Protein AF-A0ABD2KF71-F1 (afdb_monomer_lite)

Organism: NCBI:txid157864

Sequence (502 aa):
MSIDTVHALNFVHRQEEYNRKSNIIDEENQISSIINQNNHDPTHYNLGTDQGNLRKFILQLNDQISKQNEQLMKAKMIAKEEQEKMHERYLKKEIRSAQLDHPFQKYNIITMVLRAQNITIGQYFLANFLKGENQQHLGIIVRELQLKNKVLDHVRYTEKLNQFDEILNIIRIQLIEKFKYLEKGRKKFLEKHDTTNFLYKYDNYTNSLNLIEKELKKINFKWSDVNENNLNDFWTVDQRPTIVQTLYLIRHGQRLDNIEGIGSDWKKQLDSEKDLLLSNISDQDLPLSEMSVQDVPLTKHGFKQAKELGEWFKSIPIDQIYSSPFQRTVATANGILEGRNDGTYLNIEPGLTEFYKPCQQKIEYLNQNDSYKLFKFSKSNYSPAYNKRLLELEITGRTSLKNPKELENECNSVVEQTLRHILNTNKNAKHIVLVSHLGVIALIHELLTGEWVSVGQTTVSKFVQYAEKDSQNVNGDELKRFRLEYSSGMSHLSEHDYLRPH

Structure (mmCIF, N/CA/C/O backbone):
data_AF-A0ABD2KF71-F1
#
_entry.id   AF-A0ABD2KF71-F1
#
loop_
_atom_site.group_PDB
_atom_site.id
_atom_site.type_symbol
_atom_site.labe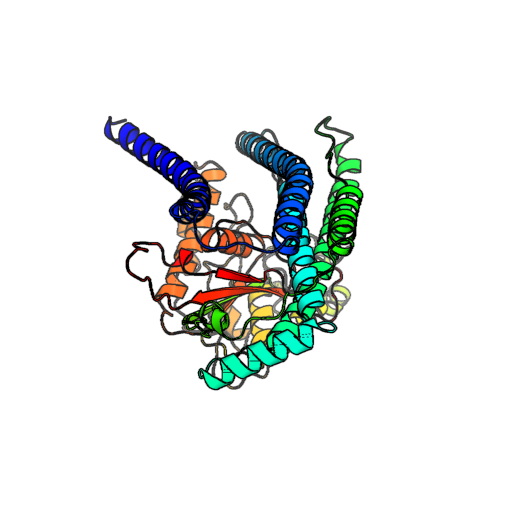l_atom_id
_atom_site.label_alt_id
_atom_site.label_comp_id
_atom_site.label_asym_id
_atom_site.label_entity_id
_atom_site.label_seq_id
_atom_site.pdbx_PDB_ins_code
_atom_site.Cartn_x
_atom_site.Cartn_y
_atom_site.Cartn_z
_atom_site.occupancy
_atom_site.B_iso_or_equiv
_atom_site.auth_seq_id
_atom_site.auth_comp_id
_atom_site.auth_asym_id
_atom_site.auth_atom_id
_atom_site.pdbx_PDB_model_num
ATOM 1 N N . MET A 1 1 ? -1.781 37.264 -22.817 1.00 42.94 1 MET A N 1
ATOM 2 C CA . MET A 1 1 ? -2.319 36.530 -21.650 1.00 42.94 1 MET A CA 1
ATOM 3 C C . MET A 1 1 ? -3.482 37.342 -21.117 1.00 42.94 1 MET A C 1
ATOM 5 O O . MET A 1 1 ? -3.276 38.517 -20.838 1.00 42.94 1 MET A O 1
ATOM 9 N N . SER A 1 2 ? -4.697 36.789 -21.119 1.00 28.47 2 SER A N 1
ATOM 10 C CA . SER A 1 2 ? -5.894 37.532 -20.709 1.00 28.47 2 SER A CA 1
ATOM 11 C C . SER A 1 2 ? -5.953 37.680 -19.188 1.00 28.47 2 SER A C 1
ATOM 13 O O . SER A 1 2 ? -5.434 36.846 -18.440 1.00 28.47 2 SER A O 1
ATOM 15 N N . ILE A 1 3 ? -6.608 38.754 -18.748 1.00 26.42 3 ILE A N 1
ATOM 16 C CA . ILE A 1 3 ? -6.873 39.097 -17.343 1.00 26.42 3 ILE A CA 1
ATOM 17 C C . ILE A 1 3 ? -7.579 37.943 -16.593 1.00 26.42 3 ILE A C 1
ATOM 19 O O . ILE A 1 3 ? -7.381 37.777 -15.390 1.00 26.42 3 ILE A O 1
ATOM 23 N N . ASP A 1 4 ? -8.258 37.043 -17.309 1.00 29.56 4 ASP A N 1
ATOM 24 C CA . ASP A 1 4 ? -8.924 35.862 -16.745 1.00 29.56 4 ASP A CA 1
ATOM 25 C C . ASP A 1 4 ? -7.953 34.786 -16.222 1.00 29.56 4 ASP A C 1
ATOM 27 O O . ASP A 1 4 ? -8.275 34.049 -15.292 1.00 29.56 4 ASP A O 1
ATOM 31 N N . THR A 1 5 ? -6.717 34.728 -16.738 1.00 31.17 5 THR A N 1
ATOM 32 C CA . THR A 1 5 ? -5.710 33.748 -16.275 1.00 31.17 5 THR A CA 1
ATOM 33 C C . THR A 1 5 ? -5.105 34.147 -14.921 1.00 31.17 5 THR A C 1
ATOM 35 O O . THR A 1 5 ? -4.752 33.295 -14.107 1.00 31.17 5 THR A O 1
ATOM 38 N N . VAL A 1 6 ? -5.041 35.452 -14.636 1.00 33.19 6 VAL A N 1
ATOM 39 C CA . VAL A 1 6 ? -4.545 35.990 -13.356 1.00 33.19 6 VAL A CA 1
ATOM 40 C C . VAL A 1 6 ? -5.623 35.908 -12.266 1.00 33.19 6 VAL A C 1
ATOM 42 O O . VAL A 1 6 ? -5.299 35.747 -11.088 1.00 33.19 6 VAL A O 1
ATOM 45 N N . HIS A 1 7 ? -6.909 35.927 -12.636 1.00 30.19 7 HIS A N 1
ATOM 46 C CA . HIS A 1 7 ? -8.010 35.701 -11.695 1.00 30.19 7 HIS A CA 1
ATOM 47 C C . HIS A 1 7 ? -8.195 34.222 -11.318 1.00 30.19 7 HIS A C 1
ATOM 49 O O . HIS A 1 7 ? -8.450 33.942 -10.148 1.00 30.19 7 HIS A O 1
ATOM 55 N N . ALA A 1 8 ? -7.969 33.276 -12.238 1.00 31.09 8 ALA A N 1
ATOM 56 C CA . ALA A 1 8 ? -8.032 31.840 -11.938 1.00 31.09 8 ALA A CA 1
ATOM 57 C C . ALA A 1 8 ? -6.908 31.374 -10.986 1.00 31.09 8 ALA A C 1
ATOM 59 O O . ALA A 1 8 ? -7.165 30.631 -10.039 1.00 31.09 8 ALA A O 1
ATOM 60 N N . LEU A 1 9 ? -5.679 31.876 -11.162 1.00 31.17 9 LEU A N 1
ATOM 61 C CA . LEU A 1 9 ? -4.545 31.556 -10.280 1.00 31.17 9 LEU A CA 1
ATOM 62 C C . LEU A 1 9 ? -4.676 32.193 -8.886 1.00 31.17 9 LEU A C 1
ATOM 64 O O . LEU A 1 9 ? -4.344 31.562 -7.885 1.00 31.17 9 LEU A O 1
ATOM 68 N N . ASN A 1 10 ? -5.245 33.399 -8.793 1.00 32.47 10 ASN A N 1
ATOM 69 C CA . ASN A 1 10 ? -5.525 34.047 -7.507 1.00 32.47 10 ASN A CA 1
ATOM 70 C C . ASN A 1 10 ? -6.759 33.485 -6.780 1.00 32.47 10 ASN A C 1
ATOM 72 O O . ASN A 1 10 ? -6.938 33.784 -5.598 1.00 32.47 10 ASN A O 1
ATOM 76 N N . PHE A 1 11 ? -7.617 32.719 -7.459 1.00 32.09 11 PHE A N 1
ATOM 77 C CA . PHE A 1 11 ? -8.743 32.006 -6.851 1.00 32.09 11 PHE A CA 1
ATOM 78 C C . PHE A 1 11 ? -8.286 30.663 -6.270 1.00 32.09 11 PHE A C 1
ATOM 80 O O . PHE A 1 11 ? -8.557 30.391 -5.107 1.00 32.09 11 PHE A O 1
ATOM 87 N N . VAL A 1 12 ? -7.484 29.883 -7.009 1.00 34.47 12 VAL A N 1
ATOM 88 C CA . VAL A 1 12 ? -6.919 28.609 -6.520 1.00 34.47 12 VAL A CA 1
ATOM 89 C C . VAL A 1 12 ? -5.975 28.829 -5.333 1.00 34.47 12 VAL A C 1
ATOM 91 O O . VAL A 1 12 ? -6.084 28.128 -4.332 1.00 34.47 12 VAL A O 1
ATOM 94 N N . HIS A 1 13 ? -5.128 29.864 -5.369 1.00 34.59 13 HIS A N 1
ATOM 95 C CA . HIS A 1 13 ? -4.204 30.127 -4.261 1.00 34.59 13 HIS A CA 1
ATOM 96 C C . HIS A 1 13 ? -4.906 30.679 -3.003 1.00 34.59 13 HIS A C 1
ATOM 98 O O . HIS A 1 13 ? -4.521 30.349 -1.882 1.00 34.59 13 HIS A O 1
ATOM 104 N N . ARG A 1 14 ? -5.997 31.449 -3.169 1.00 33.88 14 ARG A N 1
ATOM 105 C CA . ARG A 1 14 ? -6.836 31.901 -2.043 1.00 33.88 14 ARG A CA 1
ATOM 106 C C . ARG A 1 14 ? -7.715 30.789 -1.475 1.00 33.88 14 ARG A C 1
ATOM 108 O O . ARG A 1 14 ? -7.925 30.774 -0.267 1.00 33.88 14 ARG A O 1
ATOM 115 N N . GLN A 1 15 ? -8.154 29.833 -2.293 1.00 33.69 15 GLN A N 1
ATOM 116 C CA . GLN A 1 15 ? -8.885 28.657 -1.818 1.00 33.69 15 GLN A CA 1
ATOM 117 C C . GLN A 1 15 ? -7.964 27.682 -1.064 1.00 33.69 15 GLN A C 1
ATOM 119 O O . GLN A 1 15 ? -8.373 27.108 -0.060 1.00 33.69 15 GLN A O 1
ATOM 124 N N . GLU A 1 16 ? -6.699 27.550 -1.474 1.00 34.03 16 GLU A N 1
ATOM 125 C CA . GLU A 1 16 ? -5.688 26.765 -0.752 1.00 34.03 16 GLU A CA 1
ATOM 126 C C . GLU A 1 16 ? -5.266 27.403 0.582 1.00 34.03 16 GLU A C 1
ATOM 128 O O . GLU A 1 16 ? -5.093 26.681 1.562 1.00 34.03 16 GLU A O 1
ATOM 133 N N . GLU A 1 17 ? -5.141 28.733 0.674 1.00 34.62 17 GLU A N 1
ATOM 134 C CA . GLU A 1 17 ? -4.913 29.414 1.961 1.00 34.62 17 GLU A CA 1
ATOM 135 C C . GLU A 1 17 ? -6.147 29.391 2.875 1.00 34.62 17 GLU A C 1
ATOM 137 O O . GLU A 1 17 ? -5.998 29.230 4.089 1.00 34.62 17 GLU A O 1
ATOM 142 N N . TYR A 1 18 ? -7.357 29.512 2.316 1.00 31.97 18 TYR A N 1
ATOM 143 C CA . TYR A 1 18 ? -8.611 29.428 3.071 1.00 31.97 18 TYR A CA 1
ATOM 144 C C . TYR A 1 18 ? -8.827 28.016 3.637 1.00 31.97 18 TYR A C 1
ATOM 146 O O . TYR A 1 18 ? -9.115 27.876 4.822 1.00 31.97 18 TYR A O 1
ATOM 154 N N . ASN A 1 19 ? -8.550 26.970 2.850 1.00 36.62 19 ASN A N 1
ATOM 155 C CA . ASN A 1 19 ? -8.630 25.573 3.293 1.00 36.62 19 ASN A CA 1
ATOM 156 C C . ASN A 1 19 ? -7.485 25.176 4.252 1.00 36.62 19 ASN A C 1
ATOM 158 O O . ASN A 1 19 ? -7.685 24.344 5.135 1.00 36.62 19 ASN A O 1
ATOM 162 N N . ARG A 1 20 ? -6.291 25.786 4.132 1.00 38.28 20 ARG A N 1
ATOM 163 C CA . ARG A 1 20 ? -5.172 25.584 5.082 1.00 38.28 20 ARG A CA 1
ATOM 164 C C . ARG A 1 20 ? -5.402 26.256 6.432 1.00 38.28 20 ARG A C 1
ATOM 166 O O . ARG A 1 20 ? -4.937 25.732 7.439 1.00 38.28 20 ARG A O 1
ATOM 173 N N . LYS A 1 21 ? -6.088 27.403 6.460 1.00 31.86 21 LYS A N 1
ATOM 174 C CA . LYS A 1 21 ? -6.456 28.080 7.710 1.00 31.86 21 LYS A CA 1
ATOM 175 C C . LYS A 1 21 ? -7.703 27.455 8.338 1.00 31.86 21 LYS A C 1
ATOM 177 O O . LYS A 1 21 ? -7.691 27.265 9.543 1.00 31.86 21 LYS A O 1
ATOM 182 N N . SER A 1 22 ? -8.703 27.051 7.551 1.00 33.88 22 SER A N 1
ATOM 183 C CA . SER A 1 22 ? -9.936 26.417 8.049 1.00 33.88 22 SER A CA 1
ATOM 184 C C . SER A 1 22 ? -9.670 25.095 8.774 1.00 33.88 22 SER A C 1
ATOM 186 O O . SER A 1 22 ? -10.079 24.980 9.912 1.00 33.88 22 SER A O 1
ATOM 188 N N . ASN A 1 23 ? -8.870 24.156 8.255 1.00 34.91 23 ASN A N 1
ATOM 189 C CA . ASN A 1 23 ? -8.732 22.849 8.928 1.00 34.91 23 ASN A CA 1
ATOM 190 C C . ASN A 1 23 ? -7.938 22.860 10.253 1.00 34.91 23 ASN A C 1
ATOM 192 O O . ASN A 1 23 ? -8.163 21.995 11.091 1.00 34.91 23 ASN A O 1
ATOM 196 N N . ILE A 1 24 ? -7.031 23.820 10.472 1.00 35.06 24 ILE A N 1
ATOM 197 C CA . ILE A 1 24 ? -6.297 23.947 11.751 1.00 35.06 24 ILE A CA 1
ATOM 198 C C . ILE A 1 24 ? -7.095 24.807 12.740 1.00 35.06 24 ILE A C 1
ATOM 200 O O . ILE A 1 24 ? -7.164 24.493 13.926 1.00 35.06 24 ILE A O 1
ATOM 204 N N . ILE A 1 25 ? -7.752 25.860 12.243 1.00 34.81 25 ILE A N 1
ATOM 205 C CA . ILE A 1 25 ? -8.591 26.744 13.055 1.00 34.81 25 ILE A CA 1
ATOM 206 C C . ILE A 1 25 ? -9.909 26.052 13.434 1.00 34.81 25 ILE A C 1
ATOM 208 O O . ILE A 1 25 ? -10.409 26.308 14.520 1.00 34.81 25 ILE A O 1
ATOM 212 N N . ASP A 1 26 ? -10.453 25.144 12.619 1.00 37.94 26 ASP A N 1
ATOM 213 C CA . ASP A 1 26 ? -11.690 24.410 12.918 1.00 37.94 26 ASP A CA 1
ATOM 214 C C . ASP A 1 26 ? -11.472 23.297 13.949 1.00 37.94 26 ASP A C 1
ATOM 216 O O . ASP A 1 26 ? -12.351 23.090 14.780 1.00 37.94 26 ASP A O 1
ATOM 220 N N . GLU A 1 27 ? -10.301 22.648 13.999 1.00 35.16 27 GLU A N 1
ATOM 221 C CA . GLU A 1 27 ? -9.963 21.708 15.082 1.00 35.16 27 GLU A CA 1
ATOM 222 C C . GLU A 1 27 ? -9.667 22.443 16.403 1.00 35.16 27 GLU A C 1
ATOM 224 O O . GLU A 1 27 ? -10.191 22.059 17.452 1.00 35.16 27 GLU A O 1
ATOM 229 N N . GLU A 1 28 ? -8.917 23.554 16.375 1.00 34.81 28 GLU A N 1
ATOM 230 C CA . GLU A 1 28 ? -8.679 24.384 17.568 1.00 34.81 28 GLU A CA 1
ATOM 231 C C . GLU A 1 28 ? -9.954 25.096 18.057 1.00 34.81 28 GLU A C 1
ATOM 233 O O . GLU A 1 28 ? -10.165 25.204 19.270 1.00 34.81 28 GLU A O 1
ATOM 238 N N . ASN A 1 29 ? -10.848 25.521 17.156 1.00 38.03 29 ASN A N 1
ATOM 239 C CA . ASN A 1 29 ? -12.140 26.119 17.506 1.00 38.03 29 ASN A CA 1
ATOM 240 C C . ASN A 1 29 ? -13.186 25.075 17.899 1.00 38.03 29 ASN A C 1
ATOM 242 O O . ASN A 1 29 ? -14.001 25.371 18.769 1.00 38.03 29 ASN A O 1
ATOM 246 N N . GLN A 1 30 ? -13.178 23.857 17.345 1.00 37.69 30 GLN A N 1
ATOM 247 C CA . GLN A 1 30 ? -14.029 22.772 17.845 1.00 37.69 30 GLN A CA 1
ATOM 248 C C . GLN A 1 30 ? -13.613 22.387 19.261 1.00 37.69 30 GLN A C 1
ATOM 250 O O . GLN A 1 30 ? -14.467 22.363 20.145 1.00 37.69 30 GLN A O 1
ATOM 255 N N . ILE A 1 31 ? -12.315 22.207 19.518 1.00 35.69 31 ILE A N 1
ATOM 256 C CA . ILE A 1 31 ? -11.797 21.921 20.862 1.00 35.69 31 ILE A CA 1
ATOM 257 C C . ILE A 1 31 ? -12.082 23.095 21.815 1.00 35.69 31 ILE A C 1
ATOM 259 O O . ILE A 1 31 ? -12.577 22.878 22.921 1.00 35.69 31 ILE A O 1
ATOM 263 N N . SER A 1 32 ? -11.874 24.344 21.386 1.00 37.84 32 SER A N 1
ATOM 264 C CA . SER A 1 32 ? -12.167 25.532 22.206 1.00 37.84 32 SER A CA 1
ATOM 265 C C . SER A 1 32 ? -13.668 25.766 22.421 1.00 37.84 32 SER A C 1
ATOM 267 O O . SER A 1 32 ? -14.058 26.220 23.494 1.00 37.84 32 SER A O 1
ATOM 269 N N . SER A 1 33 ? -14.535 25.430 21.461 1.00 37.22 33 SER A N 1
ATOM 270 C CA . SER A 1 33 ? -15.996 25.534 21.611 1.00 37.22 33 SER A CA 1
ATOM 271 C C . SER A 1 33 ? -16.555 24.444 22.525 1.00 37.22 33 SER A C 1
ATOM 273 O O . SER A 1 33 ? -17.412 24.747 23.349 1.00 37.22 33 SER A O 1
ATOM 275 N N . ILE A 1 34 ? -16.002 23.226 22.484 1.00 37.09 34 ILE A N 1
ATOM 276 C CA . ILE A 1 34 ? -16.321 22.139 23.423 1.00 37.09 34 ILE A CA 1
ATOM 277 C C . ILE A 1 34 ? -15.860 22.507 24.843 1.00 37.09 34 ILE A C 1
ATOM 279 O O . ILE A 1 34 ? -16.545 22.213 25.822 1.00 37.09 34 ILE A O 1
ATOM 283 N N . ILE A 1 35 ? -14.726 23.200 24.977 1.00 35.50 35 ILE A N 1
ATOM 284 C CA . ILE A 1 35 ? -14.242 23.708 26.269 1.00 35.50 35 ILE A CA 1
ATOM 285 C C . ILE A 1 35 ? -15.105 24.879 26.774 1.00 35.50 35 ILE A C 1
ATOM 287 O O . ILE A 1 35 ? -15.392 24.947 27.967 1.00 35.50 35 ILE A O 1
ATOM 291 N N . ASN A 1 36 ? -15.564 25.774 25.893 1.00 36.97 36 ASN A N 1
ATOM 292 C CA . ASN A 1 36 ? -16.332 26.965 26.277 1.00 36.97 36 ASN A CA 1
ATOM 293 C C . ASN A 1 36 ? -17.836 26.713 26.474 1.00 36.97 36 ASN A C 1
ATOM 295 O O . ASN A 1 36 ? -18.439 27.361 27.326 1.00 36.97 36 ASN A O 1
ATOM 299 N N . GLN A 1 37 ? -18.445 25.753 25.771 1.00 39.53 37 GLN A N 1
ATOM 300 C CA . GLN A 1 37 ? -19.846 25.359 25.993 1.00 39.53 37 GLN A CA 1
ATOM 301 C C . GLN A 1 37 ? -20.060 24.685 27.358 1.00 39.53 37 GLN A C 1
ATOM 303 O O . GLN A 1 37 ? -21.165 24.720 27.889 1.00 39.53 37 GLN A O 1
ATOM 308 N N . ASN A 1 38 ? -18.995 24.166 27.975 1.00 41.31 38 ASN A N 1
ATOM 309 C CA . ASN A 1 38 ? -19.016 23.599 29.325 1.00 41.31 38 ASN A CA 1
ATOM 310 C C . ASN A 1 38 ? -18.763 24.631 30.449 1.00 41.31 38 ASN A C 1
ATOM 312 O O . ASN A 1 38 ? -18.683 24.248 31.613 1.00 41.31 38 ASN A O 1
ATOM 316 N N . ASN A 1 39 ? -18.644 25.931 30.137 1.00 40.94 39 ASN A N 1
ATOM 317 C CA . ASN A 1 39 ? -18.362 26.994 31.119 1.00 40.94 39 ASN A CA 1
ATOM 318 C C . ASN A 1 39 ? -19.594 27.825 31.543 1.00 40.94 39 ASN A C 1
ATOM 320 O O . ASN A 1 39 ? -19.443 28.813 32.263 1.00 40.94 39 ASN A O 1
ATOM 324 N N . HIS A 1 40 ? -20.811 27.445 31.145 1.00 36.84 40 HIS A N 1
ATOM 325 C CA . HIS A 1 40 ? -22.044 28.160 31.504 1.00 36.84 40 HIS A CA 1
ATOM 326 C C . HIS A 1 40 ? -22.949 27.369 32.464 1.00 36.84 40 HIS A C 1
ATOM 328 O O . HIS A 1 40 ? -24.106 27.148 32.151 1.00 36.84 40 HIS A O 1
ATOM 334 N N . ASP A 1 41 ? -22.418 26.954 33.621 1.00 38.50 41 ASP A N 1
ATOM 335 C CA . ASP A 1 41 ? -23.095 26.997 34.938 1.00 38.50 41 ASP A CA 1
ATOM 336 C C . ASP A 1 41 ? -22.123 26.496 36.038 1.00 38.50 41 ASP A C 1
ATOM 338 O O . ASP A 1 41 ? -21.898 25.290 36.162 1.00 38.50 41 ASP A O 1
ATOM 342 N N . PRO A 1 42 ? -21.492 27.373 36.845 1.00 37.38 42 PRO A N 1
ATOM 343 C CA . PRO A 1 42 ? -20.510 26.944 37.845 1.00 37.38 42 PRO A CA 1
ATOM 344 C C . PRO A 1 42 ? -21.109 26.311 39.111 1.00 37.38 42 PRO A C 1
ATOM 346 O O . PRO A 1 42 ? -20.358 26.052 40.051 1.00 37.38 42 PRO A O 1
ATOM 349 N N . THR A 1 43 ? -22.429 26.111 39.213 1.00 37.41 43 THR A N 1
ATOM 350 C CA . THR A 1 43 ? -23.055 25.941 40.538 1.00 37.41 43 THR A CA 1
ATOM 351 C C . THR A 1 43 ? -23.363 24.516 41.004 1.00 37.41 43 THR A C 1
ATOM 353 O O . THR A 1 43 ? -23.713 24.368 42.173 1.00 37.41 43 THR A O 1
ATOM 356 N N . HIS A 1 44 ? -23.147 23.445 40.222 1.00 36.34 44 HIS A N 1
ATOM 357 C CA . HIS A 1 44 ? -23.594 22.108 40.671 1.00 36.34 44 HIS A CA 1
ATOM 358 C C . HIS A 1 44 ? -22.710 20.877 40.421 1.00 36.34 44 HIS A C 1
ATOM 360 O O . HIS A 1 44 ? -23.222 19.763 40.425 1.00 36.34 44 HIS A O 1
ATOM 366 N N . TYR A 1 45 ? -21.382 21.010 40.362 1.00 34.84 45 TYR A N 1
ATOM 367 C CA . TYR A 1 45 ? -20.514 19.834 40.523 1.00 34.84 45 TYR A CA 1
ATOM 368 C C . TYR A 1 45 ? -19.324 20.122 41.435 1.00 34.84 45 TYR A C 1
ATOM 370 O O . TYR A 1 45 ? -18.289 20.636 41.019 1.00 34.84 45 TYR A O 1
ATOM 378 N N . ASN A 1 46 ? -19.468 19.741 42.706 1.00 38.25 46 ASN A N 1
ATOM 379 C CA . ASN A 1 46 ? -18.340 19.607 43.619 1.00 38.25 46 ASN A CA 1
ATOM 380 C C . ASN A 1 46 ? -17.583 18.324 43.232 1.00 38.25 46 ASN A C 1
ATOM 382 O O . ASN A 1 46 ? -17.827 17.245 43.771 1.00 38.25 46 ASN A O 1
ATOM 386 N N . LEU A 1 47 ? -16.750 18.425 42.194 1.00 38.03 47 LEU A N 1
ATOM 387 C CA . LEU A 1 47 ? -15.919 17.329 41.701 1.00 38.03 47 LEU A CA 1
ATOM 388 C C . LEU A 1 47 ? -14.804 17.082 42.723 1.00 38.03 47 LEU A C 1
ATOM 390 O O . LEU A 1 47 ? -14.024 17.982 43.033 1.00 38.03 47 LEU A O 1
ATOM 394 N N . GLY A 1 48 ? -14.756 15.868 43.273 1.00 43.28 48 GLY A N 1
ATOM 395 C CA . GLY A 1 48 ? -13.788 15.479 44.297 1.00 43.28 48 GLY A CA 1
ATOM 396 C C . GLY A 1 48 ? -12.328 15.703 43.881 1.00 43.28 48 GLY A C 1
ATOM 397 O O . GLY A 1 48 ? -11.978 15.744 42.699 1.00 43.28 48 GLY A O 1
ATOM 398 N N . THR A 1 49 ? -11.458 15.809 44.884 1.00 49.12 49 THR A N 1
ATOM 399 C CA . THR A 1 49 ? -10.024 16.140 44.784 1.00 49.12 49 THR A CA 1
ATOM 400 C C . THR A 1 49 ? -9.218 15.286 43.794 1.00 49.12 49 THR A C 1
ATOM 402 O O . THR A 1 49 ? -8.193 15.750 43.295 1.00 49.12 49 THR A O 1
ATOM 405 N N . ASP A 1 50 ? -9.675 14.080 43.445 1.00 53.47 50 ASP A N 1
ATOM 406 C CA . ASP A 1 50 ? -8.965 13.175 42.530 1.00 53.47 50 ASP A CA 1
ATOM 407 C C . ASP A 1 50 ? -9.118 13.518 41.038 1.00 53.47 50 ASP A C 1
ATOM 409 O O . ASP A 1 50 ? -8.163 13.355 40.274 1.00 53.47 50 ASP A O 1
ATOM 413 N N . GLN A 1 51 ? -10.247 14.087 40.597 1.00 50.75 51 GLN A N 1
ATOM 414 C CA . GLN A 1 51 ? -10.403 14.477 39.186 1.00 50.75 51 GLN A CA 1
ATOM 415 C C . GLN A 1 51 ? -9.596 15.734 38.832 1.00 50.75 51 GLN A C 1
ATOM 417 O O . GLN A 1 51 ? -9.048 15.838 37.731 1.00 50.75 51 GLN A O 1
ATOM 422 N N . GLY A 1 52 ? -9.452 16.668 39.780 1.00 58.12 52 GLY A N 1
ATOM 423 C CA . GLY A 1 52 ? -8.586 17.840 39.624 1.00 58.12 52 GLY A CA 1
ATOM 424 C C . GLY A 1 52 ? -7.111 17.459 39.465 1.00 58.12 52 GLY A C 1
ATOM 425 O O . GLY A 1 52 ? -6.404 18.043 38.640 1.00 58.12 52 GLY A O 1
ATOM 426 N N . ASN A 1 53 ? -6.667 16.426 40.187 1.00 56.94 53 ASN A N 1
ATOM 427 C CA . ASN A 1 53 ? -5.314 15.885 40.080 1.00 56.94 53 ASN A CA 1
ATOM 428 C C . ASN A 1 53 ? -5.075 15.203 38.728 1.00 56.94 53 ASN A C 1
ATOM 430 O O . ASN A 1 53 ? -4.056 15.475 38.092 1.00 56.94 53 ASN A O 1
ATOM 434 N N . LEU A 1 54 ? -6.028 14.397 38.244 1.00 53.09 54 LEU A N 1
ATOM 435 C CA . LEU A 1 54 ? -5.930 13.768 36.926 1.00 53.09 54 LEU A CA 1
ATOM 436 C C . LEU A 1 54 ? -5.897 14.812 35.804 1.00 53.09 54 LEU A C 1
ATOM 438 O O . LEU A 1 54 ? -5.035 14.743 34.932 1.00 53.09 54 LEU A O 1
ATOM 442 N N . ARG A 1 55 ? -6.777 15.821 35.843 1.00 56.12 55 ARG A N 1
ATOM 443 C CA . ARG A 1 55 ? -6.796 16.899 34.841 1.00 56.12 55 ARG A CA 1
ATOM 444 C C . ARG A 1 55 ? -5.489 17.689 34.839 1.00 56.12 55 ARG A C 1
ATOM 446 O O . ARG A 1 55 ? -4.920 17.920 33.776 1.00 56.12 55 ARG A O 1
ATOM 453 N N . LYS A 1 56 ? -4.988 18.079 36.015 1.00 65.06 56 LYS A N 1
ATOM 454 C CA . LYS A 1 56 ? -3.709 18.791 36.151 1.00 65.06 56 LYS A CA 1
ATOM 455 C C . LYS A 1 56 ? -2.540 17.951 35.635 1.00 65.06 56 LYS A C 1
ATOM 457 O O . LYS A 1 56 ? -1.672 18.485 34.951 1.00 65.06 56 LYS A O 1
ATOM 462 N N . PHE A 1 57 ? -2.544 16.649 35.909 1.00 61.94 57 PHE A N 1
ATOM 463 C CA . PHE A 1 57 ? -1.540 15.727 35.395 1.00 61.94 57 PHE A CA 1
ATOM 464 C C . PHE A 1 57 ? -1.636 15.554 33.872 1.00 61.94 57 PHE A C 1
ATOM 466 O O . PHE A 1 57 ? -0.615 15.655 33.206 1.00 61.94 57 PHE A O 1
ATOM 473 N N . ILE A 1 58 ? -2.831 15.361 33.297 1.00 56.78 58 ILE A N 1
ATOM 474 C CA . ILE A 1 58 ? -3.025 15.276 31.837 1.00 56.78 58 ILE A CA 1
ATOM 475 C C . ILE A 1 58 ? -2.514 16.550 31.163 1.00 56.78 58 ILE A C 1
ATOM 477 O O . ILE A 1 58 ? -1.832 16.469 30.149 1.00 56.78 58 ILE A O 1
ATOM 481 N N . LEU A 1 59 ? -2.778 17.723 31.744 1.00 64.31 59 LEU A N 1
ATOM 482 C CA . LEU A 1 59 ? -2.253 18.992 31.240 1.00 64.31 59 LEU A CA 1
ATOM 483 C C . LEU A 1 59 ? -0.719 19.062 31.326 1.00 64.31 59 LEU A C 1
ATOM 485 O O . LEU A 1 59 ? -0.088 19.540 30.391 1.00 64.31 59 LEU A O 1
ATOM 489 N N . GLN A 1 60 ? -0.109 18.554 32.401 1.00 66.00 60 GLN A N 1
ATOM 490 C CA . GLN A 1 60 ? 1.353 18.483 32.540 1.00 66.00 60 GLN A CA 1
ATOM 491 C C . GLN A 1 60 ? 1.993 17.476 31.577 1.00 66.00 60 GLN A C 1
ATOM 493 O O . GLN A 1 60 ? 3.030 17.772 30.987 1.00 66.00 60 GLN A O 1
ATOM 498 N N . LEU A 1 61 ? 1.378 16.306 31.394 1.00 62.78 61 LEU A N 1
ATOM 499 C CA . LEU A 1 61 ? 1.805 15.302 30.426 1.00 62.78 61 LEU A CA 1
ATOM 500 C C . LEU A 1 61 ? 1.687 15.857 29.006 1.00 62.78 61 LEU A C 1
ATOM 502 O O . LEU A 1 61 ? 2.638 15.757 28.238 1.00 62.78 61 LEU A O 1
ATOM 506 N N . ASN A 1 62 ? 0.563 16.501 28.682 1.00 63.34 62 ASN A N 1
ATOM 507 C CA . ASN A 1 62 ? 0.372 17.177 27.405 1.00 63.34 62 ASN A CA 1
ATOM 508 C C . ASN A 1 62 ? 1.405 18.284 27.202 1.00 63.34 62 ASN A C 1
ATOM 510 O O . ASN A 1 62 ? 1.934 18.376 26.108 1.00 63.34 62 ASN A O 1
ATOM 514 N N . ASP A 1 63 ? 1.755 19.077 28.218 1.00 69.50 63 ASP A N 1
ATOM 515 C CA . ASP A 1 63 ? 2.808 20.098 28.110 1.00 69.50 63 ASP A CA 1
ATOM 516 C C . ASP A 1 63 ? 4.195 19.479 27.852 1.00 69.50 63 ASP A C 1
ATOM 518 O O . ASP A 1 63 ? 4.942 19.943 26.990 1.00 69.50 63 ASP A O 1
ATOM 522 N N . GLN A 1 64 ? 4.540 18.386 28.539 1.00 68.62 64 GLN A N 1
ATOM 523 C CA . GLN A 1 64 ? 5.816 17.689 28.339 1.00 68.62 64 GLN A CA 1
ATOM 524 C C . GLN A 1 64 ? 5.904 16.994 26.974 1.00 68.62 64 GLN A C 1
ATOM 526 O O . GLN A 1 64 ? 6.918 17.125 26.284 1.00 68.62 64 GLN A O 1
ATOM 531 N N . ILE A 1 65 ? 4.840 16.295 26.566 1.00 65.25 65 ILE A N 1
ATOM 532 C CA . ILE A 1 65 ? 4.720 15.693 25.234 1.00 65.25 65 ILE A CA 1
ATOM 533 C C . ILE A 1 65 ? 4.717 16.797 24.174 1.00 65.25 65 ILE A C 1
ATOM 535 O O . ILE A 1 65 ? 5.417 16.670 23.176 1.00 65.25 65 ILE A O 1
ATOM 539 N N . SER A 1 66 ? 4.017 17.909 24.407 1.00 69.00 66 SER A N 1
ATOM 540 C CA . SER A 1 66 ? 3.961 19.057 23.498 1.00 69.00 66 SER A CA 1
ATOM 541 C C . SER A 1 66 ? 5.339 19.673 23.288 1.00 69.00 66 SER A C 1
ATOM 543 O O . SER A 1 66 ? 5.723 19.887 22.148 1.00 69.00 66 SER A O 1
ATOM 545 N N . LYS A 1 67 ? 6.159 19.840 24.333 1.00 74.00 67 LYS A N 1
ATOM 546 C CA . LYS A 1 67 ? 7.550 20.320 24.197 1.00 74.00 67 LYS A CA 1
ATOM 547 C C . LYS A 1 67 ? 8.429 19.394 23.351 1.00 74.00 67 LYS A C 1
ATOM 549 O O . LYS A 1 67 ? 9.260 19.870 22.576 1.00 74.00 67 LYS A O 1
ATOM 554 N N . GLN A 1 68 ? 8.260 18.075 23.464 1.00 68.69 68 GLN A N 1
ATOM 555 C CA . GLN A 1 68 ? 8.956 17.128 22.582 1.00 68.69 68 GLN A CA 1
ATOM 556 C C . GLN A 1 68 ? 8.404 17.156 21.156 1.00 68.69 68 GLN A C 1
ATOM 558 O O . GLN A 1 68 ? 9.172 17.167 20.191 1.00 68.69 68 GLN A O 1
ATOM 563 N N . ASN A 1 69 ? 7.082 17.214 21.023 1.00 70.56 69 ASN A N 1
ATOM 564 C CA . ASN A 1 69 ? 6.406 17.327 19.742 1.00 70.56 69 ASN A CA 1
ATOM 565 C C . ASN A 1 69 ? 6.749 18.646 19.056 1.00 70.56 69 ASN A C 1
ATOM 567 O O . ASN A 1 69 ? 6.851 18.665 17.843 1.00 70.56 69 ASN A O 1
ATOM 571 N N . GLU A 1 70 ? 7.027 19.721 19.786 1.00 75.88 70 GLU A N 1
ATOM 572 C CA . GLU A 1 70 ? 7.464 20.996 19.230 1.00 75.88 70 GLU A CA 1
ATOM 573 C C . GLU A 1 70 ? 8.816 20.841 18.527 1.00 75.88 70 GLU A C 1
ATOM 575 O O . GLU A 1 70 ? 8.982 21.294 17.397 1.00 75.88 70 GLU A O 1
ATOM 580 N N . GLN A 1 71 ? 9.774 20.139 19.145 1.00 70.62 71 GLN A N 1
ATOM 581 C CA . GLN A 1 71 ? 11.055 19.825 18.502 1.00 70.62 71 GLN A CA 1
ATOM 582 C C . GLN A 1 71 ? 10.866 18.927 17.275 1.00 70.62 71 GLN A C 1
ATOM 584 O O . GLN A 1 71 ? 11.507 19.142 16.245 1.00 70.62 71 GLN A O 1
ATOM 589 N N . LEU A 1 72 ? 9.968 17.945 17.366 1.00 69.19 72 LEU A N 1
ATOM 590 C CA . LEU A 1 72 ? 9.682 17.013 16.278 1.00 69.19 72 LEU A CA 1
ATOM 591 C C . LEU A 1 72 ? 8.947 17.691 15.111 1.00 69.19 72 LEU A C 1
ATOM 593 O O . LEU A 1 72 ? 9.276 17.450 13.954 1.00 69.19 72 LEU A O 1
ATOM 597 N N . MET A 1 73 ? 8.016 18.597 15.401 1.00 71.69 73 MET A N 1
ATOM 598 C CA . MET A 1 73 ? 7.287 19.406 14.426 1.00 71.69 73 MET A CA 1
ATOM 599 C C . MET A 1 73 ? 8.200 20.444 13.781 1.00 71.69 73 MET A C 1
ATOM 601 O O . MET A 1 73 ? 8.177 20.584 12.561 1.00 71.69 73 MET A O 1
ATOM 605 N N . LYS A 1 74 ? 9.085 21.090 14.552 1.00 75.69 74 LYS A N 1
ATOM 606 C CA . LYS A 1 74 ? 10.162 21.931 14.008 1.00 75.69 74 LYS A CA 1
ATOM 607 C C . LYS A 1 74 ? 11.051 21.132 13.057 1.00 75.69 74 LYS A C 1
ATOM 609 O O . LYS A 1 74 ? 11.309 21.580 11.944 1.00 75.69 74 LYS A O 1
ATOM 614 N N . ALA A 1 75 ? 11.460 19.921 13.441 1.00 69.00 75 ALA A N 1
ATOM 615 C CA . ALA A 1 75 ? 12.219 19.038 12.560 1.00 69.00 75 ALA A CA 1
ATOM 616 C C . ALA A 1 75 ? 11.419 18.641 11.304 1.00 69.00 75 ALA A C 1
ATOM 618 O O . ALA A 1 75 ? 11.988 18.607 10.214 1.00 69.00 75 ALA A O 1
ATOM 619 N N . LYS A 1 76 ? 10.106 18.388 11.431 1.00 70.94 76 LYS A N 1
ATOM 620 C CA . LYS A 1 76 ? 9.210 18.058 10.308 1.00 70.94 76 LYS A CA 1
ATOM 621 C C . LYS A 1 76 ? 9.122 19.216 9.317 1.00 70.94 76 LYS A C 1
ATOM 623 O O . LYS A 1 76 ? 9.235 18.991 8.115 1.00 70.94 76 LYS A O 1
ATOM 628 N N . MET A 1 77 ? 8.961 20.441 9.818 1.00 74.00 77 MET A N 1
ATOM 629 C CA . MET A 1 77 ? 8.934 21.659 9.007 1.00 74.00 77 MET A CA 1
ATOM 630 C C . MET A 1 77 ? 10.258 21.870 8.274 1.00 74.00 77 MET A C 1
ATOM 632 O O . MET A 1 77 ? 10.248 22.049 7.062 1.00 74.00 77 MET A O 1
ATOM 636 N N . ILE A 1 78 ? 11.393 21.750 8.971 1.00 73.38 78 ILE A N 1
ATOM 637 C CA . ILE A 1 78 ? 12.723 21.868 8.354 1.00 73.38 78 ILE A CA 1
ATOM 638 C C . ILE A 1 78 ? 12.917 20.802 7.268 1.00 73.38 78 ILE A C 1
ATOM 640 O O . ILE A 1 78 ? 13.357 21.122 6.168 1.00 73.38 78 ILE A O 1
ATOM 644 N N . ALA A 1 79 ? 12.561 19.542 7.541 1.00 68.38 79 ALA A N 1
ATOM 645 C CA . ALA A 1 79 ? 12.675 18.460 6.562 1.00 68.38 79 ALA A CA 1
ATOM 646 C C . ALA A 1 79 ? 11.806 18.710 5.320 1.00 68.38 79 ALA A C 1
ATOM 648 O O . ALA A 1 79 ? 12.248 18.445 4.202 1.00 68.38 79 ALA A O 1
ATOM 649 N N . LYS A 1 80 ? 10.599 19.258 5.508 1.00 72.62 80 LYS A N 1
ATOM 650 C CA . LYS A 1 80 ? 9.702 19.645 4.416 1.00 72.62 80 LYS A CA 1
ATOM 651 C C . LYS A 1 80 ? 10.275 20.800 3.589 1.00 72.62 80 LYS A C 1
ATOM 653 O O . LYS A 1 80 ? 10.316 20.702 2.369 1.00 72.62 80 LYS A O 1
ATOM 658 N N . GLU A 1 81 ? 10.788 21.850 4.225 1.00 74.75 81 GLU A N 1
ATOM 659 C CA . GLU A 1 81 ? 11.441 22.957 3.512 1.00 74.75 81 GLU A CA 1
ATOM 660 C C . GLU A 1 81 ? 12.688 22.495 2.741 1.00 74.75 81 GLU A C 1
ATOM 662 O O . GLU A 1 81 ? 12.928 22.927 1.614 1.00 74.75 81 GLU A O 1
ATOM 667 N N . GLU A 1 82 ? 13.500 21.608 3.324 1.00 73.12 82 GLU A N 1
ATOM 668 C CA . GLU A 1 82 ? 14.648 21.004 2.639 1.00 73.12 82 GLU A CA 1
ATOM 669 C C . GLU A 1 82 ? 14.212 20.176 1.426 1.00 73.12 82 GLU A C 1
ATOM 671 O O . GLU A 1 82 ? 14.854 20.236 0.375 1.00 73.12 82 GLU A O 1
ATOM 676 N N . GLN A 1 83 ? 13.127 19.411 1.563 1.00 70.56 83 GLN A N 1
ATOM 677 C CA . GLN A 1 83 ? 12.538 18.622 0.487 1.00 70.56 83 GLN A CA 1
ATOM 678 C C . GLN A 1 83 ? 12.066 19.519 -0.658 1.00 70.56 83 GLN A C 1
ATOM 680 O O . GLN A 1 83 ? 12.415 19.256 -1.808 1.00 70.56 83 GLN A O 1
ATOM 685 N N . GLU A 1 84 ? 11.344 20.596 -0.351 1.00 74.56 84 GLU A N 1
ATOM 686 C CA . GLU A 1 84 ? 10.878 21.578 -1.332 1.00 74.56 84 GLU A CA 1
ATOM 687 C C . GLU A 1 84 ? 12.064 22.252 -2.046 1.00 74.56 84 GLU A C 1
ATOM 689 O O . GLU A 1 84 ? 12.123 22.243 -3.277 1.00 74.56 84 GLU A O 1
ATOM 694 N N . LYS A 1 85 ? 13.082 22.718 -1.306 1.00 75.12 85 LYS A N 1
ATOM 695 C CA . LYS A 1 85 ? 14.301 23.324 -1.882 1.00 75.12 85 LYS A CA 1
ATOM 696 C C . LYS A 1 85 ? 15.081 22.355 -2.773 1.00 75.12 85 LYS A C 1
ATOM 698 O O . LYS A 1 85 ? 15.536 22.728 -3.852 1.00 75.12 85 LYS A O 1
ATOM 703 N N . MET A 1 86 ? 15.268 21.107 -2.345 1.00 69.50 86 MET A N 1
ATOM 704 C CA . MET A 1 86 ? 15.963 20.097 -3.154 1.00 69.50 86 MET A CA 1
ATOM 705 C C . MET A 1 86 ? 15.154 19.735 -4.398 1.00 69.50 86 MET A C 1
ATOM 707 O O . MET A 1 86 ? 15.726 19.588 -5.478 1.00 69.50 86 MET A O 1
ATOM 711 N N . HIS A 1 87 ? 13.829 19.666 -4.277 1.00 66.44 87 HIS A N 1
ATOM 712 C CA . HIS A 1 87 ? 12.948 19.480 -5.419 1.00 66.44 87 HIS A CA 1
ATOM 713 C C . HIS A 1 87 ? 13.094 20.631 -6.428 1.00 66.44 87 HIS A C 1
ATOM 715 O O . HIS A 1 87 ? 13.307 20.369 -7.609 1.00 66.44 87 HIS A O 1
ATOM 721 N N . GLU A 1 88 ? 13.111 21.893 -5.990 1.00 71.94 88 GLU A N 1
ATOM 722 C CA . GLU A 1 88 ? 13.368 23.041 -6.874 1.00 71.94 88 GLU A CA 1
ATOM 723 C C . GLU A 1 88 ? 14.720 22.951 -7.597 1.00 71.94 88 GLU A C 1
ATOM 725 O O . GLU A 1 88 ? 14.796 23.179 -8.807 1.00 71.94 88 GLU A O 1
ATOM 730 N N . ARG A 1 89 ? 15.792 22.582 -6.886 1.00 77.19 89 ARG A N 1
ATOM 731 C CA . ARG A 1 89 ? 17.128 22.399 -7.483 1.00 77.19 89 ARG A CA 1
ATOM 732 C C . ARG A 1 89 ? 17.153 21.270 -8.510 1.00 77.19 89 ARG A C 1
ATOM 734 O O . ARG A 1 89 ? 17.801 21.393 -9.550 1.00 77.19 89 ARG A O 1
ATOM 741 N N . TYR A 1 90 ? 16.429 20.182 -8.250 1.00 64.56 90 TYR A N 1
ATOM 742 C CA . TYR A 1 90 ? 16.265 19.090 -9.209 1.00 64.56 90 TYR A CA 1
ATOM 743 C C . TYR A 1 90 ? 15.541 19.562 -10.473 1.00 64.56 90 TYR A C 1
ATOM 745 O O . TYR A 1 90 ? 15.993 19.272 -11.580 1.00 64.56 90 TYR A O 1
ATOM 753 N N . LEU A 1 91 ? 14.477 20.357 -10.329 1.00 62.53 91 LEU A N 1
ATOM 754 C CA . LEU A 1 91 ? 13.757 20.934 -11.469 1.00 62.53 91 LEU A CA 1
ATOM 755 C C . LEU A 1 91 ? 14.643 21.867 -12.305 1.00 62.53 91 LEU A C 1
ATOM 757 O O . LEU A 1 91 ? 14.559 21.854 -13.533 1.00 62.53 91 LEU A O 1
ATOM 761 N N . LYS A 1 92 ? 15.550 22.607 -11.659 1.00 75.31 92 LYS A N 1
ATOM 762 C CA . LYS A 1 92 ? 16.586 23.421 -12.319 1.00 75.31 92 LYS A CA 1
ATOM 763 C C . LYS A 1 92 ? 17.738 22.598 -12.915 1.00 75.31 92 LYS A C 1
ATOM 765 O O . LYS A 1 92 ? 18.645 23.172 -13.510 1.00 75.31 92 LYS A O 1
ATOM 770 N N . LYS A 1 93 ? 17.707 21.264 -12.788 1.00 73.81 93 LYS A N 1
ATOM 771 C CA . LYS A 1 93 ? 18.762 20.320 -13.206 1.00 73.81 93 LYS A CA 1
ATOM 772 C C . LYS A 1 93 ? 20.116 20.552 -12.520 1.00 73.81 93 LYS A C 1
ATOM 774 O O . LYS A 1 93 ? 21.142 20.096 -13.017 1.00 73.81 93 LYS A O 1
ATOM 779 N N . GLU A 1 94 ? 20.130 21.224 -11.370 1.00 66.75 94 GLU A N 1
ATOM 780 C CA . GLU A 1 94 ? 21.346 21.452 -10.576 1.00 66.75 94 GLU A CA 1
ATOM 781 C C . GLU A 1 94 ? 21.798 20.182 -9.844 1.00 66.75 94 GLU A C 1
ATOM 783 O O . GLU A 1 94 ? 22.970 20.034 -9.501 1.00 66.75 94 GLU A O 1
ATOM 788 N N . ILE A 1 95 ? 20.856 19.271 -9.586 1.00 66.56 95 ILE A N 1
ATOM 789 C CA . ILE A 1 95 ? 21.082 17.989 -8.918 1.00 66.56 95 ILE A CA 1
ATOM 790 C C . ILE A 1 95 ? 20.391 16.854 -9.685 1.00 66.56 95 ILE A C 1
ATOM 792 O O . ILE A 1 95 ? 19.426 17.067 -10.420 1.00 66.56 95 ILE A O 1
ATOM 796 N N . ARG A 1 96 ? 20.886 15.626 -9.518 1.00 56.91 96 ARG A N 1
ATOM 797 C CA . ARG A 1 96 ? 20.313 14.398 -10.093 1.00 56.91 96 ARG A CA 1
ATOM 798 C C . ARG A 1 96 ? 19.183 13.858 -9.212 1.00 56.91 96 ARG A C 1
ATOM 800 O O . ARG A 1 96 ? 19.158 14.116 -8.013 1.00 56.91 96 ARG A O 1
ATOM 807 N N . SER A 1 97 ? 18.294 13.041 -9.782 1.00 48.91 97 SER A N 1
ATOM 808 C CA . SER A 1 97 ? 17.151 12.445 -9.063 1.00 48.91 97 SER A CA 1
ATOM 809 C C . SER A 1 97 ? 17.566 11.649 -7.823 1.00 48.91 97 SER A C 1
ATOM 811 O O . SER A 1 97 ? 16.941 11.794 -6.784 1.00 48.91 97 SER A O 1
ATOM 813 N N . ALA A 1 98 ? 18.673 10.902 -7.886 1.00 49.62 98 ALA A N 1
ATOM 814 C CA . ALA A 1 98 ? 19.217 10.153 -6.745 1.00 49.62 98 ALA A CA 1
ATOM 815 C C . ALA A 1 98 ? 19.611 11.035 -5.537 1.00 49.62 98 ALA A C 1
ATOM 817 O O . ALA A 1 98 ? 19.859 10.528 -4.449 1.00 49.62 98 ALA A O 1
ATOM 818 N N . GLN A 1 99 ? 19.701 12.360 -5.710 1.00 56.97 99 GLN A N 1
ATOM 819 C CA . GLN A 1 99 ? 19.985 13.306 -4.626 1.00 56.97 99 GLN A CA 1
ATOM 820 C C . GLN A 1 99 ? 18.703 13.783 -3.912 1.00 56.97 99 GLN A C 1
ATOM 822 O O . GLN A 1 99 ? 18.808 14.451 -2.885 1.00 56.97 99 GLN A O 1
ATOM 827 N N . LEU A 1 100 ? 17.510 13.430 -4.416 1.00 54.22 100 LEU A N 1
ATOM 828 C CA . LEU A 1 100 ? 16.217 13.740 -3.790 1.00 54.22 100 LEU A CA 1
ATOM 829 C C . LEU A 1 100 ? 15.863 12.803 -2.634 1.00 54.22 100 LEU A C 1
ATOM 831 O O . LEU A 1 100 ? 15.049 13.176 -1.797 1.00 54.22 100 LEU A O 1
ATOM 835 N N . ASP A 1 101 ? 16.458 11.615 -2.551 1.00 58.19 101 ASP A N 1
ATOM 836 C CA . ASP A 1 101 ? 15.997 10.597 -1.600 1.00 58.19 101 ASP A CA 1
ATOM 837 C C . ASP A 1 101 ? 16.183 11.039 -0.140 1.00 58.19 101 ASP A C 1
ATOM 839 O O . ASP A 1 101 ? 15.371 10.726 0.727 1.00 58.19 101 ASP A O 1
ATOM 843 N N . HIS A 1 102 ? 17.221 11.820 0.161 1.00 62.81 102 HIS A N 1
ATOM 844 C CA . HIS A 1 102 ? 17.589 12.109 1.545 1.00 62.81 102 HIS A CA 1
ATOM 845 C C . HIS A 1 102 ? 16.563 12.996 2.294 1.00 62.81 102 HIS A C 1
ATOM 847 O O . HIS A 1 102 ? 16.200 12.620 3.410 1.00 62.81 102 HIS A O 1
ATOM 853 N N . PRO A 1 103 ? 16.049 14.123 1.754 1.00 62.38 103 PRO A N 1
ATOM 854 C CA . PRO A 1 103 ? 14.991 14.901 2.415 1.00 62.38 103 PRO A CA 1
ATOM 855 C C . PRO A 1 103 ? 13.660 14.155 2.581 1.00 62.38 103 PRO A C 1
ATOM 857 O O . PRO A 1 103 ? 13.058 14.214 3.652 1.00 62.38 103 PRO A O 1
ATOM 860 N N . PHE A 1 104 ? 13.230 13.395 1.566 1.00 62.84 104 PHE A N 1
ATOM 861 C CA . PHE A 1 104 ? 12.005 12.588 1.652 1.00 62.84 104 PHE A CA 1
ATOM 862 C C . PHE A 1 104 ? 12.108 11.548 2.776 1.00 62.84 104 PHE A C 1
ATOM 864 O O . PHE A 1 104 ? 11.175 11.373 3.560 1.00 62.84 104 PHE A O 1
ATOM 871 N N . GLN A 1 105 ? 13.270 10.901 2.922 1.00 65.75 105 GLN A N 1
ATOM 872 C CA . GLN A 1 105 ? 13.496 9.960 4.020 1.00 65.75 105 GLN A CA 1
ATOM 873 C C . GLN A 1 105 ? 13.501 10.649 5.396 1.00 65.75 105 GLN A C 1
ATOM 875 O O . GLN A 1 105 ? 12.966 10.075 6.344 1.00 65.75 105 GLN A O 1
ATOM 880 N N . LYS A 1 106 ? 14.018 11.886 5.523 1.00 68.38 106 LYS A N 1
ATOM 881 C CA . LYS A 1 106 ? 13.947 12.663 6.780 1.00 68.38 106 LYS A CA 1
ATOM 882 C C . LYS A 1 106 ? 12.494 12.905 7.211 1.00 68.38 106 LYS A C 1
ATOM 884 O O . LYS A 1 106 ? 12.153 12.639 8.362 1.00 68.38 106 LYS A O 1
ATOM 889 N N . TYR A 1 107 ? 11.639 13.366 6.294 1.00 69.75 107 TYR A N 1
ATOM 890 C CA . TYR A 1 107 ? 10.216 13.592 6.571 1.00 69.75 107 TYR A CA 1
ATOM 891 C C . TYR A 1 107 ? 9.501 12.294 6.974 1.00 69.75 107 TYR A C 1
ATOM 893 O O . TYR A 1 107 ? 8.803 12.251 7.989 1.00 69.75 107 TYR A O 1
ATOM 901 N N . ASN A 1 108 ? 9.739 11.211 6.228 1.00 67.25 108 ASN A N 1
ATOM 902 C CA . ASN A 1 108 ? 9.139 9.906 6.502 1.00 67.25 108 ASN A CA 1
ATOM 903 C C . ASN A 1 108 ? 9.517 9.370 7.889 1.00 67.25 108 ASN A C 1
ATOM 905 O O . ASN A 1 108 ? 8.643 8.911 8.620 1.00 67.25 108 ASN A O 1
ATOM 909 N N . ILE A 1 109 ? 10.791 9.474 8.282 1.00 71.50 109 ILE A N 1
ATOM 910 C CA . ILE A 1 109 ? 11.253 9.068 9.619 1.00 71.50 109 ILE A CA 1
ATOM 911 C C . ILE A 1 109 ? 10.477 9.814 10.709 1.00 71.50 109 ILE A C 1
ATOM 913 O O . ILE A 1 109 ? 9.988 9.189 11.646 1.00 71.50 109 ILE A O 1
ATOM 917 N N . ILE A 1 110 ? 10.317 11.133 10.577 1.00 72.25 110 ILE A N 1
ATOM 918 C CA . ILE A 1 110 ? 9.635 11.957 11.584 1.00 72.25 110 ILE A CA 1
ATOM 919 C C . ILE A 1 110 ? 8.159 11.563 11.724 1.00 72.25 110 ILE A C 1
ATOM 921 O O . ILE A 1 110 ? 7.662 11.403 12.840 1.00 72.25 110 ILE A O 1
ATOM 925 N N . THR A 1 111 ? 7.466 11.338 10.609 1.00 69.19 111 THR A N 1
ATOM 926 C CA . THR A 1 111 ? 6.068 10.880 10.618 1.00 69.19 111 THR A CA 1
ATOM 927 C C . THR A 1 111 ? 5.926 9.500 11.271 1.00 69.19 111 THR A C 1
ATOM 929 O O . THR A 1 111 ? 4.998 9.269 12.046 1.00 69.19 111 THR A O 1
ATOM 932 N N . MET A 1 112 ? 6.874 8.590 11.033 1.00 70.75 112 MET A N 1
ATOM 933 C CA . MET A 1 112 ? 6.884 7.269 11.670 1.00 70.75 112 MET A CA 1
ATOM 934 C C . MET A 1 112 ? 7.111 7.341 13.182 1.00 70.75 112 MET A C 1
ATOM 936 O O . MET A 1 112 ? 6.470 6.598 13.924 1.00 70.75 112 MET A O 1
ATOM 940 N N . VAL A 1 113 ? 7.969 8.254 13.647 1.00 73.62 113 VAL A N 1
ATOM 941 C CA . VAL A 1 113 ? 8.170 8.506 15.081 1.00 73.62 113 VAL A CA 1
ATOM 942 C C . VAL A 1 113 ? 6.875 8.989 15.730 1.00 73.62 113 VAL A C 1
ATOM 944 O O . VAL A 1 113 ? 6.458 8.403 16.725 1.00 73.62 113 VAL A O 1
ATOM 947 N N . LEU A 1 114 ? 6.208 9.996 15.155 1.00 71.62 114 LEU A N 1
ATOM 948 C CA . LEU A 1 114 ? 4.927 10.503 15.670 1.00 71.62 114 LEU A CA 1
ATOM 949 C C . LEU A 1 114 ? 3.882 9.385 15.769 1.00 71.62 114 LEU A C 1
ATOM 951 O O . LEU A 1 114 ? 3.185 9.245 16.775 1.00 71.62 114 LEU A O 1
ATOM 955 N N . ARG A 1 115 ? 3.810 8.537 14.738 1.00 70.50 115 ARG A N 1
ATOM 956 C CA . ARG A 1 115 ? 2.907 7.386 14.722 1.00 70.50 115 ARG A CA 1
ATOM 957 C C . ARG A 1 115 ? 3.232 6.388 15.835 1.00 70.50 115 ARG A C 1
ATOM 959 O O . ARG A 1 115 ? 2.310 5.923 16.497 1.00 70.50 115 ARG A O 1
ATOM 966 N N . ALA A 1 116 ? 4.510 6.082 16.066 1.00 73.69 116 ALA A N 1
ATOM 967 C CA . ALA A 1 116 ? 4.920 5.208 17.163 1.00 73.69 116 ALA A CA 1
ATOM 968 C C . ALA A 1 116 ? 4.532 5.789 18.529 1.00 73.69 116 ALA A C 1
ATOM 970 O O . ALA A 1 116 ? 3.941 5.079 19.333 1.00 73.69 116 ALA A O 1
ATOM 971 N N . GLN A 1 117 ? 4.777 7.083 18.762 1.00 75.19 117 GLN A N 1
ATOM 972 C CA . GLN A 1 117 ? 4.399 7.757 20.010 1.00 75.19 117 GLN A CA 1
ATOM 973 C C . GLN A 1 117 ? 2.894 7.632 20.286 1.00 75.19 117 GLN A C 1
ATOM 975 O O . GLN A 1 117 ? 2.498 7.219 21.375 1.00 75.19 117 GLN A O 1
ATOM 980 N N . ASN A 1 118 ? 2.057 7.907 19.281 1.00 70.12 118 ASN A N 1
ATOM 981 C CA . ASN A 1 118 ? 0.603 7.794 19.407 1.00 70.12 118 ASN A CA 1
ATOM 982 C C . ASN A 1 118 ? 0.151 6.360 19.720 1.00 70.12 118 ASN A C 1
ATOM 984 O O . ASN A 1 118 ? -0.739 6.157 20.547 1.00 70.12 118 ASN A O 1
ATOM 988 N N . ILE A 1 119 ? 0.776 5.360 19.092 1.00 71.81 119 ILE A N 1
ATOM 989 C CA . ILE A 1 119 ? 0.458 3.951 19.343 1.00 71.81 119 ILE A CA 1
ATOM 990 C C . ILE A 1 119 ? 0.891 3.532 20.751 1.00 71.81 119 ILE A C 1
ATOM 992 O O . ILE A 1 119 ? 0.100 2.904 21.446 1.00 71.81 119 ILE A O 1
ATOM 996 N N . THR A 1 120 ? 2.086 3.917 21.210 1.00 73.44 120 THR A N 1
ATOM 997 C CA . THR A 1 120 ? 2.562 3.632 22.575 1.00 73.44 120 THR A CA 1
ATOM 998 C C . THR A 1 120 ? 1.626 4.220 23.630 1.00 73.44 120 THR A C 1
ATOM 1000 O O . THR A 1 120 ? 1.283 3.547 24.603 1.00 73.44 120 THR A O 1
ATOM 1003 N N . ILE A 1 121 ? 1.156 5.453 23.419 1.00 71.44 121 ILE A N 1
ATOM 1004 C CA . ILE A 1 121 ? 0.164 6.086 24.293 1.00 71.44 121 ILE A CA 1
ATOM 1005 C C . ILE A 1 121 ? -1.129 5.260 24.300 1.00 71.44 121 ILE A C 1
ATOM 1007 O O . ILE A 1 121 ? -1.586 4.841 25.366 1.00 71.44 121 ILE A O 1
ATOM 1011 N N . GLY A 1 122 ? -1.692 4.968 23.122 1.00 72.75 122 GLY A N 1
ATOM 1012 C CA . GLY A 1 122 ? -2.924 4.184 22.994 1.00 72.75 122 GLY A CA 1
ATOM 1013 C C . GLY A 1 122 ? -2.825 2.794 23.631 1.00 72.75 122 GLY A C 1
ATOM 1014 O O . GLY A 1 122 ? -3.735 2.375 24.347 1.00 72.75 122 GLY A O 1
ATOM 1015 N N . GLN A 1 123 ? -1.700 2.107 23.433 1.00 78.75 123 GLN A N 1
ATOM 1016 C CA . GLN A 1 123 ? -1.417 0.803 24.024 1.00 78.75 123 GLN A CA 1
ATOM 1017 C C . GLN A 1 123 ? -1.374 0.871 25.551 1.00 78.75 123 GLN A C 1
ATOM 1019 O O . GLN A 1 123 ? -1.992 0.039 26.210 1.00 78.75 123 GLN A O 1
ATOM 1024 N N . TYR A 1 124 ? -0.685 1.859 26.127 1.00 78.00 124 TYR A N 1
ATOM 1025 C CA . TYR A 1 124 ? -0.599 2.010 27.578 1.00 78.00 124 TYR A CA 1
ATOM 1026 C C . TYR A 1 124 ? -1.978 2.231 28.210 1.00 78.00 124 TYR A C 1
ATOM 1028 O O . TYR A 1 124 ? -2.320 1.558 29.184 1.00 78.00 124 TYR A O 1
ATOM 1036 N N . PHE A 1 125 ? -2.788 3.137 27.655 1.00 71.62 125 PHE A N 1
ATOM 1037 C CA . PHE A 1 125 ? -4.140 3.378 28.163 1.00 71.62 125 PHE A CA 1
ATOM 1038 C C . PHE A 1 125 ? -4.992 2.112 28.080 1.00 71.62 125 PHE A C 1
ATOM 1040 O O . PHE A 1 125 ? -5.621 1.726 29.065 1.00 71.62 125 PHE A O 1
ATOM 1047 N N . LEU A 1 126 ? -4.956 1.420 26.940 1.00 72.88 126 LEU A N 1
ATOM 1048 C CA . LEU A 1 126 ? -5.756 0.222 26.738 1.00 72.88 126 LEU A CA 1
ATOM 1049 C C . LEU A 1 126 ? -5.291 -0.952 27.621 1.00 72.88 126 LEU A C 1
ATOM 1051 O O . LEU A 1 126 ? -6.115 -1.650 28.203 1.00 72.88 126 LEU A O 1
ATOM 1055 N N . ALA A 1 127 ? -3.985 -1.132 27.818 1.00 76.75 127 ALA A N 1
ATOM 1056 C CA . ALA A 1 127 ? -3.445 -2.173 28.690 1.00 76.75 127 ALA A CA 1
ATOM 1057 C C . ALA A 1 127 ? -3.756 -1.932 30.177 1.00 76.75 127 ALA A C 1
ATOM 1059 O O . ALA A 1 127 ? -3.977 -2.893 30.912 1.00 76.75 127 ALA A O 1
ATOM 1060 N N . ASN A 1 128 ? -3.775 -0.676 30.640 1.00 74.62 128 ASN A N 1
ATOM 1061 C CA . ASN A 1 128 ? -4.164 -0.355 32.020 1.00 74.62 128 ASN A CA 1
ATOM 1062 C C . ASN A 1 128 ? -5.674 -0.424 32.240 1.00 74.62 128 ASN A C 1
ATOM 1064 O O . ASN A 1 128 ? -6.118 -0.771 33.336 1.00 74.62 128 ASN A O 1
ATOM 1068 N N . PHE A 1 129 ? -6.459 -0.142 31.200 1.00 69.12 129 PHE A N 1
ATOM 1069 C CA . PHE A 1 129 ? -7.903 -0.337 31.224 1.00 69.12 129 PHE A CA 1
ATOM 1070 C C . PHE A 1 129 ? -8.272 -1.808 31.473 1.00 69.12 129 PHE A C 1
ATOM 1072 O O . PHE A 1 129 ? -9.224 -2.101 32.187 1.00 69.12 129 PHE A O 1
ATOM 1079 N N . LEU A 1 130 ? -7.463 -2.742 30.965 1.00 68.06 130 LEU A N 1
ATOM 1080 C CA . LEU A 1 130 ? -7.683 -4.183 31.103 1.00 68.06 130 LEU A CA 1
ATOM 1081 C C . LEU A 1 130 ? -7.053 -4.819 32.358 1.00 68.06 130 LEU A C 1
ATOM 1083 O O . LEU A 1 130 ? -6.921 -6.040 32.388 1.00 68.06 130 LEU A O 1
ATOM 1087 N N . LYS A 1 131 ? -6.641 -4.069 33.393 1.00 75.06 131 LYS A N 1
ATOM 1088 C CA . LYS A 1 131 ? -5.958 -4.634 34.582 1.00 75.06 131 LYS A CA 1
ATOM 1089 C C . LYS A 1 131 ? -6.649 -4.320 35.912 1.00 75.06 131 LYS A C 1
ATOM 1091 O O . LYS A 1 131 ? -7.107 -3.206 36.136 1.00 75.06 131 LYS A O 1
ATOM 1096 N N . GLY A 1 132 ? -6.614 -5.289 36.831 1.00 74.00 132 GLY A N 1
ATOM 1097 C CA . GLY A 1 132 ? -6.966 -5.106 38.246 1.00 74.00 132 GLY A CA 1
ATOM 1098 C C . GLY A 1 132 ? -8.418 -4.677 38.470 1.00 74.00 132 GLY A C 1
ATOM 1099 O O . GLY A 1 132 ? -9.325 -5.182 37.816 1.00 74.00 132 GLY A O 1
ATOM 1100 N N . GLU A 1 133 ? -8.628 -3.723 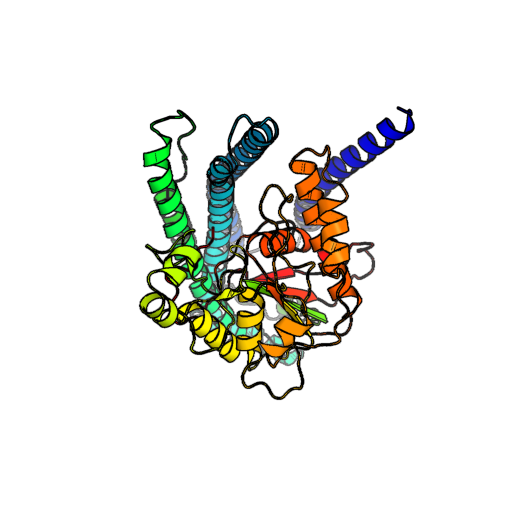39.377 1.00 64.12 133 GLU A N 1
ATOM 1101 C CA . GLU A 1 133 ? -9.948 -3.151 39.701 1.00 64.12 133 GLU A CA 1
ATOM 1102 C C . GLU A 1 133 ? -10.644 -2.539 38.468 1.00 64.12 133 GLU A C 1
ATOM 1104 O O . GLU A 1 133 ? -11.870 -2.561 38.365 1.00 64.12 133 GLU A O 1
ATOM 1109 N N . ASN A 1 134 ? -9.886 -2.106 37.452 1.00 65.50 134 ASN A N 1
ATOM 1110 C CA . ASN A 1 134 ? -10.462 -1.596 36.205 1.00 65.50 134 ASN A CA 1
ATOM 1111 C C . ASN A 1 134 ? -11.159 -2.690 35.385 1.00 65.50 134 ASN A C 1
ATOM 1113 O O . ASN A 1 134 ? -12.108 -2.380 34.673 1.00 65.50 134 ASN A O 1
ATOM 1117 N N . GLN A 1 135 ? -10.767 -3.967 35.516 1.00 65.25 135 GLN A N 1
ATOM 1118 C CA . GLN A 1 135 ? -11.505 -5.071 34.885 1.00 65.25 135 GLN A CA 1
ATOM 1119 C C . GLN A 1 135 ? -12.894 -5.253 35.499 1.00 65.25 135 GLN A C 1
ATOM 1121 O O . GLN A 1 135 ? -13.826 -5.623 34.789 1.00 65.25 135 GLN A O 1
ATOM 1126 N N . GLN A 1 136 ? -13.052 -4.990 36.799 1.00 66.88 136 GLN A N 1
ATOM 1127 C CA . GLN A 1 136 ? -14.358 -5.068 37.454 1.00 66.88 136 GLN A CA 1
ATOM 1128 C C . GLN A 1 136 ? -15.264 -3.938 36.962 1.00 66.88 136 GLN A C 1
ATOM 1130 O O . GLN A 1 136 ? -16.385 -4.203 36.534 1.00 66.88 136 GLN A O 1
ATOM 1135 N N . HIS A 1 137 ? -14.746 -2.706 36.906 1.00 65.00 137 HIS A N 1
ATOM 1136 C CA . HIS A 1 137 ? -15.455 -1.573 36.304 1.00 65.00 137 HIS A CA 1
ATOM 1137 C C . HIS A 1 137 ? -15.779 -1.805 34.827 1.00 65.00 137 HIS A C 1
ATOM 1139 O O . HIS A 1 137 ? -16.888 -1.517 34.384 1.00 65.00 137 HIS A O 1
ATOM 1145 N N . LEU A 1 138 ? -14.857 -2.398 34.069 1.00 67.69 138 LEU A N 1
ATOM 1146 C CA . LEU A 1 138 ? -15.097 -2.807 32.692 1.00 67.69 138 LEU A CA 1
ATOM 1147 C C . LEU A 1 138 ? -16.202 -3.860 32.597 1.00 67.69 138 LEU A C 1
ATOM 1149 O O . LEU A 1 138 ? -17.046 -3.764 31.716 1.00 67.69 138 LEU A O 1
ATOM 1153 N N . GLY A 1 139 ? -16.231 -4.837 33.503 1.00 65.38 139 GLY A N 1
ATOM 1154 C CA . GLY A 1 139 ? -17.298 -5.832 33.584 1.00 65.38 139 GLY A CA 1
ATOM 1155 C C . GLY A 1 139 ? -18.664 -5.203 33.857 1.00 65.38 139 GLY A C 1
ATOM 1156 O O . GLY A 1 139 ? -19.640 -5.576 33.208 1.00 65.38 139 GLY A O 1
ATOM 1157 N N . ILE A 1 140 ? -18.725 -4.212 34.754 1.00 67.44 140 ILE A N 1
ATOM 1158 C CA . ILE A 1 140 ? -19.938 -3.425 35.028 1.00 67.44 140 ILE A CA 1
ATOM 1159 C C . ILE A 1 140 ? -20.368 -2.674 33.767 1.00 67.44 140 ILE A C 1
ATOM 1161 O O . ILE A 1 140 ? -21.509 -2.823 33.340 1.00 67.44 140 ILE A O 1
ATOM 1165 N N . ILE A 1 141 ? -19.445 -1.954 33.119 1.00 65.00 141 ILE A N 1
ATOM 1166 C CA . ILE A 1 141 ? -19.711 -1.257 31.858 1.00 65.00 141 ILE A CA 1
ATOM 1167 C C . ILE A 1 141 ? -20.235 -2.261 30.825 1.00 65.00 141 ILE A C 1
ATOM 1169 O O . ILE A 1 141 ? -21.357 -2.114 30.371 1.00 65.00 141 ILE A O 1
ATOM 1173 N N . VAL A 1 142 ? -19.500 -3.328 30.501 1.00 63.12 142 VAL A N 1
ATOM 1174 C CA . VAL A 1 142 ? -19.900 -4.356 29.518 1.00 63.12 142 VAL A CA 1
ATOM 1175 C C . VAL A 1 142 ? -21.300 -4.898 29.800 1.00 63.12 142 VAL A C 1
ATOM 1177 O O . VAL A 1 142 ? -22.105 -4.989 28.873 1.00 63.12 142 VAL A O 1
ATOM 1180 N N . ARG A 1 143 ? -21.607 -5.232 31.058 1.00 65.81 143 ARG A N 1
ATOM 1181 C CA . ARG A 1 143 ? -22.922 -5.743 31.464 1.00 65.81 143 ARG A CA 1
ATOM 1182 C C . ARG A 1 143 ? -24.027 -4.722 31.201 1.00 65.81 143 ARG A C 1
ATOM 1184 O O . ARG A 1 143 ? -25.052 -5.065 30.620 1.00 65.81 143 ARG A O 1
ATOM 1191 N N . GLU A 1 144 ? -23.797 -3.469 31.565 1.00 64.88 144 GLU A N 1
ATOM 1192 C CA . GLU A 1 144 ? -24.726 -2.357 31.342 1.00 64.88 144 GLU A CA 1
ATOM 1193 C C . GLU A 1 144 ? -24.944 -2.070 29.856 1.00 64.88 144 GLU A C 1
ATOM 1195 O O . GLU A 1 144 ? -26.048 -1.747 29.414 1.00 64.88 144 GLU A O 1
ATOM 1200 N N . LEU A 1 145 ? -23.908 -2.262 29.042 1.00 58.72 145 LEU A N 1
ATOM 1201 C CA . LEU A 1 145 ? -24.029 -2.170 27.594 1.00 58.72 145 LEU A CA 1
ATOM 1202 C C . LEU A 1 145 ? -24.867 -3.312 27.038 1.00 58.72 145 LEU A C 1
ATOM 1204 O O . LEU A 1 145 ? -25.801 -3.055 26.280 1.00 58.72 145 LEU A O 1
ATOM 1208 N N . GLN A 1 146 ? -24.616 -4.546 27.469 1.00 62.88 146 GLN A N 1
ATOM 1209 C CA . GLN A 1 146 ? -25.403 -5.706 27.049 1.00 62.88 146 GLN A CA 1
ATOM 1210 C C . GLN A 1 146 ? -26.890 -5.533 27.380 1.00 62.88 146 GLN A C 1
ATOM 1212 O O . GLN A 1 146 ? -27.731 -5.793 26.521 1.00 62.88 146 GLN A O 1
ATOM 1217 N N . LEU A 1 147 ? -27.219 -5.007 28.566 1.00 69.88 147 LEU A N 1
ATOM 1218 C CA . LEU A 1 147 ? -28.600 -4.687 28.957 1.00 69.88 147 LEU A CA 1
ATOM 1219 C C . LEU A 1 147 ? -29.260 -3.648 28.033 1.00 69.88 147 LEU A C 1
ATOM 1221 O O . LEU A 1 147 ? -30.472 -3.682 27.831 1.00 69.88 147 LEU A O 1
ATOM 1225 N N . LYS A 1 148 ? -28.470 -2.75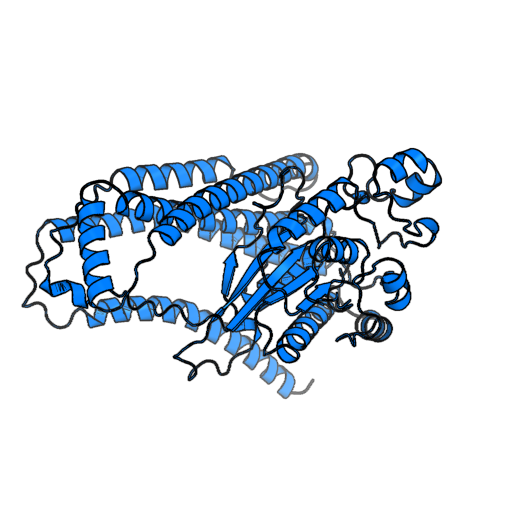6 27.426 1.00 63.31 148 LYS A N 1
ATOM 1226 C CA . LYS A 1 148 ? -28.917 -1.748 26.451 1.00 63.31 148 LYS A CA 1
ATOM 1227 C C . LYS A 1 148 ? -28.807 -2.222 24.989 1.00 63.31 148 LYS A C 1
ATOM 1229 O O . LYS A 1 148 ? -28.847 -1.383 24.090 1.00 63.31 148 LYS A O 1
ATOM 1234 N N . ASN A 1 149 ? -28.657 -3.529 24.732 1.00 61.00 149 ASN A N 1
ATOM 1235 C CA . ASN A 1 149 ? -28.391 -4.108 23.401 1.00 61.00 149 ASN A CA 1
ATOM 1236 C C . ASN A 1 149 ? -27.151 -3.512 22.707 1.00 61.00 149 ASN A C 1
ATOM 1238 O O . ASN A 1 149 ? -27.103 -3.332 21.489 1.00 61.00 149 ASN A O 1
ATOM 1242 N N . LYS A 1 150 ? -26.133 -3.187 23.499 1.00 52.78 150 LYS A N 1
ATOM 1243 C CA . LYS A 1 150 ? -24.845 -2.654 23.066 1.00 52.78 150 LYS A CA 1
ATOM 1244 C C . LYS A 1 150 ? -23.747 -3.665 23.378 1.00 52.78 150 LYS A C 1
ATOM 1246 O O . LYS A 1 150 ? -23.809 -4.366 24.383 1.00 52.78 150 LYS A O 1
ATOM 1251 N N . VAL A 1 151 ? -22.722 -3.743 22.532 1.00 53.06 151 VAL A N 1
ATOM 1252 C CA . VAL A 1 151 ? -21.629 -4.709 22.709 1.00 53.06 151 VAL A CA 1
ATOM 1253 C C . VAL A 1 151 ? -20.297 -3.976 22.740 1.00 53.06 151 VAL A C 1
ATOM 1255 O O . VAL A 1 151 ? -19.935 -3.282 21.793 1.00 53.06 151 VAL A O 1
ATOM 1258 N N . LEU A 1 152 ? -19.558 -4.156 23.834 1.00 59.09 152 LEU A N 1
ATOM 1259 C CA . LEU A 1 152 ? -18.142 -3.824 23.904 1.00 59.09 152 LEU A CA 1
ATOM 1260 C C . LEU A 1 152 ? -17.343 -5.090 23.586 1.00 59.09 152 LEU A C 1
ATOM 1262 O O . LEU A 1 152 ? -17.364 -6.061 24.341 1.00 59.09 152 LEU A O 1
ATOM 1266 N N . ASP A 1 153 ? -16.665 -5.091 22.445 1.00 63.22 153 ASP A N 1
ATOM 1267 C CA . ASP A 1 153 ? -15.968 -6.267 21.926 1.00 63.22 153 ASP A CA 1
ATOM 1268 C C . ASP A 1 153 ? -14.575 -6.420 22.559 1.00 63.22 153 ASP A C 1
ATOM 1270 O O . ASP A 1 153 ? -13.566 -5.945 22.034 1.00 63.22 153 ASP A O 1
ATOM 1274 N N . HIS A 1 154 ? -14.522 -7.064 23.728 1.00 61.31 154 HIS A N 1
ATOM 1275 C CA . HIS A 1 154 ? -13.278 -7.313 24.463 1.00 61.31 154 HIS A CA 1
ATOM 1276 C C . HIS A 1 154 ? -12.238 -8.103 23.646 1.00 61.31 154 HIS A C 1
ATOM 1278 O O . HIS A 1 154 ? -11.034 -7.850 23.769 1.00 61.31 154 HIS A O 1
ATOM 1284 N N . VAL A 1 155 ? -12.681 -9.040 22.798 1.00 59.97 155 VAL A N 1
ATOM 1285 C CA . VAL A 1 155 ? -11.787 -9.811 21.920 1.00 59.97 155 VAL A CA 1
ATOM 1286 C C . VAL A 1 155 ? -11.086 -8.854 20.969 1.00 59.97 155 VAL A C 1
ATOM 1288 O O . VAL A 1 155 ? -9.860 -8.832 20.916 1.00 59.97 155 VAL A O 1
ATOM 1291 N N . ARG A 1 156 ? -11.838 -7.955 20.333 1.00 61.47 156 ARG A N 1
ATOM 1292 C CA . ARG A 1 156 ? -11.276 -6.940 19.444 1.00 61.47 156 ARG A CA 1
ATOM 1293 C C . ARG A 1 156 ? -10.353 -5.947 20.146 1.00 61.47 156 ARG A C 1
ATOM 1295 O O . ARG A 1 156 ? -9.366 -5.526 19.551 1.00 61.47 156 ARG A O 1
ATOM 1302 N N . TYR A 1 157 ? -10.639 -5.549 21.386 1.00 66.56 157 TYR A N 1
ATOM 1303 C CA . TYR A 1 157 ? -9.710 -4.708 22.157 1.00 66.56 157 TYR A CA 1
ATOM 1304 C C . TYR A 1 157 ? -8.379 -5.420 22.402 1.00 66.56 157 TYR A C 1
ATOM 1306 O O . TYR A 1 157 ? -7.316 -4.826 22.229 1.00 66.56 157 TYR A O 1
ATOM 1314 N N . THR A 1 158 ? -8.445 -6.704 22.746 1.00 65.00 158 THR A N 1
ATOM 1315 C CA . THR A 1 158 ? -7.262 -7.549 22.926 1.00 65.00 158 THR A CA 1
ATOM 1316 C C . THR A 1 158 ? -6.498 -7.719 21.609 1.00 65.00 158 THR A C 1
ATOM 1318 O O . THR A 1 158 ? -5.285 -7.537 21.564 1.00 65.00 158 THR A O 1
ATOM 1321 N N . GLU A 1 159 ? -7.201 -7.974 20.504 1.00 66.06 159 GLU A N 1
ATOM 1322 C CA . GLU A 1 159 ? -6.610 -8.016 19.163 1.00 66.06 159 GLU A CA 1
ATOM 1323 C C . GLU A 1 159 ? -5.978 -6.677 18.774 1.00 66.06 159 GLU A C 1
ATOM 1325 O O . GLU A 1 159 ? -4.906 -6.661 18.177 1.00 66.06 159 GLU A O 1
ATOM 1330 N N . LYS A 1 160 ? -6.594 -5.543 19.134 1.00 69.88 160 LYS A N 1
ATOM 1331 C CA . LYS A 1 160 ? -6.048 -4.211 18.851 1.00 69.88 160 LYS A CA 1
ATOM 1332 C C . LYS A 1 160 ? -4.765 -3.941 19.635 1.00 69.88 160 LYS A C 1
ATOM 1334 O O . LYS A 1 160 ? -3.856 -3.334 19.077 1.00 69.88 160 LYS A O 1
ATOM 1339 N N . LEU A 1 161 ? -4.668 -4.414 20.881 1.00 71.50 161 LEU A N 1
ATOM 1340 C CA . LEU A 1 161 ? -3.413 -4.397 21.641 1.00 71.50 161 LEU A CA 1
ATOM 1341 C C . LEU A 1 161 ? -2.327 -5.211 20.936 1.00 71.50 161 LEU A C 1
ATOM 1343 O O . LEU A 1 161 ? -1.246 -4.680 20.696 1.00 71.50 161 LEU A O 1
ATOM 1347 N N . ASN A 1 162 ? -2.640 -6.443 20.527 1.00 70.88 162 ASN A N 1
ATOM 1348 C CA . ASN A 1 162 ? -1.692 -7.290 19.797 1.00 70.88 162 ASN A CA 1
ATOM 1349 C C . ASN A 1 162 ? -1.258 -6.638 18.469 1.00 70.88 162 ASN A C 1
ATOM 1351 O O . ASN A 1 162 ? -0.081 -6.656 18.117 1.00 70.88 162 ASN A O 1
ATOM 1355 N N . GLN A 1 163 ? -2.190 -5.992 17.758 1.00 71.50 163 GLN A N 1
ATOM 1356 C CA . GLN A 1 163 ? -1.884 -5.212 16.555 1.00 71.50 163 GLN A CA 1
ATOM 1357 C C . GLN A 1 163 ? -0.974 -4.019 16.860 1.00 71.50 163 GLN A C 1
ATOM 1359 O O . GLN A 1 163 ? -0.120 -3.693 16.043 1.00 71.50 163 GLN A O 1
ATOM 1364 N N . PHE A 1 164 ? -1.134 -3.340 18.000 1.00 76.12 164 PHE A N 1
ATOM 1365 C CA . PHE A 1 164 ? -0.243 -2.243 18.382 1.00 76.12 164 PHE A CA 1
ATOM 1366 C C . PHE A 1 164 ? 1.185 -2.722 18.619 1.00 76.12 164 PHE A C 1
ATOM 1368 O O . PHE A 1 164 ? 2.103 -2.078 18.113 1.00 76.12 164 PHE A O 1
ATOM 1375 N N . ASP A 1 165 ? 1.375 -3.855 19.295 1.00 74.12 165 ASP A N 1
ATOM 1376 C CA . ASP A 1 165 ? 2.698 -4.466 19.456 1.00 74.12 165 ASP A CA 1
ATOM 1377 C C . ASP A 1 165 ? 3.341 -4.789 18.102 1.00 74.12 165 ASP A C 1
ATOM 1379 O O . ASP A 1 165 ? 4.495 -4.429 17.848 1.00 74.12 165 ASP A O 1
ATOM 1383 N N . GLU A 1 166 ? 2.576 -5.401 17.196 1.00 72.81 166 GLU A N 1
ATOM 1384 C CA . GLU A 1 166 ? 3.044 -5.720 15.848 1.00 72.81 166 GLU A CA 1
ATOM 1385 C C . GLU A 1 166 ? 3.415 -4.451 15.065 1.00 72.81 166 GLU A C 1
ATOM 1387 O O . GLU A 1 166 ? 4.511 -4.358 14.510 1.00 72.81 166 GLU A O 1
ATOM 1392 N N . ILE A 1 167 ? 2.545 -3.434 15.066 1.00 71.75 167 ILE A N 1
ATOM 1393 C CA . ILE A 1 167 ? 2.787 -2.170 14.360 1.00 71.75 167 ILE A CA 1
ATOM 1394 C C . ILE A 1 167 ? 4.007 -1.445 14.941 1.00 71.75 167 ILE A C 1
ATOM 1396 O O . ILE A 1 167 ? 4.820 -0.929 14.174 1.00 71.75 167 ILE A O 1
ATOM 1400 N N . LEU A 1 168 ? 4.170 -1.403 16.268 1.00 76.62 168 LEU A N 1
ATOM 1401 C CA . LEU A 1 168 ? 5.342 -0.796 16.908 1.00 76.62 168 LEU A CA 1
ATOM 1402 C C . LEU A 1 168 ? 6.627 -1.531 16.527 1.00 76.62 168 LEU A C 1
ATOM 1404 O O . LEU A 1 168 ? 7.634 -0.886 16.222 1.00 76.62 168 LEU A O 1
ATOM 1408 N N . ASN A 1 169 ? 6.596 -2.864 16.486 1.00 79.31 169 ASN A N 1
ATOM 1409 C CA . ASN A 1 169 ? 7.734 -3.661 16.047 1.00 79.31 169 ASN A CA 1
ATOM 1410 C C . ASN A 1 169 ? 8.083 -3.390 14.573 1.00 79.31 169 ASN A C 1
ATOM 1412 O O . ASN A 1 169 ? 9.247 -3.154 14.247 1.00 79.31 169 ASN A O 1
ATOM 1416 N N . ILE A 1 170 ? 7.078 -3.327 13.693 1.00 71.94 170 ILE A N 1
ATOM 1417 C CA . ILE A 1 170 ? 7.254 -2.980 12.276 1.00 71.94 170 ILE A CA 1
ATOM 1418 C C . ILE A 1 170 ? 7.869 -1.585 12.129 1.00 71.94 170 ILE A C 1
ATOM 1420 O O . ILE A 1 170 ? 8.869 -1.424 11.426 1.00 71.94 170 ILE A O 1
ATOM 1424 N N . ILE A 1 171 ? 7.313 -0.577 12.812 1.00 73.38 171 ILE A N 1
ATOM 1425 C CA . ILE A 1 171 ? 7.834 0.796 12.772 1.00 73.38 171 ILE A CA 1
ATOM 1426 C C . ILE A 1 171 ? 9.284 0.818 13.256 1.00 73.38 171 ILE A C 1
ATOM 1428 O O . ILE A 1 171 ? 10.126 1.451 12.620 1.00 73.38 171 ILE A O 1
ATOM 1432 N N . ARG A 1 172 ? 9.609 0.093 14.331 1.00 78.00 172 ARG A N 1
ATOM 1433 C CA . ARG A 1 172 ? 10.976 -0.015 14.848 1.00 78.00 172 ARG A CA 1
ATOM 1434 C C . ARG A 1 172 ? 11.937 -0.600 13.811 1.00 78.00 172 ARG A C 1
ATOM 1436 O O . ARG A 1 172 ? 12.984 0.001 13.580 1.00 78.00 172 ARG A O 1
ATOM 1443 N N . ILE A 1 173 ? 11.596 -1.727 13.180 1.00 74.62 173 ILE A N 1
ATOM 1444 C CA . ILE A 1 173 ? 12.429 -2.364 12.142 1.00 74.62 173 ILE A CA 1
ATOM 1445 C C . ILE A 1 173 ? 12.654 -1.394 10.976 1.00 74.62 173 ILE A C 1
ATOM 1447 O O . ILE A 1 173 ? 13.789 -1.157 10.563 1.00 74.62 173 ILE A O 1
ATOM 1451 N N . GLN A 1 174 ? 11.582 -0.771 10.485 1.00 72.12 174 GLN A N 1
ATOM 1452 C CA . GLN A 1 174 ? 11.661 0.176 9.376 1.00 72.12 174 GLN A CA 1
ATOM 1453 C C . GLN A 1 174 ? 12.476 1.429 9.730 1.00 72.12 174 GLN A C 1
ATOM 1455 O O . GLN A 1 174 ? 13.253 1.903 8.900 1.00 72.12 174 GLN A O 1
ATOM 1460 N N . LEU A 1 175 ? 12.341 1.959 10.951 1.00 75.94 175 LEU A N 1
ATOM 1461 C CA . LEU A 1 175 ? 13.153 3.078 11.430 1.00 75.94 175 LEU A CA 1
ATOM 1462 C C . LEU A 1 175 ? 14.633 2.693 11.467 1.00 75.94 175 LEU A C 1
ATOM 1464 O O . LEU A 1 175 ? 15.445 3.437 10.924 1.00 75.94 175 LEU A O 1
ATOM 1468 N N . ILE A 1 176 ? 14.989 1.533 12.032 1.00 76.44 176 ILE A N 1
ATOM 1469 C CA . ILE A 1 176 ? 16.378 1.044 12.071 1.00 76.44 176 ILE A CA 1
ATOM 1470 C C . ILE A 1 176 ? 16.979 1.015 10.661 1.00 76.44 176 ILE A C 1
ATOM 1472 O O . ILE A 1 176 ? 18.061 1.562 10.442 1.00 76.44 176 ILE A O 1
ATOM 1476 N N . GLU A 1 177 ? 16.276 0.425 9.695 1.00 72.75 177 GLU A N 1
ATOM 1477 C CA . GLU A 1 177 ? 16.764 0.334 8.316 1.00 72.75 177 GLU A CA 1
ATOM 1478 C C . GLU A 1 177 ? 16.882 1.709 7.643 1.00 72.75 177 GLU A C 1
ATOM 1480 O O . GLU A 1 177 ? 17.891 1.993 6.991 1.00 72.75 177 GLU A O 1
ATOM 1485 N N . LYS A 1 178 ? 15.920 2.616 7.861 1.00 74.06 178 LYS A N 1
ATOM 1486 C CA . LYS A 1 178 ? 15.987 3.990 7.335 1.00 74.06 178 LYS A CA 1
ATOM 1487 C C . LYS A 1 178 ? 17.134 4.794 7.952 1.00 74.06 178 LYS A C 1
ATOM 1489 O O . LYS A 1 178 ? 17.846 5.485 7.225 1.00 74.06 178 LYS A O 1
ATOM 1494 N N . PHE A 1 179 ? 17.379 4.677 9.257 1.00 74.31 179 PHE A N 1
ATOM 1495 C CA . PHE A 1 179 ? 18.522 5.329 9.901 1.00 74.31 179 PHE A CA 1
ATOM 1496 C C . PHE A 1 179 ? 19.858 4.761 9.402 1.00 74.31 179 PHE A C 1
ATOM 1498 O O . PHE A 1 179 ? 20.740 5.542 9.045 1.00 74.31 179 PHE A O 1
ATOM 1505 N N . LYS A 1 180 ? 19.995 3.432 9.265 1.00 75.31 180 LYS A N 1
ATOM 1506 C CA . LYS A 1 180 ? 21.185 2.804 8.655 1.00 75.31 180 LYS A CA 1
ATOM 1507 C C . LYS A 1 180 ? 21.422 3.298 7.228 1.00 75.31 180 LYS A C 1
ATOM 1509 O O . LYS A 1 180 ? 22.568 3.541 6.846 1.00 75.31 180 LYS A O 1
ATOM 1514 N N . TYR A 1 181 ? 20.360 3.439 6.432 1.00 69.56 181 TYR A N 1
ATOM 1515 C CA . TYR A 1 181 ? 20.442 3.984 5.077 1.00 69.56 181 TYR A CA 1
ATOM 1516 C C . TYR A 1 181 ? 20.991 5.414 5.085 1.00 69.56 181 TYR A C 1
ATOM 1518 O O . TYR A 1 181 ? 21.948 5.702 4.362 1.00 69.56 181 TYR A O 1
ATOM 1526 N N . LEU A 1 182 ? 20.459 6.281 5.953 1.00 68.88 182 LEU A N 1
ATOM 1527 C CA . LEU A 1 182 ? 20.947 7.653 6.098 1.00 68.88 182 LEU A CA 1
ATOM 1528 C C . LEU A 1 182 ? 22.409 7.706 6.561 1.00 68.88 182 LEU A C 1
ATOM 1530 O O . LEU A 1 182 ? 23.185 8.497 6.033 1.00 68.88 182 LEU A O 1
ATOM 1534 N N . GLU A 1 183 ? 22.831 6.843 7.487 1.00 70.56 183 GLU A N 1
ATOM 1535 C CA . GLU A 1 183 ? 24.225 6.783 7.950 1.00 70.56 183 GLU A CA 1
ATOM 1536 C C . GLU A 1 183 ? 25.200 6.299 6.867 1.00 70.56 183 GLU A C 1
ATOM 1538 O O . GLU A 1 183 ? 26.278 6.877 6.687 1.00 70.56 183 GLU A O 1
ATOM 1543 N N . L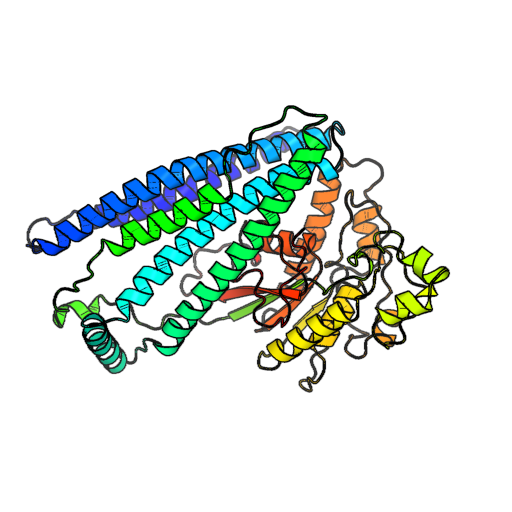YS A 1 184 ? 24.826 5.259 6.109 1.00 70.44 184 LYS A N 1
ATOM 1544 C CA . LYS A 1 184 ? 25.621 4.769 4.970 1.00 70.44 184 LYS A CA 1
ATOM 1545 C C . LYS A 1 184 ? 25.701 5.817 3.860 1.00 70.44 184 LYS A C 1
ATOM 1547 O O . LYS A 1 184 ? 26.785 6.052 3.322 1.00 70.44 184 LYS A O 1
ATOM 1552 N N . GLY A 1 185 ? 24.576 6.461 3.545 1.00 64.19 185 GLY A N 1
ATOM 1553 C CA . GLY A 1 185 ? 24.499 7.561 2.586 1.00 64.19 185 GLY A CA 1
ATOM 1554 C C . GLY A 1 185 ? 25.371 8.740 3.009 1.00 64.19 185 GLY A C 1
ATOM 1555 O O . GLY A 1 185 ? 26.145 9.248 2.200 1.00 64.19 185 GLY A O 1
ATOM 1556 N N . ARG A 1 186 ? 25.349 9.099 4.299 1.00 61.66 186 ARG A N 1
ATOM 1557 C CA . ARG A 1 186 ? 26.168 10.165 4.887 1.00 61.66 186 ARG A CA 1
ATOM 1558 C C . ARG A 1 186 ? 27.662 9.950 4.642 1.00 61.66 186 ARG A C 1
ATOM 1560 O O . ARG A 1 186 ? 28.321 10.889 4.215 1.00 61.66 186 ARG A O 1
ATOM 1567 N N . LYS A 1 187 ? 28.203 8.737 4.820 1.00 62.81 187 LYS A N 1
ATOM 1568 C CA . LYS A 1 187 ? 29.633 8.466 4.551 1.00 62.81 187 LYS A CA 1
ATOM 1569 C C . LYS A 1 187 ? 30.033 8.712 3.091 1.00 62.81 187 LYS A C 1
ATOM 1571 O O . LYS A 1 187 ? 31.108 9.242 2.855 1.00 62.81 187 LYS A O 1
ATOM 1576 N N . LYS A 1 188 ? 29.170 8.375 2.126 1.00 60.09 188 LYS A N 1
ATOM 1577 C CA . LYS A 1 188 ? 29.427 8.619 0.692 1.00 60.09 188 LYS A CA 1
ATOM 1578 C C . LYS A 1 188 ? 29.156 10.066 0.260 1.00 60.09 188 LYS A C 1
ATOM 1580 O O . LYS A 1 188 ? 29.734 10.524 -0.718 1.00 60.09 188 LYS A O 1
ATOM 1585 N N . PHE A 1 189 ? 28.252 10.768 0.944 1.00 52.41 189 PHE A N 1
ATOM 1586 C CA . PHE A 1 189 ? 27.795 12.108 0.556 1.00 52.41 189 PHE A CA 1
ATOM 1587 C C . PHE A 1 189 ? 28.603 13.240 1.217 1.00 52.41 189 PHE A C 1
ATOM 1589 O O . PHE A 1 189 ? 28.806 14.288 0.600 1.00 52.41 189 PHE A O 1
ATOM 1596 N N . LEU A 1 190 ? 29.120 13.019 2.434 1.00 50.66 190 LEU A N 1
ATOM 1597 C CA . LEU A 1 190 ? 29.944 13.984 3.178 1.00 50.66 190 LEU A CA 1
ATOM 1598 C C . LEU A 1 190 ? 31.264 14.342 2.483 1.00 50.66 190 LEU A C 1
ATOM 1600 O O . LEU A 1 190 ? 31.825 15.390 2.775 1.00 50.66 190 LEU A O 1
ATOM 1604 N N . GLU A 1 191 ? 31.750 13.525 1.549 1.00 54.50 191 GLU A N 1
ATOM 1605 C CA . GLU A 1 191 ? 32.954 13.854 0.775 1.00 54.50 191 GLU A CA 1
ATOM 1606 C C . GLU A 1 191 ? 32.726 14.978 -0.253 1.00 54.50 191 GLU A C 1
ATOM 1608 O O . GLU A 1 191 ? 33.696 15.505 -0.793 1.00 54.50 191 GLU A O 1
ATOM 1613 N N . LYS A 1 192 ? 31.472 15.365 -0.549 1.00 50.91 192 LYS A N 1
ATOM 1614 C CA . LYS A 1 192 ? 31.179 16.348 -1.610 1.00 50.91 192 LYS A CA 1
ATOM 1615 C C . LYS A 1 192 ? 30.268 17.510 -1.240 1.00 50.91 192 LYS A C 1
ATOM 1617 O O . LYS A 1 192 ? 30.353 18.532 -1.917 1.00 50.91 192 LYS A O 1
ATOM 1622 N N . HIS A 1 193 ? 29.425 17.409 -0.213 1.00 50.94 193 HIS A N 1
ATOM 1623 C CA . HIS A 1 193 ? 28.519 18.506 0.138 1.00 50.94 193 HIS A CA 1
ATOM 1624 C C . HIS A 1 193 ? 28.341 18.671 1.651 1.00 50.94 193 HIS A C 1
ATOM 1626 O O . HIS A 1 193 ? 27.925 17.748 2.350 1.00 50.94 193 HIS A O 1
ATOM 1632 N N . ASP A 1 194 ? 28.595 19.894 2.120 1.00 50.44 194 ASP A N 1
ATOM 1633 C CA . ASP A 1 194 ? 28.391 20.383 3.489 1.00 50.44 194 ASP A CA 1
ATOM 1634 C C . ASP A 1 194 ? 26.906 20.678 3.761 1.00 50.44 194 ASP A C 1
ATOM 1636 O O . ASP A 1 194 ? 26.492 21.786 4.096 1.00 50.44 194 ASP A O 1
ATOM 1640 N N . THR A 1 195 ? 26.044 19.693 3.504 1.00 44.09 195 THR A N 1
ATOM 1641 C CA . THR A 1 195 ? 24.605 19.842 3.718 1.00 44.09 195 THR A CA 1
ATOM 1642 C C . THR A 1 195 ? 24.140 18.928 4.836 1.00 44.09 195 THR A C 1
ATOM 1644 O O . THR A 1 195 ? 23.710 17.797 4.618 1.00 44.09 195 THR A O 1
ATOM 1647 N N . THR A 1 196 ? 24.118 19.528 6.025 1.00 49.62 196 THR A N 1
ATOM 1648 C CA . THR A 1 196 ? 23.151 19.325 7.115 1.00 49.62 196 THR A CA 1
ATOM 1649 C C . THR A 1 196 ? 23.378 18.147 8.066 1.00 49.62 196 THR A C 1
ATOM 1651 O O . THR A 1 196 ? 23.193 16.973 7.748 1.00 49.62 196 THR A O 1
ATOM 1654 N N . ASN A 1 197 ? 23.673 18.504 9.321 1.00 59.38 197 ASN A N 1
ATOM 1655 C CA . ASN A 1 197 ? 23.438 17.666 10.490 1.00 59.38 197 ASN A CA 1
ATOM 1656 C C . ASN A 1 197 ? 21.958 17.267 10.522 1.00 59.38 197 ASN A C 1
ATOM 1658 O O . ASN A 1 197 ? 21.102 18.068 10.891 1.00 59.38 197 ASN A O 1
ATOM 1662 N N . PHE A 1 198 ? 21.643 16.021 10.170 1.00 61.16 198 PHE A N 1
ATOM 1663 C CA . PHE A 1 198 ? 20.370 15.441 10.577 1.00 61.16 198 PHE A CA 1
ATOM 1664 C C . PHE A 1 198 ? 20.396 15.326 12.107 1.00 61.16 198 PHE A C 1
ATOM 1666 O O . PHE A 1 198 ? 21.056 14.453 12.668 1.00 61.16 198 PHE A O 1
ATOM 1673 N N . LEU A 1 199 ? 19.771 16.301 12.773 1.00 63.09 199 LEU A N 1
ATOM 1674 C CA . LEU A 1 199 ? 19.789 16.483 14.231 1.00 63.09 199 LEU A CA 1
ATOM 1675 C C . LEU A 1 199 ? 19.029 15.385 14.983 1.00 63.09 199 LEU A C 1
ATOM 1677 O O . LEU A 1 199 ? 19.192 15.250 16.193 1.00 63.09 199 LEU A O 1
ATOM 1681 N N . TYR A 1 200 ? 18.220 14.601 14.272 1.00 63.53 200 TYR A N 1
ATOM 1682 C CA . TYR A 1 200 ? 17.412 13.532 14.831 1.00 63.53 200 TYR A CA 1
ATOM 1683 C C . TYR A 1 200 ? 18.084 12.179 14.568 1.00 63.53 200 TYR A C 1
ATOM 1685 O O . TYR A 1 200 ? 18.175 11.735 13.428 1.00 63.53 200 TYR A O 1
ATOM 1693 N N . LYS A 1 201 ? 18.598 11.532 15.613 1.00 76.12 201 LYS A N 1
ATOM 1694 C CA . LYS A 1 201 ? 19.225 10.201 15.580 1.00 76.12 201 LYS A CA 1
ATOM 1695 C C . LYS A 1 201 ? 18.233 9.123 16.017 1.00 76.12 201 LYS A C 1
ATOM 1697 O O . LYS A 1 201 ? 17.226 9.424 16.654 1.00 76.12 201 LYS A O 1
ATOM 1702 N N . TYR A 1 202 ? 18.556 7.857 15.752 1.00 74.44 202 TYR A N 1
ATOM 1703 C CA . TYR A 1 202 ? 17.770 6.728 16.263 1.00 74.44 202 TYR A CA 1
ATOM 1704 C C . TYR A 1 202 ? 17.629 6.767 17.796 1.00 74.44 202 TYR A C 1
ATOM 1706 O O . TYR A 1 202 ? 16.540 6.535 18.317 1.00 74.44 202 TYR A O 1
ATOM 1714 N N . ASP A 1 203 ? 18.678 7.190 18.509 1.00 77.31 203 ASP A N 1
ATOM 1715 C CA . ASP A 1 203 ? 18.630 7.373 19.965 1.00 77.31 203 ASP A CA 1
ATOM 1716 C C . ASP A 1 203 ? 17.570 8.398 20.399 1.00 77.31 203 ASP A C 1
ATOM 1718 O O . ASP A 1 203 ? 16.958 8.249 21.453 1.00 77.31 203 ASP A O 1
ATOM 1722 N N . ASN A 1 204 ? 17.304 9.436 19.592 1.00 77.00 204 ASN A N 1
ATOM 1723 C CA . ASN A 1 204 ? 16.250 10.410 19.890 1.00 77.00 204 ASN A CA 1
ATOM 1724 C C . ASN A 1 204 ? 14.858 9.764 19.850 1.00 77.00 204 ASN A C 1
ATOM 1726 O O . ASN A 1 204 ? 14.026 10.092 20.693 1.00 77.00 204 ASN A O 1
ATOM 1730 N N . TYR A 1 205 ? 14.633 8.824 18.927 1.00 76.94 205 TYR A N 1
ATOM 1731 C CA . TYR A 1 205 ? 13.403 8.033 18.855 1.00 76.94 205 TYR A CA 1
ATOM 1732 C C . TYR A 1 205 ? 13.260 7.090 20.056 1.00 76.94 205 TYR A C 1
ATOM 1734 O O . TYR A 1 205 ? 12.222 7.078 20.713 1.00 76.94 205 TYR A O 1
ATOM 1742 N N . THR A 1 206 ? 14.299 6.324 20.399 1.00 77.88 206 THR A N 1
ATOM 1743 C CA . THR A 1 206 ? 14.214 5.423 21.559 1.00 77.88 206 THR A CA 1
ATOM 1744 C C . THR A 1 206 ? 14.037 6.203 22.859 1.00 77.88 206 THR A C 1
ATOM 1746 O O . THR A 1 206 ? 13.267 5.796 23.724 1.00 77.88 206 THR A O 1
ATOM 1749 N N . ASN A 1 207 ? 14.697 7.358 22.988 1.00 78.94 207 ASN A N 1
ATOM 1750 C CA . ASN A 1 207 ? 14.553 8.229 24.150 1.00 78.94 207 ASN A CA 1
ATOM 1751 C C . ASN A 1 207 ? 13.149 8.834 24.256 1.00 78.94 207 ASN A C 1
ATOM 1753 O O . ASN A 1 207 ? 12.650 8.968 25.372 1.00 78.94 207 ASN A O 1
ATOM 1757 N N . SER A 1 208 ? 12.503 9.184 23.137 1.00 73.75 208 SER A N 1
ATOM 1758 C CA . SER A 1 208 ? 11.140 9.725 23.168 1.00 73.75 208 SER A CA 1
ATOM 1759 C C . SER A 1 208 ? 10.121 8.667 23.594 1.00 73.75 208 SER A C 1
ATOM 1761 O O . SER A 1 208 ? 9.308 8.945 24.473 1.00 73.75 208 SER A O 1
ATOM 1763 N N . LEU A 1 209 ? 10.212 7.436 23.076 1.00 74.88 209 LEU A N 1
ATOM 1764 C CA . LEU A 1 209 ? 9.343 6.337 23.515 1.00 74.88 209 LEU A CA 1
ATOM 1765 C C . LEU A 1 209 ? 9.576 5.967 24.983 1.00 74.88 209 LEU A C 1
ATOM 1767 O O . LEU A 1 209 ? 8.619 5.871 25.748 1.00 74.88 209 LEU A O 1
ATOM 1771 N N . ASN A 1 210 ? 10.839 5.840 25.403 1.00 77.56 210 ASN A N 1
ATOM 1772 C CA . ASN A 1 210 ? 11.180 5.552 26.797 1.00 77.56 210 ASN A CA 1
ATOM 1773 C C . ASN A 1 210 ? 10.673 6.644 27.747 1.00 77.56 210 ASN A C 1
ATOM 1775 O O . ASN A 1 210 ? 10.231 6.332 28.853 1.00 77.56 210 ASN A O 1
ATOM 1779 N N . LEU A 1 211 ? 10.735 7.918 27.339 1.00 75.12 211 LEU A N 1
ATOM 1780 C CA . LEU A 1 211 ? 10.182 9.009 28.135 1.00 75.12 211 LEU A CA 1
ATOM 1781 C C . LEU A 1 211 ? 8.663 8.892 28.241 1.00 75.12 211 LEU A C 1
ATOM 1783 O O . LEU A 1 211 ? 8.151 8.951 29.353 1.00 75.12 211 LEU A O 1
ATOM 1787 N N . ILE A 1 212 ? 7.963 8.694 27.121 1.00 69.75 212 ILE A N 1
ATOM 1788 C CA . ILE A 1 212 ? 6.505 8.522 27.109 1.00 69.75 212 ILE A CA 1
ATOM 1789 C C . ILE A 1 212 ? 6.112 7.374 28.034 1.00 69.75 212 ILE A C 1
ATOM 1791 O O . ILE A 1 212 ? 5.314 7.576 28.941 1.00 69.75 212 ILE A O 1
ATOM 1795 N N . GLU A 1 213 ? 6.722 6.197 27.893 1.00 74.88 213 GLU A N 1
ATOM 1796 C CA . GLU A 1 213 ? 6.442 5.070 28.782 1.00 74.88 213 GLU A CA 1
ATOM 1797 C C . GLU A 1 213 ? 6.739 5.382 30.251 1.00 74.88 213 GLU A C 1
ATOM 1799 O O . GLU A 1 213 ? 5.978 4.982 31.132 1.00 74.88 213 GLU A O 1
ATOM 1804 N N . LYS A 1 214 ? 7.852 6.067 30.537 1.00 79.44 214 LYS A N 1
ATOM 1805 C CA . LYS A 1 214 ? 8.240 6.444 31.900 1.00 79.44 214 LYS A CA 1
ATOM 1806 C C . LYS A 1 214 ? 7.234 7.408 32.521 1.00 79.44 214 LYS A C 1
ATOM 1808 O O . LYS A 1 214 ? 6.893 7.226 33.686 1.00 79.44 214 LYS A O 1
ATOM 1813 N N . GLU A 1 215 ? 6.789 8.423 31.786 1.00 73.00 215 GLU A N 1
ATOM 1814 C CA . GLU A 1 215 ? 5.794 9.389 32.263 1.00 73.00 215 GLU A CA 1
ATOM 1815 C C . GLU A 1 215 ? 4.423 8.736 32.416 1.00 73.00 215 GLU A C 1
ATOM 1817 O O . GLU A 1 215 ? 3.774 8.905 33.447 1.00 73.00 215 GLU A O 1
ATOM 1822 N N . LEU A 1 216 ? 4.029 7.902 31.453 1.00 70.44 216 LEU A N 1
ATOM 1823 C CA . LEU A 1 216 ? 2.801 7.128 31.523 1.00 70.44 216 LEU A CA 1
ATOM 1824 C C . LEU A 1 216 ? 2.800 6.206 32.747 1.00 70.44 216 LEU A C 1
ATOM 1826 O O . LEU A 1 216 ? 1.849 6.244 33.508 1.00 70.44 216 LEU A O 1
ATOM 1830 N N . LYS A 1 217 ? 3.882 5.471 33.041 1.00 77.94 217 LYS A N 1
ATOM 1831 C CA . LYS A 1 217 ? 3.992 4.596 34.233 1.00 77.94 217 LYS A CA 1
ATOM 1832 C C . 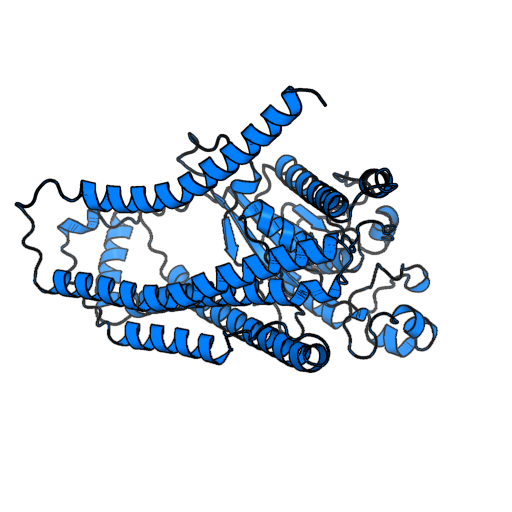LYS A 1 217 ? 3.822 5.318 35.579 1.00 77.94 217 LYS A C 1
ATOM 1834 O O . LYS A 1 217 ? 3.569 4.646 36.575 1.00 77.94 217 LYS A O 1
ATOM 1839 N N . LYS A 1 218 ? 3.949 6.650 35.638 1.00 75.19 218 LYS A N 1
ATOM 1840 C CA . LYS A 1 218 ? 3.652 7.436 36.853 1.00 75.19 218 LYS A CA 1
ATOM 1841 C C . LYS A 1 218 ? 2.150 7.611 37.086 1.00 75.19 218 LYS A C 1
ATOM 1843 O O . LYS A 1 218 ? 1.752 8.021 38.174 1.00 75.19 218 LYS A O 1
ATOM 1848 N N . ILE A 1 219 ? 1.326 7.316 36.082 1.00 64.81 219 ILE A N 1
ATOM 1849 C CA . ILE A 1 219 ? -0.127 7.372 36.168 1.00 64.81 219 ILE A CA 1
ATOM 1850 C C . ILE A 1 219 ? -0.609 6.142 36.924 1.00 64.81 219 ILE A C 1
ATOM 1852 O O . ILE A 1 219 ? -0.492 5.012 36.453 1.00 64.81 219 ILE A O 1
ATOM 1856 N N . ASN A 1 220 ? -1.190 6.373 38.096 1.00 63.97 220 ASN A N 1
ATOM 1857 C CA . ASN A 1 220 ? -1.987 5.363 38.769 1.00 63.97 220 ASN A CA 1
ATOM 1858 C C . ASN A 1 220 ? -3.454 5.579 38.385 1.00 63.97 220 ASN A C 1
ATOM 1860 O O . ASN A 1 220 ? -4.079 6.532 38.851 1.00 63.97 220 ASN A O 1
ATOM 1864 N N . PHE A 1 221 ? -3.997 4.731 37.510 1.00 58.97 221 PHE A N 1
ATOM 1865 C CA . PHE A 1 221 ? -5.422 4.771 37.194 1.00 58.97 221 PHE A CA 1
ATOM 1866 C C . PHE A 1 221 ? -6.211 4.182 38.350 1.00 58.97 221 PHE A C 1
ATOM 1868 O O . PHE A 1 221 ? -6.303 2.964 38.485 1.00 58.97 221 PHE A O 1
ATOM 1875 N N . LYS A 1 222 ? -6.827 5.056 39.140 1.00 55.38 222 LYS A N 1
ATOM 1876 C CA . LYS A 1 222 ? -7.985 4.691 39.945 1.00 55.38 222 LYS A CA 1
ATOM 1877 C C . LYS A 1 222 ? -9.210 5.289 39.284 1.00 55.38 222 LYS A C 1
ATOM 1879 O O . LYS A 1 222 ? -9.374 6.506 39.262 1.00 55.38 222 LYS A O 1
ATOM 1884 N N . TRP A 1 223 ? -10.038 4.434 38.698 1.00 53.09 223 TRP A N 1
ATOM 1885 C CA . TRP A 1 223 ? -11.383 4.843 38.326 1.00 53.09 223 TRP A CA 1
ATOM 1886 C C . TRP A 1 223 ? -12.162 5.038 39.623 1.00 53.09 223 TRP A C 1
ATOM 1888 O O . TRP A 1 223 ? -12.248 4.118 40.431 1.00 53.09 223 TRP A O 1
ATOM 1898 N N . SER A 1 224 ? -12.662 6.253 39.849 1.00 51.25 224 SER A N 1
ATOM 1899 C CA . SER A 1 224 ? -13.664 6.483 40.887 1.00 51.25 224 SER A CA 1
ATOM 1900 C C . SER A 1 224 ? -14.880 5.616 40.583 1.00 51.25 224 SER A C 1
ATOM 1902 O O . SER A 1 224 ? -15.208 5.483 39.399 1.00 51.25 224 SER A O 1
ATOM 1904 N N . ASP A 1 225 ? -15.528 5.080 41.623 1.00 54.03 225 ASP A N 1
ATOM 1905 C CA . ASP A 1 225 ? -16.746 4.272 41.520 1.00 54.03 225 ASP A CA 1
ATOM 1906 C C . ASP A 1 225 ? -17.638 4.814 40.403 1.00 54.03 225 ASP A C 1
ATOM 1908 O O . ASP A 1 225 ? -18.057 5.979 40.423 1.00 54.03 225 ASP A O 1
ATOM 1912 N N . VAL A 1 226 ? -17.844 3.993 39.372 1.00 53.44 226 VAL A N 1
ATOM 1913 C CA . VAL A 1 226 ? -18.711 4.345 38.253 1.00 53.44 226 VAL A CA 1
ATOM 1914 C C . VAL A 1 226 ? -20.113 4.451 38.834 1.00 53.44 226 VAL A C 1
ATOM 1916 O O . VAL A 1 226 ? -20.786 3.447 39.034 1.00 53.44 226 VAL A O 1
ATOM 1919 N N . ASN A 1 227 ? -20.520 5.668 39.188 1.00 55.88 227 ASN A N 1
ATOM 1920 C CA . ASN A 1 227 ? -21.830 5.908 39.766 1.00 55.88 227 ASN A CA 1
ATOM 1921 C C . ASN A 1 227 ? -22.865 5.458 38.727 1.00 55.88 227 ASN A C 1
ATOM 1923 O O . ASN A 1 227 ? -22.858 5.976 37.606 1.00 55.88 227 ASN A O 1
ATOM 1927 N N . GLU A 1 228 ? -23.711 4.481 39.072 1.00 54.84 228 GLU A N 1
ATOM 1928 C CA . GLU A 1 228 ? -24.618 3.795 38.132 1.00 54.84 228 GLU A CA 1
ATOM 1929 C C . GLU A 1 228 ? -25.481 4.787 37.324 1.00 54.84 228 GLU A C 1
ATOM 1931 O O . GLU A 1 228 ? -25.823 4.556 36.165 1.00 54.84 228 GLU A O 1
ATOM 1936 N N . ASN A 1 229 ? -25.734 5.964 37.899 1.00 55.19 229 ASN A N 1
ATOM 1937 C CA . ASN A 1 229 ? -26.516 7.040 37.300 1.00 55.19 229 ASN A CA 1
ATOM 1938 C C . ASN A 1 229 ? -25.826 7.780 36.128 1.00 55.19 229 ASN A C 1
ATOM 1940 O O . ASN A 1 229 ? -26.525 8.393 35.325 1.00 55.19 229 ASN A O 1
ATOM 1944 N N . ASN A 1 230 ? -24.495 7.697 35.975 1.00 53.47 230 ASN A N 1
ATOM 1945 C CA . ASN A 1 230 ? -23.730 8.378 34.909 1.00 53.47 230 ASN A CA 1
ATOM 1946 C C . ASN A 1 230 ? -23.322 7.456 33.743 1.00 53.47 230 ASN A C 1
ATOM 1948 O O . ASN A 1 230 ? -22.641 7.876 32.808 1.00 53.47 230 ASN A O 1
ATOM 1952 N N . LEU A 1 231 ? -23.772 6.198 33.735 1.00 53.16 231 LEU A N 1
ATOM 1953 C CA . LEU A 1 231 ? -23.532 5.254 32.633 1.00 53.16 231 LEU A CA 1
ATOM 1954 C C . LEU A 1 231 ? -24.283 5.607 31.338 1.00 53.16 231 LEU A C 1
ATOM 1956 O O . LEU A 1 231 ? -24.075 4.969 30.304 1.00 53.16 231 LEU A O 1
ATOM 1960 N N . ASN A 1 232 ? -25.183 6.592 31.372 1.00 48.03 232 ASN A N 1
ATOM 1961 C CA . ASN A 1 232 ? -25.863 7.090 30.175 1.00 48.03 232 ASN A CA 1
ATOM 1962 C C . ASN A 1 232 ? -24.941 7.912 29.261 1.00 48.03 232 ASN A C 1
ATOM 1964 O O . ASN A 1 232 ? -25.185 7.934 28.055 1.00 48.03 232 ASN A O 1
ATOM 1968 N N . ASP A 1 233 ? -23.848 8.462 29.798 1.00 44.25 233 ASP A N 1
ATOM 1969 C CA . ASP A 1 233 ? -22.847 9.222 29.035 1.00 44.25 233 ASP A CA 1
ATOM 1970 C C . ASP A 1 233 ? -21.730 8.335 28.460 1.00 44.25 233 ASP A C 1
ATOM 1972 O O . ASP A 1 233 ? -20.889 8.793 27.682 1.00 44.25 233 ASP A O 1
ATOM 1976 N N . PHE A 1 234 ? -21.717 7.038 28.796 1.00 42.91 234 PHE A N 1
ATOM 1977 C CA . PHE A 1 234 ? -20.829 6.077 28.149 1.00 42.91 234 PHE A CA 1
ATOM 1978 C C . PHE A 1 234 ? -21.323 5.802 26.721 1.00 42.91 234 PHE A C 1
ATOM 1980 O O . PHE A 1 234 ? -22.243 5.016 26.461 1.00 42.91 234 PHE A O 1
ATOM 1987 N N . TRP A 1 235 ? -20.685 6.482 25.771 1.00 37.84 235 TRP A N 1
ATOM 1988 C CA . TRP A 1 235 ? -20.857 6.293 24.336 1.00 37.84 235 TRP A CA 1
ATOM 1989 C C . TRP A 1 235 ? -20.450 4.888 23.914 1.00 37.84 235 TRP A C 1
ATOM 1991 O O . TRP A 1 235 ? -19.312 4.629 23.544 1.00 37.84 235 TRP A O 1
ATOM 2001 N N . THR A 1 236 ? -21.393 3.966 23.929 1.00 42.34 236 THR A N 1
ATOM 2002 C CA . THR A 1 236 ? -21.175 2.631 23.360 1.00 42.34 236 THR A CA 1
ATOM 2003 C C . THR A 1 236 ? -22.434 2.121 22.703 1.00 42.34 236 THR A C 1
ATOM 2005 O O . THR A 1 236 ? -22.796 0.963 22.814 1.00 42.34 236 THR A O 1
ATOM 2008 N N . VAL A 1 237 ? -23.139 2.958 21.950 1.00 39.56 237 VAL A N 1
ATOM 2009 C CA . VAL A 1 237 ? -23.810 2.327 20.814 1.00 39.56 237 VAL A CA 1
ATOM 2010 C C . VAL A 1 237 ? -22.664 1.829 19.936 1.00 39.56 237 VAL A C 1
ATOM 2012 O O . VAL A 1 237 ? -21.745 2.605 19.672 1.00 39.56 237 VAL A O 1
ATOM 2015 N N . ASP A 1 238 ? -22.674 0.565 19.525 1.00 42.62 238 ASP A N 1
ATOM 2016 C CA . ASP A 1 238 ? -21.849 0.113 18.409 1.00 42.62 238 ASP A CA 1
ATOM 2017 C C . ASP A 1 238 ? -22.334 0.852 17.145 1.00 42.62 238 ASP A C 1
ATOM 2019 O O . ASP A 1 238 ? -22.979 0.292 16.268 1.00 42.62 238 ASP A O 1
ATOM 2023 N N . GLN A 1 239 ? -22.103 2.170 17.085 1.00 44.94 239 GLN A N 1
ATOM 2024 C CA . GLN A 1 239 ? -22.252 2.995 15.896 1.00 44.94 239 GLN A CA 1
ATOM 2025 C C . GLN A 1 239 ? -20.992 2.838 15.058 1.00 44.94 239 GLN A C 1
ATOM 2027 O O . GLN A 1 239 ? -20.491 3.826 14.522 1.00 44.94 239 GLN A O 1
ATOM 2032 N N . ARG A 1 240 ? -20.428 1.624 14.958 1.00 53.59 240 ARG A N 1
ATOM 2033 C CA . ARG A 1 240 ? -19.471 1.375 13.891 1.00 53.59 240 ARG A CA 1
ATOM 2034 C C . ARG A 1 240 ? -20.198 1.751 12.613 1.00 53.59 240 ARG A C 1
ATOM 2036 O O . ARG A 1 240 ? -21.250 1.166 12.329 1.00 53.59 240 ARG A O 1
ATOM 2043 N N . PRO A 1 241 ? -19.709 2.761 11.883 1.00 65.69 241 PRO A N 1
ATOM 2044 C CA . PRO A 1 241 ? -20.342 3.083 10.633 1.00 65.69 241 PRO A CA 1
ATOM 2045 C C . PRO A 1 241 ? -20.281 1.809 9.793 1.00 65.69 241 PRO A C 1
ATOM 2047 O O . PRO A 1 241 ? -19.278 1.088 9.810 1.00 65.69 241 PRO A O 1
ATOM 2050 N N . THR A 1 242 ? -21.379 1.477 9.126 1.00 82.06 242 THR A N 1
ATOM 2051 C CA . THR A 1 242 ? -21.424 0.262 8.311 1.00 82.06 242 THR A CA 1
ATOM 2052 C C . THR A 1 242 ? -20.315 0.352 7.271 1.00 82.06 242 THR A C 1
ATOM 2054 O O . THR A 1 242 ? -20.243 1.339 6.550 1.00 82.06 242 THR A O 1
ATOM 2057 N N . ILE A 1 243 ? -19.411 -0.625 7.207 1.00 88.50 243 ILE A N 1
ATOM 2058 C CA . ILE A 1 243 ? -18.371 -0.615 6.175 1.00 88.50 243 ILE A CA 1
ATOM 2059 C C . ILE A 1 243 ? -19.056 -0.804 4.824 1.00 88.50 243 ILE A C 1
ATOM 2061 O O . ILE A 1 243 ? -19.750 -1.798 4.613 1.00 88.50 243 ILE A O 1
ATOM 2065 N N . VAL A 1 244 ? -18.865 0.158 3.926 1.00 92.50 244 VAL A N 1
ATOM 2066 C CA . VAL A 1 244 ? -19.437 0.137 2.575 1.00 92.50 244 VAL A CA 1
ATOM 2067 C C . VAL A 1 244 ? -18.488 -0.578 1.628 1.00 92.50 244 VAL A C 1
ATOM 2069 O O . VAL A 1 244 ? -18.900 -1.462 0.882 1.00 92.50 244 VAL A O 1
ATOM 2072 N N . GLN A 1 245 ? -17.210 -0.212 1.687 1.00 95.19 245 GLN A N 1
ATOM 2073 C CA . GLN A 1 245 ? -16.193 -0.689 0.763 1.00 95.19 245 GLN A CA 1
ATOM 2074 C C . GLN A 1 245 ? -14.824 -0.699 1.444 1.00 95.19 245 GLN A C 1
ATOM 2076 O O . GLN A 1 245 ? -14.506 0.153 2.269 1.00 95.19 245 GLN A O 1
ATOM 2081 N N . THR A 1 246 ? -14.003 -1.681 1.099 1.00 97.56 246 THR A N 1
ATOM 2082 C CA . THR A 1 246 ? -12.626 -1.843 1.551 1.00 97.56 246 THR A CA 1
ATOM 2083 C C . THR A 1 246 ? -11.719 -1.904 0.336 1.00 97.56 246 THR A C 1
ATOM 2085 O O . THR A 1 246 ? -11.956 -2.688 -0.584 1.00 97.56 246 THR A O 1
ATOM 2088 N N . LEU A 1 247 ? -10.659 -1.107 0.360 1.00 98.38 247 LEU A N 1
ATOM 2089 C CA . LEU A 1 247 ? -9.613 -1.096 -0.648 1.00 98.38 247 LEU A CA 1
ATOM 2090 C C . LEU A 1 247 ? -8.313 -1.618 -0.033 1.00 98.38 247 LEU A C 1
ATOM 2092 O O . LEU A 1 247 ? -7.834 -1.087 0.970 1.00 98.38 247 LEU A O 1
ATOM 2096 N N . TYR A 1 248 ? -7.735 -2.645 -0.643 1.00 98.62 248 TYR A N 1
ATOM 2097 C CA . TYR A 1 248 ? -6.426 -3.181 -0.289 1.00 98.62 248 TYR A CA 1
ATOM 2098 C C . TYR A 1 248 ? -5.404 -2.764 -1.343 1.00 98.62 248 TYR A C 1
ATOM 2100 O O . TYR A 1 248 ? -5.605 -3.023 -2.526 1.00 98.62 248 TYR A O 1
ATOM 2108 N N . LEU A 1 249 ? -4.301 -2.149 -0.922 1.00 98.38 249 LEU A N 1
ATOM 2109 C CA . LEU A 1 249 ? -3.166 -1.824 -1.787 1.00 98.38 249 LEU A CA 1
ATOM 2110 C C . LEU A 1 249 ? -1.990 -2.720 -1.442 1.00 98.38 249 LEU A C 1
ATOM 2112 O O . LEU A 1 249 ? -1.625 -2.844 -0.273 1.00 98.38 249 LEU A O 1
ATOM 2116 N N . ILE A 1 250 ? -1.394 -3.321 -2.462 1.00 98.50 250 ILE A N 1
ATOM 2117 C CA . ILE A 1 250 ? -0.374 -4.350 -2.310 1.00 98.50 250 ILE A CA 1
ATOM 2118 C C . ILE A 1 250 ? 0.768 -4.041 -3.259 1.00 98.50 250 ILE A C 1
ATOM 2120 O O . ILE A 1 250 ? 0.565 -3.850 -4.459 1.00 98.50 250 ILE A O 1
ATOM 2124 N N . ARG A 1 251 ? 1.993 -4.018 -2.739 1.00 97.75 251 ARG A N 1
ATOM 2125 C CA . ARG A 1 251 ? 3.181 -3.952 -3.593 1.00 97.75 251 ARG A CA 1
ATOM 2126 C C . ARG A 1 251 ? 3.546 -5.347 -4.080 1.00 97.75 251 ARG A C 1
ATOM 2128 O O . ARG A 1 251 ? 3.442 -6.300 -3.319 1.00 97.75 251 ARG A O 1
ATOM 2135 N N . HIS A 1 252 ? 4.032 -5.463 -5.312 1.00 97.69 252 HIS A N 1
ATOM 2136 C CA . HIS A 1 252 ? 4.596 -6.724 -5.803 1.00 97.69 252 HIS A CA 1
ATOM 2137 C C . HIS A 1 252 ? 5.690 -7.299 -4.873 1.00 97.69 252 HIS A C 1
ATOM 2139 O O . HIS A 1 252 ? 6.332 -6.562 -4.112 1.00 97.69 252 HIS A O 1
ATOM 2145 N N . GLY A 1 253 ? 5.942 -8.603 -4.992 1.00 95.75 253 GLY A N 1
ATOM 2146 C CA . GLY A 1 253 ? 7.012 -9.288 -4.265 1.00 95.75 253 GLY A CA 1
ATOM 2147 C C . GLY A 1 253 ? 8.425 -8.976 -4.743 1.00 95.75 253 GLY A C 1
ATOM 2148 O O . GLY A 1 253 ? 8.646 -8.137 -5.624 1.00 95.75 253 GLY A O 1
ATOM 2149 N N . GLN A 1 254 ? 9.401 -9.642 -4.130 1.00 94.12 254 GLN A N 1
ATOM 2150 C CA . GLN A 1 254 ? 10.814 -9.443 -4.433 1.00 94.12 254 GLN A CA 1
ATOM 2151 C C . GLN A 1 254 ? 11.132 -9.695 -5.911 1.00 94.12 254 GLN A C 1
ATOM 2153 O O . GLN A 1 254 ? 10.812 -10.747 -6.465 1.00 94.12 254 GLN A O 1
ATOM 2158 N N . ARG A 1 255 ? 11.791 -8.715 -6.536 1.00 92.44 255 ARG A N 1
ATOM 2159 C CA . ARG A 1 255 ? 12.227 -8.769 -7.935 1.00 92.44 255 ARG A CA 1
ATOM 2160 C C . ARG A 1 255 ? 13.628 -9.351 -8.059 1.00 92.44 255 ARG A C 1
ATOM 2162 O O . ARG A 1 255 ? 14.448 -9.191 -7.154 1.00 92.44 255 ARG A O 1
ATOM 2169 N N . LEU A 1 256 ? 13.926 -9.942 -9.210 1.00 89.25 256 LEU A N 1
ATOM 2170 C CA . LEU A 1 256 ? 15.234 -10.536 -9.497 1.00 89.25 256 LEU A CA 1
ATOM 2171 C C . LEU A 1 256 ? 16.397 -9.539 -9.398 1.00 89.25 256 LEU A C 1
ATOM 2173 O O . LEU A 1 256 ? 17.426 -9.836 -8.801 1.00 89.25 256 LEU A O 1
ATOM 2177 N N . ASP A 1 257 ? 16.197 -8.311 -9.869 1.00 87.88 257 ASP A N 1
ATOM 2178 C CA . ASP A 1 257 ? 17.183 -7.228 -9.784 1.00 87.88 257 ASP A CA 1
ATOM 2179 C C . ASP A 1 257 ? 17.364 -6.675 -8.356 1.00 87.88 257 ASP A C 1
ATOM 2181 O O . ASP A 1 257 ? 18.148 -5.754 -8.121 1.00 87.88 257 ASP A O 1
ATOM 2185 N N . ASN A 1 258 ? 16.626 -7.201 -7.372 1.00 88.31 258 ASN A N 1
ATOM 2186 C CA . ASN A 1 258 ? 16.808 -6.863 -5.961 1.00 88.31 258 ASN A CA 1
ATOM 2187 C C . ASN A 1 258 ? 17.756 -7.818 -5.229 1.00 88.31 258 ASN A C 1
ATOM 2189 O O . ASN A 1 258 ? 18.138 -7.499 -4.099 1.00 88.31 258 ASN A O 1
ATOM 2193 N N . ILE A 1 259 ? 18.166 -8.923 -5.859 1.00 83.19 259 ILE A N 1
ATOM 2194 C CA . ILE A 1 259 ? 19.193 -9.817 -5.321 1.00 83.19 259 ILE A CA 1
ATOM 2195 C C . ILE A 1 259 ? 20.560 -9.124 -5.404 1.00 83.19 259 ILE A C 1
ATOM 2197 O O . ILE A 1 259 ? 20.914 -8.494 -6.407 1.00 83.19 259 ILE A O 1
ATOM 2201 N N . GLU A 1 260 ? 21.323 -9.210 -4.316 1.00 78.69 260 GLU A N 1
ATOM 2202 C CA . GLU A 1 260 ? 22.691 -8.700 -4.252 1.00 78.69 260 GLU A CA 1
ATOM 2203 C C . GLU A 1 260 ? 23.583 -9.408 -5.286 1.00 78.69 260 GLU A C 1
ATOM 2205 O O . GLU A 1 260 ? 23.500 -10.617 -5.466 1.00 78.69 260 GLU A O 1
ATOM 2210 N N . GLY A 1 261 ? 24.407 -8.644 -6.008 1.00 76.56 261 GLY A N 1
ATOM 2211 C CA . GLY A 1 261 ? 25.249 -9.164 -7.094 1.00 76.56 261 GLY A CA 1
ATOM 2212 C C . GLY A 1 261 ? 24.572 -9.249 -8.470 1.00 76.56 261 GLY A C 1
ATOM 2213 O O . GLY A 1 261 ? 25.280 -9.263 -9.473 1.00 76.56 261 GLY A O 1
ATOM 2214 N N . ILE A 1 262 ? 23.235 -9.212 -8.546 1.00 80.50 262 ILE A N 1
ATOM 2215 C CA . ILE A 1 262 ? 22.499 -9.235 -9.824 1.00 80.50 262 ILE A CA 1
ATOM 2216 C C . ILE A 1 262 ? 22.248 -7.809 -10.335 1.00 80.50 262 ILE A C 1
ATOM 2218 O O . ILE A 1 262 ? 22.730 -7.406 -11.394 1.00 80.50 262 ILE A O 1
ATOM 2222 N N . GLY A 1 263 ? 21.516 -7.011 -9.551 1.00 81.94 263 GLY A N 1
ATOM 2223 C CA . GLY A 1 263 ? 21.246 -5.604 -9.856 1.00 81.94 263 GLY A CA 1
ATOM 2224 C C . GLY A 1 263 ? 20.676 -5.355 -11.262 1.00 81.94 263 GLY A C 1
ATOM 2225 O O . GLY A 1 263 ? 19.904 -6.143 -11.804 1.00 81.94 263 GLY A O 1
ATOM 2226 N N . SER A 1 264 ? 21.055 -4.226 -11.866 1.00 80.94 264 SER A N 1
ATOM 2227 C CA . SER A 1 264 ? 20.552 -3.793 -13.178 1.00 80.94 264 SER A CA 1
ATOM 2228 C C . SER A 1 264 ? 21.026 -4.648 -14.358 1.00 80.94 264 SER A C 1
ATOM 2230 O O . SER A 1 264 ? 20.453 -4.542 -15.439 1.00 80.94 264 SER A O 1
ATOM 2232 N N . ASP A 1 265 ? 22.050 -5.485 -14.174 1.00 81.69 265 ASP A N 1
ATOM 2233 C CA . ASP A 1 265 ? 22.600 -6.354 -15.222 1.00 81.69 265 ASP A CA 1
ATOM 2234 C C . ASP A 1 265 ? 21.930 -7.738 -15.264 1.00 81.69 265 ASP A C 1
ATOM 2236 O O . ASP A 1 265 ? 22.387 -8.612 -16.001 1.00 81.69 265 ASP A O 1
ATOM 2240 N N . TRP A 1 266 ? 20.815 -7.929 -14.544 1.00 83.38 266 TRP A N 1
ATOM 2241 C CA . TRP A 1 266 ? 20.082 -9.200 -14.449 1.00 83.38 266 TRP A CA 1
ATOM 2242 C C . TRP A 1 266 ? 19.846 -9.884 -15.800 1.00 83.38 266 TRP A C 1
ATOM 2244 O O . TRP A 1 266 ? 19.974 -11.100 -15.906 1.00 83.38 266 TRP A O 1
ATOM 2254 N N . LYS A 1 267 ? 19.544 -9.107 -16.850 1.00 81.50 267 LYS A N 1
ATOM 2255 C CA . LYS A 1 267 ? 19.297 -9.648 -18.189 1.00 81.50 267 LYS A CA 1
ATOM 2256 C C . LYS A 1 267 ? 20.578 -10.147 -18.862 1.00 81.50 267 LYS A C 1
ATOM 2258 O O . LYS A 1 267 ? 20.569 -11.214 -19.453 1.00 81.50 267 LYS A O 1
ATOM 2263 N N . LYS A 1 268 ? 21.692 -9.420 -18.726 1.00 80.56 268 LYS A N 1
ATOM 2264 C CA . LYS A 1 268 ? 22.988 -9.866 -19.269 1.00 80.56 268 LYS A CA 1
ATOM 2265 C C . LYS A 1 268 ? 23.479 -11.113 -18.552 1.00 80.56 268 LYS A C 1
ATOM 2267 O O . LYS A 1 268 ? 23.974 -12.029 -19.195 1.00 80.56 268 LYS A O 1
ATOM 2272 N N . GLN A 1 269 ? 23.322 -11.140 -17.229 1.00 78.44 269 GLN A N 1
ATOM 2273 C CA . GLN A 1 269 ? 23.675 -12.315 -16.447 1.00 78.44 269 GLN A CA 1
ATOM 2274 C C . GLN A 1 269 ? 22.782 -13.504 -16.820 1.00 78.44 269 GLN A C 1
ATOM 2276 O O . GLN A 1 269 ? 23.257 -14.630 -16.820 1.00 78.44 269 GLN A O 1
ATOM 2281 N N . LEU A 1 270 ? 21.517 -13.281 -17.199 1.00 77.69 270 LEU A N 1
ATOM 2282 C CA . LEU A 1 270 ? 20.638 -14.367 -17.642 1.00 77.69 270 LEU A CA 1
ATOM 2283 C C . LEU A 1 270 ? 21.157 -15.002 -18.937 1.00 77.69 270 LEU A C 1
ATOM 2285 O O . LEU A 1 270 ? 21.075 -16.218 -19.096 1.00 77.69 270 LEU A O 1
ATOM 2289 N N . ASP A 1 271 ? 21.720 -14.190 -19.830 1.00 73.81 271 ASP A N 1
ATOM 2290 C CA . ASP A 1 271 ? 22.307 -14.662 -21.082 1.00 73.81 271 ASP A CA 1
ATOM 2291 C C . ASP A 1 271 ? 23.643 -15.402 -20.862 1.00 73.81 271 ASP A C 1
ATOM 2293 O O . ASP A 1 271 ? 23.943 -16.343 -21.597 1.00 73.81 271 ASP A O 1
ATOM 2297 N N . SER A 1 272 ? 24.441 -15.018 -19.854 1.00 72.88 272 SER A N 1
ATOM 2298 C CA . SER A 1 272 ? 25.765 -15.612 -19.586 1.00 72.88 272 SER A CA 1
ATOM 2299 C C . SER A 1 272 ? 25.779 -16.735 -18.539 1.00 72.88 272 SER A C 1
ATOM 2301 O O . SER A 1 272 ? 26.637 -17.609 -18.594 1.00 72.88 272 SER A O 1
ATOM 2303 N N . GLU A 1 273 ? 24.851 -16.716 -17.583 1.00 75.06 273 GLU A N 1
ATOM 2304 C CA . GLU A 1 273 ? 24.794 -17.572 -16.385 1.00 75.06 273 GLU A CA 1
ATOM 2305 C C . GLU A 1 273 ? 23.362 -18.083 -16.148 1.00 75.06 273 GLU A C 1
ATOM 2307 O O . GLU A 1 273 ? 22.818 -18.058 -15.038 1.00 75.06 273 GLU A O 1
ATOM 2312 N N . LYS A 1 274 ? 22.731 -18.544 -17.233 1.00 71.31 274 LYS A N 1
ATOM 2313 C CA . LYS A 1 274 ? 21.317 -18.928 -17.281 1.00 71.31 274 LYS A CA 1
ATOM 2314 C C . LYS A 1 274 ? 20.908 -19.879 -16.154 1.00 71.31 274 LYS A C 1
ATOM 2316 O O . LYS A 1 274 ? 19.909 -19.622 -15.492 1.00 71.31 274 LYS A O 1
ATOM 2321 N N . ASP A 1 275 ? 21.687 -20.924 -15.887 1.00 71.38 275 ASP A N 1
ATOM 2322 C CA . ASP A 1 275 ? 21.342 -21.937 -14.879 1.00 71.38 275 ASP A CA 1
ATOM 2323 C C . ASP A 1 275 ? 21.329 -21.369 -13.449 1.00 71.38 275 ASP A C 1
ATOM 2325 O O . ASP A 1 275 ? 20.442 -21.692 -12.654 1.00 71.38 275 ASP A O 1
ATOM 2329 N N . LEU A 1 276 ? 22.258 -20.460 -13.127 1.00 68.12 276 LEU A N 1
ATOM 2330 C CA . LEU A 1 276 ? 22.316 -19.801 -11.820 1.00 68.12 276 LEU A CA 1
ATOM 2331 C C . LEU A 1 276 ? 21.115 -18.867 -11.618 1.00 68.12 276 LEU A C 1
ATOM 2333 O O . LEU A 1 276 ? 20.505 -18.855 -10.548 1.00 68.12 276 LEU A O 1
ATOM 2337 N N . LEU A 1 277 ? 20.728 -18.107 -12.641 1.00 66.50 277 LEU A N 1
ATOM 2338 C CA . LEU A 1 277 ? 19.576 -17.205 -12.560 1.00 66.50 277 LEU A CA 1
ATOM 2339 C C . LEU A 1 277 ? 18.237 -17.930 -12.600 1.00 66.50 277 LEU A C 1
ATOM 2341 O O . LEU A 1 277 ? 17.346 -17.576 -11.830 1.00 66.50 277 LEU A O 1
ATOM 2345 N N . LEU A 1 278 ? 18.106 -18.982 -13.409 1.00 70.88 278 LEU A N 1
ATOM 2346 C CA . LEU A 1 278 ? 16.931 -19.851 -13.397 1.00 70.88 278 LEU A CA 1
ATOM 2347 C C . LEU A 1 278 ? 16.741 -20.511 -12.030 1.00 70.88 278 LEU A C 1
ATOM 2349 O O . LEU A 1 278 ? 15.614 -20.609 -11.556 1.00 70.88 278 LEU A O 1
ATOM 2353 N N . SER A 1 279 ? 17.828 -20.852 -11.326 1.00 72.00 279 SER A N 1
ATOM 2354 C CA . SER A 1 279 ? 17.731 -21.363 -9.953 1.00 72.00 279 SER A CA 1
ATOM 2355 C C . SER A 1 279 ? 17.106 -20.364 -8.964 1.00 72.00 279 SER A C 1
ATOM 2357 O O . SER A 1 279 ? 16.636 -20.783 -7.905 1.00 72.00 279 SER A O 1
ATOM 2359 N N . ASN A 1 280 ? 17.048 -19.072 -9.311 1.00 68.25 280 ASN A N 1
ATOM 2360 C CA . ASN A 1 280 ? 16.456 -17.998 -8.511 1.00 68.25 280 ASN A CA 1
ATOM 2361 C C . ASN A 1 280 ? 15.053 -17.577 -8.978 1.00 68.25 280 ASN A C 1
ATOM 2363 O O . ASN A 1 280 ? 14.410 -16.779 -8.292 1.00 68.25 280 ASN A O 1
ATOM 2367 N N . ILE A 1 281 ? 14.560 -18.106 -10.099 1.00 70.75 281 ILE A N 1
ATOM 2368 C CA . ILE A 1 281 ? 13.212 -17.861 -10.630 1.00 70.75 281 ILE A CA 1
ATOM 2369 C C . ILE A 1 281 ? 12.350 -19.105 -10.347 1.00 70.75 281 ILE A C 1
ATOM 2371 O O . ILE A 1 281 ? 12.866 -20.200 -10.137 1.00 70.75 281 ILE A O 1
ATOM 2375 N N . SER A 1 282 ? 11.034 -18.933 -10.227 1.00 67.81 282 SER A N 1
ATOM 2376 C CA . SER A 1 282 ? 10.097 -20.064 -10.120 1.00 67.81 282 SER A CA 1
ATOM 2377 C C . SER A 1 282 ? 10.139 -20.931 -11.384 1.00 67.81 282 SER A C 1
ATOM 2379 O O . SER A 1 282 ? 10.399 -20.404 -12.461 1.00 67.81 282 SER A O 1
ATOM 2381 N N . ASP A 1 283 ? 9.785 -22.215 -11.277 1.00 64.19 283 ASP A N 1
ATOM 2382 C CA . ASP A 1 283 ? 9.665 -23.157 -12.408 1.00 64.19 283 ASP A CA 1
ATOM 2383 C C . ASP A 1 283 ? 8.511 -22.806 -13.379 1.00 64.19 283 ASP A C 1
ATOM 2385 O O . ASP A 1 283 ? 8.092 -23.629 -14.188 1.00 64.19 283 ASP A O 1
ATOM 2389 N N . GLN A 1 284 ? 7.940 -21.600 -13.292 1.00 64.31 284 GLN A N 1
ATOM 2390 C CA . GLN A 1 284 ? 6.996 -21.114 -14.290 1.00 64.31 284 GLN A CA 1
ATOM 2391 C C . GLN A 1 284 ? 7.737 -20.877 -15.607 1.00 64.31 284 GLN A C 1
ATOM 2393 O O . GLN A 1 284 ? 8.735 -20.155 -15.628 1.00 64.31 284 GLN A O 1
ATOM 2398 N N . ASP A 1 285 ? 7.200 -21.431 -16.697 1.00 63.38 285 ASP A N 1
ATOM 2399 C CA . ASP A 1 285 ? 7.664 -21.242 -18.078 1.00 63.38 285 ASP A CA 1
ATOM 2400 C C . ASP A 1 285 ? 7.444 -19.791 -18.551 1.00 63.38 285 ASP A C 1
ATOM 2402 O O . ASP A 1 285 ? 6.644 -19.497 -19.442 1.00 63.38 285 ASP A O 1
ATOM 2406 N N . LEU A 1 286 ? 8.132 -18.843 -17.918 1.00 66.81 286 LEU A N 1
ATOM 2407 C CA . LEU A 1 286 ? 8.149 -17.453 -18.335 1.00 66.81 286 LEU A CA 1
ATOM 2408 C C . LEU A 1 286 ? 9.057 -17.328 -19.570 1.00 66.81 286 LEU A C 1
ATOM 2410 O O . LEU A 1 286 ? 10.181 -17.837 -19.561 1.00 66.81 286 LEU A O 1
ATOM 2414 N N . PRO A 1 287 ? 8.626 -16.629 -20.634 1.00 66.94 287 PRO A N 1
ATOM 2415 C CA . PRO A 1 287 ? 9.422 -16.418 -21.839 1.00 66.94 287 PRO A CA 1
ATOM 2416 C C . PRO A 1 287 ? 10.508 -15.361 -21.585 1.00 66.94 287 PRO A C 1
ATOM 2418 O O . PRO A 1 287 ? 10.471 -14.253 -22.120 1.00 66.94 287 PRO A O 1
ATOM 2421 N N . LEU A 1 288 ? 11.493 -15.701 -20.747 1.00 66.38 288 LEU A N 1
ATOM 2422 C CA . LEU A 1 288 ? 12.508 -14.775 -20.234 1.00 66.38 288 LEU A CA 1
ATOM 2423 C C . LEU A 1 288 ? 13.328 -14.090 -21.344 1.00 66.38 288 LEU A C 1
ATOM 2425 O O . LEU A 1 288 ? 13.757 -12.948 -21.179 1.00 66.38 288 LEU A O 1
ATOM 2429 N N . SER A 1 289 ? 13.516 -14.753 -22.489 1.00 58.69 289 SER A N 1
ATOM 2430 C CA . SER A 1 289 ? 14.255 -14.217 -23.643 1.00 58.69 289 SER A CA 1
ATOM 2431 C C . SER A 1 289 ? 13.565 -13.028 -24.319 1.00 58.69 289 SER A C 1
ATOM 2433 O O . SER A 1 289 ? 14.235 -12.193 -24.926 1.00 58.69 289 SER A O 1
ATOM 2435 N N . GLU A 1 290 ? 12.241 -12.914 -24.195 1.00 66.56 290 GLU A N 1
ATOM 2436 C CA . GLU A 1 290 ? 11.445 -11.850 -24.824 1.00 66.56 290 GLU A CA 1
ATOM 2437 C C . GLU A 1 290 ? 11.142 -10.687 -23.866 1.00 66.56 290 GLU A C 1
ATOM 2439 O O . GLU A 1 290 ? 10.555 -9.679 -24.261 1.00 66.56 290 GLU A O 1
ATOM 2444 N N . MET A 1 291 ? 11.565 -10.784 -22.603 1.00 70.81 291 MET A N 1
ATOM 2445 C CA . MET A 1 291 ? 11.224 -9.800 -21.579 1.00 70.81 291 MET A CA 1
ATOM 2446 C C . MET A 1 291 ? 12.031 -8.510 -21.724 1.00 70.81 291 MET A C 1
ATOM 2448 O O . MET A 1 291 ? 13.246 -8.523 -21.948 1.00 70.81 291 MET A O 1
ATOM 2452 N N . SER A 1 292 ? 11.372 -7.363 -21.556 1.00 81.00 292 SER A N 1
ATOM 2453 C CA . SER A 1 292 ? 12.063 -6.074 -21.468 1.00 81.00 292 SER A CA 1
ATOM 2454 C C . SER A 1 292 ? 12.928 -6.004 -20.211 1.00 81.00 292 SER A C 1
ATOM 2456 O O . SER A 1 292 ? 12.580 -6.552 -19.167 1.00 81.00 292 SER A O 1
ATOM 2458 N N . VAL A 1 293 ? 14.024 -5.243 -20.279 1.00 80.81 293 VAL A N 1
ATOM 2459 C CA . VAL A 1 293 ? 14.857 -4.913 -19.110 1.00 80.81 293 VAL A CA 1
ATOM 2460 C C . VAL A 1 293 ? 14.069 -4.219 -17.987 1.00 80.81 293 VAL A C 1
ATOM 2462 O O . VAL A 1 293 ? 14.504 -4.257 -16.837 1.00 80.81 293 VAL A O 1
ATOM 2465 N N . GLN A 1 294 ? 12.917 -3.609 -18.305 1.00 82.44 294 GLN A N 1
ATOM 2466 C CA . GLN A 1 294 ? 12.017 -2.957 -17.344 1.00 82.44 294 GLN A CA 1
ATOM 2467 C C . GLN A 1 294 ? 11.040 -3.932 -16.655 1.00 82.44 294 GLN A C 1
ATOM 2469 O O . GLN A 1 294 ? 10.531 -3.656 -15.563 1.00 82.44 294 GLN A O 1
ATOM 2474 N N . ASP A 1 295 ? 10.751 -5.078 -17.272 1.00 88.19 295 ASP A N 1
ATOM 2475 C CA . ASP A 1 295 ? 9.758 -6.040 -16.787 1.00 88.19 295 ASP A CA 1
ATOM 2476 C C . ASP A 1 295 ? 10.422 -7.159 -15.987 1.00 88.19 295 ASP A C 1
ATOM 2478 O O . ASP A 1 295 ? 10.338 -8.328 -16.328 1.00 88.19 295 ASP A O 1
ATOM 2482 N N . VAL A 1 296 ? 11.149 -6.797 -14.930 1.00 89.69 296 VAL A N 1
ATOM 2483 C CA . VAL A 1 296 ? 11.903 -7.773 -14.131 1.00 89.69 296 VAL A CA 1
ATOM 2484 C C . VAL A 1 296 ? 10.949 -8.750 -13.420 1.00 89.69 296 VAL A C 1
ATOM 2486 O O . VAL A 1 296 ? 10.014 -8.279 -12.754 1.00 89.69 296 VAL A O 1
ATOM 2489 N N . PRO A 1 297 ? 11.172 -10.080 -13.507 1.00 90.56 297 PRO A N 1
ATOM 2490 C CA . PRO A 1 297 ? 10.311 -11.072 -12.867 1.00 90.56 297 PRO A CA 1
ATOM 2491 C C . PRO A 1 297 ? 10.519 -11.128 -11.344 1.00 90.56 297 PRO A C 1
ATOM 2493 O O . PRO A 1 297 ? 11.457 -10.539 -10.790 1.00 90.56 297 PRO A O 1
ATOM 2496 N N . LEU A 1 298 ? 9.636 -11.865 -10.662 1.00 92.31 298 LEU A N 1
ATOM 2497 C CA . LEU A 1 298 ? 9.815 -12.212 -9.251 1.00 92.31 298 LEU A CA 1
ATOM 2498 C C . LEU A 1 298 ? 10.913 -13.267 -9.066 1.00 92.31 298 LEU A C 1
ATOM 2500 O O . LEU A 1 298 ? 11.129 -14.120 -9.927 1.00 92.31 298 LEU A O 1
ATOM 2504 N N . THR A 1 299 ? 11.559 -13.241 -7.903 1.00 91.12 299 THR A N 1
ATOM 2505 C CA . THR A 1 299 ? 12.430 -14.329 -7.428 1.00 91.12 299 THR A CA 1
ATOM 2506 C C . THR A 1 299 ? 11.602 -15.471 -6.839 1.00 91.12 299 THR A C 1
ATOM 2508 O O . THR A 1 299 ? 10.425 -15.286 -6.524 1.00 91.12 299 THR A O 1
ATOM 2511 N N . LYS A 1 300 ? 12.215 -16.633 -6.573 1.00 90.62 300 LYS A N 1
ATOM 2512 C CA . LYS A 1 300 ? 11.609 -17.708 -5.760 1.00 90.62 300 LYS A CA 1
ATOM 2513 C C . LYS A 1 300 ? 11.083 -17.186 -4.422 1.00 90.62 300 LYS A C 1
ATOM 2515 O O . LYS A 1 300 ? 9.977 -17.537 -4.019 1.00 90.62 300 LYS A O 1
ATOM 2520 N N . HIS A 1 301 ? 11.839 -16.304 -3.767 1.00 91.50 301 HIS A N 1
ATOM 2521 C CA . HIS A 1 301 ? 11.395 -15.650 -2.540 1.00 91.50 301 HIS A CA 1
ATOM 2522 C C . HIS A 1 301 ? 10.198 -14.715 -2.797 1.00 91.50 301 HIS A C 1
ATOM 2524 O O . HIS A 1 301 ? 9.221 -14.771 -2.062 1.00 91.50 301 HIS A O 1
ATOM 2530 N N . GLY A 1 302 ? 10.192 -13.931 -3.880 1.00 94.19 302 GLY A N 1
ATOM 2531 C CA . GLY A 1 302 ? 9.038 -13.112 -4.271 1.00 94.19 302 GLY A CA 1
ATOM 2532 C C . GLY A 1 302 ? 7.767 -13.929 -4.545 1.00 94.19 302 GLY A C 1
ATOM 2533 O O . GLY A 1 302 ? 6.680 -13.527 -4.135 1.00 94.19 302 GLY A O 1
ATOM 2534 N N . PHE A 1 303 ? 7.893 -15.104 -5.168 1.00 94.25 303 PHE A N 1
ATOM 2535 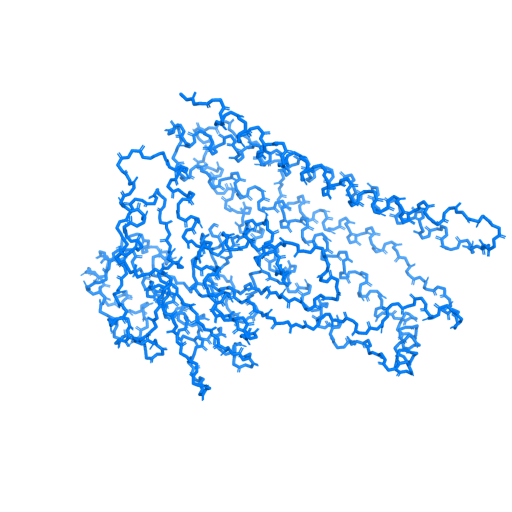C CA . PHE A 1 303 ? 6.783 -16.051 -5.330 1.00 94.25 303 PHE A CA 1
ATOM 2536 C C . PHE A 1 303 ? 6.323 -16.644 -3.992 1.00 94.25 303 PHE A C 1
ATOM 2538 O O . PHE A 1 303 ? 5.119 -16.750 -3.759 1.00 94.25 303 PHE A O 1
ATOM 2545 N N . LYS A 1 304 ? 7.253 -16.980 -3.085 1.00 94.75 304 LYS A N 1
ATOM 2546 C CA . LYS A 1 304 ? 6.924 -17.405 -1.715 1.00 94.75 304 LYS A CA 1
ATOM 2547 C C . LYS A 1 304 ? 6.119 -16.324 -0.984 1.00 94.75 304 LYS A C 1
ATOM 2549 O O . LYS A 1 304 ? 5.056 -16.637 -0.458 1.00 94.75 304 LYS A O 1
ATOM 2554 N N . GLN A 1 305 ? 6.562 -15.065 -1.030 1.00 95.88 305 GLN A N 1
ATOM 2555 C CA . GLN A 1 305 ? 5.830 -13.936 -0.445 1.00 95.88 305 GLN A CA 1
ATOM 2556 C C . GLN A 1 305 ? 4.407 -13.830 -1.023 1.00 95.88 305 GLN A C 1
ATOM 2558 O O . GLN A 1 305 ? 3.441 -13.672 -0.280 1.00 95.88 305 GLN A O 1
ATOM 2563 N N . ALA A 1 306 ? 4.256 -13.939 -2.348 1.00 96.81 306 ALA A N 1
ATOM 2564 C CA . ALA A 1 306 ? 2.948 -13.884 -3.003 1.00 96.81 306 ALA A CA 1
ATOM 2565 C C . ALA A 1 306 ? 2.012 -15.024 -2.562 1.00 96.81 306 ALA A C 1
ATOM 2567 O O . ALA A 1 306 ? 0.813 -14.804 -2.400 1.00 96.81 306 ALA A O 1
ATOM 2568 N N . LYS A 1 307 ? 2.554 -16.226 -2.332 1.00 96.38 307 LYS A N 1
ATOM 2569 C CA . LYS A 1 307 ? 1.798 -17.376 -1.822 1.00 96.38 307 LYS A CA 1
ATOM 2570 C C . LYS A 1 307 ? 1.360 -17.184 -0.369 1.00 96.38 307 LYS A C 1
ATOM 2572 O O . LYS A 1 307 ? 0.210 -17.447 -0.039 1.00 96.38 307 LYS A O 1
ATOM 2577 N N . GLU A 1 308 ? 2.253 -16.699 0.489 1.00 97.12 308 GLU A N 1
ATOM 2578 C CA . GLU A 1 308 ? 1.936 -16.366 1.886 1.00 97.12 308 GLU A CA 1
ATOM 2579 C C . GLU A 1 308 ? 0.822 -15.317 1.975 1.00 97.12 308 GLU A C 1
ATOM 2581 O O . GLU A 1 308 ? -0.123 -15.446 2.754 1.00 97.12 308 GLU A O 1
ATOM 2586 N N . LEU A 1 309 ? 0.886 -14.314 1.098 1.00 97.56 309 LEU A N 1
ATOM 2587 C CA . LEU A 1 309 ? -0.165 -13.320 0.948 1.00 97.56 309 LEU A CA 1
ATOM 2588 C C . LEU A 1 309 ? -1.497 -13.937 0.487 1.00 97.56 309 LEU A C 1
ATOM 2590 O O . LEU A 1 309 ? -2.549 -13.541 0.985 1.00 97.56 309 LEU A O 1
ATOM 2594 N N . GLY A 1 310 ? -1.471 -14.907 -0.431 1.00 97.69 310 GLY A N 1
ATOM 2595 C CA . GLY A 1 310 ? -2.665 -15.643 -0.851 1.00 97.69 310 GLY A CA 1
ATOM 2596 C C . GLY A 1 310 ? -3.312 -16.447 0.272 1.00 97.69 310 GLY A C 1
ATOM 2597 O O . GLY A 1 310 ? -4.527 -16.362 0.456 1.00 97.69 310 GLY A O 1
ATOM 2598 N N . GLU A 1 311 ? -2.520 -17.142 1.093 1.00 97.12 311 GLU A N 1
ATOM 2599 C CA . GLU A 1 311 ? -3.042 -17.838 2.278 1.00 97.12 311 GLU A CA 1
ATOM 2600 C C . GLU A 1 311 ? -3.677 -16.859 3.278 1.00 97.12 311 GLU A C 1
ATOM 2602 O O . GLU A 1 311 ? -4.739 -17.150 3.829 1.00 97.12 311 GLU A O 1
ATOM 2607 N N . TRP A 1 312 ? -3.101 -15.666 3.457 1.00 95.62 312 TRP A N 1
ATOM 2608 C CA . TRP A 1 312 ? -3.703 -14.616 4.286 1.00 95.62 312 TRP A CA 1
ATOM 2609 C C . TRP A 1 312 ? -5.024 -14.086 3.706 1.00 95.62 312 TRP A C 1
ATOM 2611 O O . TRP A 1 312 ? -5.995 -13.893 4.438 1.00 95.62 312 TRP A O 1
ATOM 2621 N N . PHE A 1 313 ? -5.107 -13.912 2.384 1.00 96.81 313 PHE A N 1
ATOM 2622 C CA . PHE A 1 313 ? -6.332 -13.480 1.702 1.00 96.81 313 PHE A CA 1
ATOM 2623 C C . PHE A 1 313 ? -7.415 -14.562 1.612 1.00 96.81 313 PHE A C 1
ATOM 2625 O O . PHE A 1 313 ? -8.551 -14.250 1.256 1.00 96.81 313 PHE A O 1
ATOM 2632 N N . LYS A 1 314 ? -7.118 -15.823 1.936 1.00 95.12 314 LYS A N 1
ATOM 2633 C CA . LYS A 1 314 ? -8.039 -16.959 1.777 1.00 95.12 314 LYS A CA 1
ATOM 2634 C C . LYS A 1 314 ? -9.372 -16.786 2.505 1.00 95.12 314 LYS A C 1
ATOM 2636 O O . LYS A 1 314 ? -10.404 -17.204 1.990 1.00 95.12 314 LYS A O 1
ATOM 2641 N N . SER A 1 315 ? -9.361 -16.152 3.677 1.00 90.94 315 SER A N 1
ATOM 2642 C CA . SER A 1 315 ? -10.565 -15.861 4.471 1.00 90.94 315 SER A CA 1
ATOM 2643 C C . SER A 1 315 ? -11.225 -14.521 4.126 1.00 90.94 315 SER A C 1
ATOM 2645 O O . SER A 1 315 ? -12.301 -14.216 4.639 1.00 90.94 315 SER A O 1
ATOM 2647 N N . ILE A 1 316 ? -10.602 -13.719 3.261 1.00 95.12 316 ILE A N 1
ATOM 2648 C CA . ILE A 1 316 ? -11.084 -12.401 2.854 1.00 95.12 316 ILE A CA 1
ATOM 2649 C C . ILE A 1 316 ? -11.799 -12.551 1.498 1.00 95.12 316 ILE A C 1
ATOM 2651 O O . ILE A 1 316 ? -11.188 -13.010 0.524 1.00 95.12 316 ILE A O 1
ATOM 2655 N N . PRO A 1 317 ? -13.091 -12.190 1.391 1.00 96.00 317 PRO A N 1
ATOM 2656 C CA . PRO A 1 317 ? -13.770 -12.121 0.101 1.00 96.00 317 PRO A CA 1
ATOM 2657 C C . PRO A 1 317 ? -13.096 -11.084 -0.802 1.00 96.00 317 PRO A C 1
ATOM 2659 O O . PRO A 1 317 ? -12.722 -10.010 -0.335 1.00 96.00 317 PRO A O 1
ATOM 2662 N N . ILE A 1 318 ? -12.948 -11.394 -2.088 1.00 97.88 318 ILE A N 1
ATOM 2663 C CA . ILE A 1 318 ? -12.397 -10.468 -3.082 1.00 97.88 318 ILE A CA 1
ATOM 2664 C C . ILE A 1 318 ? -13.430 -10.329 -4.190 1.00 97.88 318 ILE A C 1
ATOM 2666 O O . ILE A 1 318 ? -13.612 -11.255 -4.979 1.00 97.88 318 ILE A O 1
ATOM 2670 N N . ASP A 1 319 ? -14.084 -9.172 -4.255 1.00 97.69 319 ASP A N 1
ATOM 2671 C CA . ASP A 1 319 ? -15.053 -8.891 -5.315 1.00 97.69 319 ASP A CA 1
ATOM 2672 C C . ASP A 1 319 ? -14.340 -8.511 -6.612 1.00 97.69 319 ASP A C 1
ATOM 2674 O O . ASP A 1 319 ? -14.771 -8.890 -7.697 1.00 97.69 319 ASP A O 1
ATOM 2678 N N . GLN A 1 320 ? -13.251 -7.743 -6.504 1.00 98.06 320 GLN A N 1
ATOM 2679 C CA . GLN A 1 320 ? -12.438 -7.322 -7.640 1.00 98.06 320 GLN A CA 1
ATOM 2680 C C . GLN A 1 320 ? -10.959 -7.289 -7.274 1.00 98.06 320 GLN A C 1
ATOM 2682 O O . GLN A 1 320 ? -10.582 -6.810 -6.203 1.00 98.06 320 GLN A O 1
ATOM 2687 N N . ILE A 1 321 ? -10.111 -7.722 -8.203 1.00 98.44 321 ILE A N 1
ATOM 2688 C CA . ILE A 1 321 ? -8.662 -7.587 -8.093 1.00 98.44 321 ILE A CA 1
ATOM 2689 C C . ILE A 1 321 ? -8.082 -7.028 -9.386 1.00 98.44 321 ILE A C 1
ATOM 2691 O O . ILE A 1 321 ? -8.399 -7.487 -10.486 1.00 98.44 321 ILE A O 1
ATOM 2695 N N . TYR A 1 322 ? -7.225 -6.027 -9.229 1.00 98.56 322 TYR A N 1
ATOM 2696 C CA . TYR A 1 322 ? -6.532 -5.348 -10.307 1.00 98.56 322 TYR A CA 1
ATOM 2697 C C . TYR A 1 322 ? -5.031 -5.443 -10.094 1.00 98.56 322 TYR A C 1
ATOM 2699 O O . TYR A 1 322 ? -4.550 -5.335 -8.964 1.00 98.56 322 TYR A O 1
ATOM 2707 N N . SER A 1 323 ? -4.273 -5.581 -11.174 1.00 98.12 323 SER A N 1
ATOM 2708 C CA . SER A 1 323 ? -2.821 -5.441 -11.117 1.00 98.12 323 SER A CA 1
ATOM 2709 C C . SER A 1 323 ? -2.308 -4.521 -12.204 1.00 98.12 323 SER A C 1
ATOM 2711 O O . SER A 1 323 ? -2.859 -4.465 -13.301 1.00 98.12 323 SER A O 1
ATOM 2713 N N . SER A 1 324 ? -1.172 -3.884 -11.939 1.00 97.12 324 SER A N 1
ATOM 2714 C CA . SER A 1 324 ? -0.332 -3.382 -13.021 1.00 97.12 324 SER A CA 1
ATOM 2715 C C . SER A 1 324 ? 0.009 -4.505 -14.020 1.00 97.12 324 SER A C 1
ATOM 2717 O O . SER A 1 324 ? 0.087 -5.675 -13.620 1.00 97.12 324 SER A O 1
ATOM 2719 N N . PRO A 1 325 ? 0.241 -4.172 -15.302 1.00 94.56 325 PRO A N 1
ATOM 2720 C CA . PRO A 1 325 ? 0.583 -5.144 -16.343 1.00 94.56 325 PRO A CA 1
ATOM 2721 C C . PRO A 1 325 ? 1.998 -5.727 -16.262 1.00 94.56 325 PRO A C 1
ATOM 2723 O O . PRO A 1 325 ? 2.291 -6.673 -16.988 1.00 94.56 325 PRO A O 1
ATOM 2726 N N . PHE A 1 326 ? 2.887 -5.202 -15.415 1.00 93.56 326 PHE A N 1
ATOM 2727 C CA . PHE A 1 326 ? 4.213 -5.800 -15.244 1.00 93.56 326 PHE A CA 1
ATOM 2728 C C . PHE A 1 326 ? 4.106 -7.212 -14.646 1.00 93.56 326 PHE A C 1
ATOM 2730 O O . PHE A 1 326 ? 3.329 -7.456 -13.721 1.00 93.56 326 PHE A O 1
ATOM 2737 N N . GLN A 1 327 ? 4.926 -8.148 -15.118 1.00 92.38 327 GLN A N 1
ATOM 2738 C CA . GLN A 1 327 ? 4.851 -9.555 -14.714 1.00 92.38 327 GLN A CA 1
ATOM 2739 C C . GLN A 1 327 ? 4.987 -9.732 -13.204 1.00 92.38 327 GLN A C 1
ATOM 2741 O O . GLN A 1 327 ? 4.276 -10.539 -12.617 1.00 92.38 327 GLN A O 1
ATOM 2746 N N . ARG A 1 328 ? 5.817 -8.920 -12.538 1.00 94.38 328 ARG A N 1
ATOM 2747 C CA . ARG A 1 328 ? 5.960 -8.939 -11.072 1.00 94.38 328 ARG A CA 1
ATOM 2748 C C . ARG A 1 328 ? 4.651 -8.689 -10.316 1.00 94.38 328 ARG A C 1
ATOM 2750 O O . ARG A 1 328 ? 4.395 -9.343 -9.304 1.00 94.38 328 ARG A O 1
ATOM 2757 N N . THR A 1 329 ? 3.808 -7.768 -10.784 1.00 97.44 329 THR A N 1
ATOM 2758 C CA . THR A 1 329 ? 2.515 -7.463 -10.148 1.00 97.44 329 THR A CA 1
ATOM 2759 C C . THR A 1 329 ? 1.466 -8.501 -10.516 1.00 97.44 329 THR A C 1
ATOM 2761 O O . THR A 1 329 ? 0.727 -8.934 -9.637 1.00 97.44 329 THR A O 1
ATOM 2764 N N . VAL A 1 330 ? 1.449 -8.961 -11.772 1.00 95.88 330 VAL A N 1
ATOM 2765 C CA . VAL A 1 330 ? 0.540 -10.025 -12.231 1.00 95.88 330 VAL A CA 1
ATOM 2766 C C . VAL A 1 330 ? 0.826 -11.348 -11.507 1.00 95.88 330 VAL A C 1
ATOM 2768 O O . VAL A 1 330 ? -0.100 -11.979 -11.002 1.00 95.88 330 VAL A O 1
ATOM 2771 N N . ALA A 1 331 ? 2.096 -11.736 -11.373 1.00 94.88 331 ALA A N 1
ATOM 2772 C CA . ALA A 1 331 ? 2.523 -12.926 -10.637 1.00 94.88 331 ALA A CA 1
ATOM 2773 C C . ALA A 1 331 ? 2.150 -12.840 -9.150 1.00 94.88 331 ALA A C 1
ATOM 2775 O O . ALA A 1 331 ? 1.605 -13.793 -8.599 1.00 94.88 331 ALA A O 1
ATOM 2776 N N . THR A 1 332 ? 2.361 -11.675 -8.522 1.00 97.75 332 THR A N 1
ATOM 2777 C CA . THR A 1 332 ? 1.949 -11.451 -7.125 1.00 97.75 332 THR A CA 1
ATOM 2778 C C . THR A 1 332 ? 0.432 -11.613 -6.971 1.00 97.75 332 THR A C 1
ATOM 2780 O O . THR A 1 332 ? -0.024 -12.328 -6.085 1.00 97.75 332 THR A O 1
ATOM 2783 N N . ALA A 1 333 ? -0.359 -11.012 -7.866 1.00 97.94 333 ALA A N 1
ATOM 2784 C CA . ALA A 1 333 ? -1.816 -11.132 -7.856 1.00 97.94 333 ALA A CA 1
ATOM 2785 C C . ALA A 1 333 ? -2.308 -12.564 -8.140 1.00 97.94 333 ALA A C 1
ATOM 2787 O O . ALA A 1 333 ? -3.299 -12.999 -7.562 1.00 97.94 333 ALA A O 1
ATOM 2788 N N . ASN A 1 334 ? -1.605 -13.326 -8.985 1.00 95.88 334 ASN A N 1
ATOM 2789 C CA . ASN A 1 334 ? -1.914 -14.740 -9.213 1.00 95.88 334 ASN A CA 1
ATOM 2790 C C . ASN A 1 334 ? -1.650 -15.585 -7.962 1.00 95.88 334 ASN A C 1
ATOM 2792 O O . ASN A 1 334 ? -2.436 -16.485 -7.693 1.00 95.88 334 ASN A O 1
ATOM 2796 N N . GLY A 1 335 ? -0.612 -15.269 -7.179 1.00 96.00 335 GLY A N 1
ATOM 2797 C CA . GLY A 1 335 ? -0.390 -15.891 -5.869 1.00 96.00 335 GLY A CA 1
ATOM 2798 C C . GLY A 1 335 ? -1.547 -15.649 -4.894 1.00 96.00 335 GLY A C 1
ATOM 2799 O O . GLY A 1 335 ? -1.923 -16.556 -4.163 1.00 96.00 335 GLY A O 1
ATOM 2800 N N . ILE A 1 336 ? -2.184 -14.470 -4.950 1.00 97.56 336 ILE A N 1
ATOM 2801 C CA . ILE A 1 336 ? -3.385 -14.159 -4.150 1.00 97.56 336 ILE A CA 1
ATOM 2802 C C . ILE A 1 336 ? -4.590 -15.014 -4.568 1.00 97.56 336 ILE A C 1
ATOM 2804 O O . ILE A 1 336 ? -5.385 -15.430 -3.727 1.00 97.56 336 ILE A O 1
ATOM 2808 N N . LEU A 1 337 ? -4.748 -15.244 -5.874 1.00 96.75 337 LEU A N 1
ATOM 2809 C CA . LEU A 1 337 ? -5.867 -16.002 -6.439 1.00 96.75 337 LEU A CA 1
ATOM 2810 C C . LEU A 1 337 ? -5.648 -17.520 -6.423 1.00 96.75 337 LEU A C 1
ATOM 2812 O O . LEU A 1 337 ? -6.588 -18.283 -6.651 1.00 96.75 337 LEU A O 1
ATOM 2816 N N . GLU A 1 338 ? -4.430 -17.982 -6.154 1.00 93.94 338 GLU A N 1
ATOM 2817 C CA . GLU A 1 338 ? -4.114 -19.401 -6.149 1.00 93.94 338 GLU A CA 1
ATOM 2818 C C . GLU A 1 338 ? -4.914 -20.157 -5.079 1.00 93.94 338 GLU A C 1
ATOM 2820 O O . GLU A 1 338 ? -4.987 -19.765 -3.918 1.00 93.94 338 GLU A O 1
ATOM 2825 N N . GLY A 1 339 ? -5.556 -21.255 -5.487 1.00 87.56 339 GLY A N 1
ATOM 2826 C CA . GLY A 1 339 ? -6.390 -22.069 -4.600 1.00 87.56 339 GLY A CA 1
ATOM 2827 C C . GLY A 1 339 ? -7.773 -21.482 -4.297 1.00 87.56 339 GLY A C 1
ATOM 2828 O O . GLY A 1 339 ? -8.539 -22.117 -3.569 1.00 87.56 339 GLY A O 1
ATOM 2829 N N . ARG A 1 340 ? -8.126 -20.317 -4.859 1.00 92.94 340 ARG A N 1
ATOM 2830 C CA . ARG A 1 340 ? -9.487 -19.772 -4.780 1.00 92.94 340 ARG A CA 1
ATOM 2831 C C . ARG A 1 340 ? -10.378 -20.377 -5.862 1.00 92.94 340 ARG A C 1
ATOM 2833 O O . ARG A 1 340 ? -9.981 -20.493 -7.017 1.00 92.94 340 ARG A O 1
ATOM 2840 N N . ASN A 1 341 ? -11.608 -20.714 -5.474 1.00 89.25 341 ASN A N 1
ATOM 2841 C CA . ASN A 1 341 ? -12.634 -21.291 -6.352 1.00 89.25 341 ASN A CA 1
ATOM 2842 C C . ASN A 1 341 ? -13.919 -20.441 -6.369 1.00 89.25 341 ASN A C 1
ATOM 2844 O O . ASN A 1 341 ? -14.999 -20.951 -6.649 1.00 89.25 341 ASN A O 1
ATOM 2848 N N . ASP A 1 342 ? -13.817 -19.155 -6.033 1.00 91.00 342 ASP A N 1
ATOM 2849 C CA . ASP A 1 342 ? -14.938 -18.208 -5.948 1.00 91.00 342 ASP A CA 1
ATOM 2850 C C . ASP A 1 342 ? -15.249 -17.501 -7.280 1.00 91.00 342 ASP A C 1
ATOM 2852 O O . ASP A 1 342 ? -16.155 -16.676 -7.349 1.00 91.00 342 ASP A O 1
ATOM 2856 N N . GLY A 1 343 ? -14.534 -17.852 -8.354 1.00 91.19 343 GLY A N 1
ATOM 2857 C CA . GLY A 1 343 ? -14.737 -17.277 -9.686 1.00 91.19 343 GLY A CA 1
ATOM 2858 C C . GLY A 1 343 ? -14.146 -15.876 -9.855 1.00 91.19 343 GLY A C 1
ATOM 2859 O O . GLY A 1 343 ? -14.441 -15.213 -10.850 1.00 91.19 343 GLY A O 1
ATOM 2860 N N . THR A 1 344 ? -13.315 -15.417 -8.916 1.00 94.88 344 THR A N 1
ATOM 2861 C CA . THR A 1 344 ? -12.625 -14.129 -9.019 1.00 94.88 344 THR A CA 1
ATOM 2862 C C . THR A 1 344 ? -11.463 -14.216 -10.012 1.00 94.88 344 THR A C 1
ATOM 2864 O O . THR A 1 344 ? -10.595 -15.082 -9.910 1.00 94.88 344 THR A O 1
ATOM 2867 N N . TYR A 1 345 ? -11.430 -13.284 -10.968 1.00 95.75 345 TYR A N 1
ATOM 2868 C CA . TYR A 1 345 ? -10.380 -13.174 -11.985 1.00 95.75 345 TYR A CA 1
ATOM 2869 C C . TYR A 1 345 ? -9.630 -11.848 -11.870 1.00 95.75 345 TYR A C 1
ATOM 2871 O O . TYR A 1 345 ? -10.169 -10.838 -11.420 1.00 95.75 345 TYR A O 1
ATOM 2879 N N . LEU A 1 346 ? -8.383 -11.857 -12.331 1.00 96.94 346 LEU A N 1
ATOM 2880 C CA . LEU A 1 346 ? -7.491 -10.711 -12.337 1.00 96.94 346 LEU A CA 1
ATOM 2881 C C . LEU A 1 346 ? -7.737 -9.787 -13.528 1.00 96.94 346 LEU A C 1
ATOM 2883 O O . LEU A 1 346 ? -7.582 -10.176 -14.686 1.00 96.94 346 LEU A O 1
ATOM 2887 N N . ASN A 1 347 ? -8.035 -8.527 -13.228 1.00 96.94 347 ASN A N 1
ATOM 2888 C CA . ASN A 1 347 ? -8.125 -7.450 -14.204 1.00 96.94 347 ASN A CA 1
ATOM 2889 C C . ASN A 1 347 ? -6.756 -6.757 -14.347 1.00 96.94 347 ASN A C 1
ATOM 2891 O O . ASN A 1 347 ? -6.238 -6.171 -13.396 1.00 96.94 347 ASN A O 1
ATOM 2895 N N . ILE A 1 348 ? -6.149 -6.805 -15.532 1.00 96.25 348 ILE A N 1
ATOM 2896 C CA . ILE A 1 348 ? -4.868 -6.127 -15.782 1.00 96.25 348 ILE A CA 1
ATOM 2897 C C . ILE A 1 348 ? -5.138 -4.665 -16.143 1.00 96.25 348 ILE A C 1
ATOM 2899 O O . ILE A 1 348 ? -5.707 -4.390 -17.195 1.00 96.25 348 ILE A O 1
ATOM 2903 N N . GLU A 1 349 ? -4.706 -3.736 -15.292 1.00 97.00 349 GLU A N 1
ATOM 2904 C CA . GLU A 1 349 ? -4.950 -2.300 -15.424 1.00 97.00 349 GLU A CA 1
ATOM 2905 C C . GLU A 1 349 ? -3.642 -1.527 -15.688 1.00 97.00 349 GLU A C 1
ATOM 2907 O O . GLU A 1 349 ? -2.860 -1.272 -14.763 1.00 97.00 349 GLU A O 1
ATOM 2912 N N . PRO A 1 350 ? -3.379 -1.129 -16.947 1.00 94.88 350 PRO A N 1
ATOM 2913 C CA . PRO A 1 350 ? -2.223 -0.321 -17.325 1.00 94.88 350 PRO A CA 1
ATOM 2914 C C . PRO A 1 350 ? -2.069 0.996 -16.574 1.00 94.88 350 PRO A C 1
ATOM 2916 O O . PRO A 1 350 ? -0.935 1.408 -16.333 1.00 94.88 350 PRO A O 1
ATOM 2919 N N . GLY A 1 351 ? -3.163 1.631 -16.152 1.00 94.94 351 GLY A N 1
ATOM 2920 C CA . GLY A 1 351 ? -3.103 2.856 -15.356 1.00 94.94 351 GLY A CA 1
ATOM 2921 C C . GLY A 1 351 ? -2.440 2.697 -13.978 1.00 94.94 351 GLY A C 1
ATOM 2922 O O . GLY A 1 351 ? -2.063 3.685 -13.355 1.00 94.94 351 GLY A O 1
ATOM 2923 N N . LEU A 1 352 ? -2.232 1.456 -13.516 1.00 96.25 352 LEU A N 1
ATOM 2924 C CA . LEU A 1 352 ? -1.495 1.133 -12.288 1.00 96.25 352 LEU A CA 1
ATOM 2925 C C . LEU A 1 352 ? 0.005 0.872 -12.527 1.00 96.25 352 LEU A C 1
ATOM 2927 O O . LEU A 1 352 ? 0.680 0.366 -11.629 1.00 96.25 352 LEU A O 1
ATOM 2931 N N . THR A 1 353 ? 0.533 1.133 -13.727 1.00 93.50 353 THR A N 1
ATOM 2932 C CA . THR A 1 353 ? 1.940 0.884 -14.081 1.00 93.50 353 THR A CA 1
ATOM 2933 C C . THR A 1 353 ? 2.940 1.739 -13.305 1.00 93.50 353 THR A C 1
ATOM 2935 O O . THR A 1 353 ? 2.638 2.844 -12.870 1.00 93.50 353 THR A O 1
ATOM 2938 N N . GLU A 1 354 ? 4.168 1.236 -13.157 1.00 88.19 354 GLU A N 1
ATOM 2939 C CA . GLU A 1 354 ? 5.283 2.046 -12.667 1.00 88.19 354 GLU A CA 1
ATOM 2940 C C . GLU A 1 354 ? 5.644 3.113 -13.705 1.00 88.19 354 GLU A C 1
ATOM 2942 O O . GLU A 1 354 ? 5.797 2.801 -14.888 1.00 88.19 354 GLU A O 1
ATOM 2947 N N . PHE A 1 355 ? 5.817 4.355 -13.250 1.00 83.00 355 PHE A N 1
ATOM 2948 C CA . PHE A 1 355 ? 6.357 5.442 -14.059 1.00 83.00 355 PHE A CA 1
ATOM 2949 C C . PHE A 1 355 ? 7.803 5.706 -13.642 1.00 83.00 355 PHE A C 1
ATOM 2951 O O . PHE A 1 355 ? 8.070 6.221 -12.554 1.00 83.00 355 PHE A O 1
ATOM 2958 N N . TYR A 1 356 ? 8.756 5.345 -14.500 1.00 72.31 356 TYR A N 1
ATOM 2959 C CA . TYR A 1 356 ? 10.157 5.705 -14.292 1.00 72.31 356 TYR A CA 1
ATOM 2960 C C . TYR A 1 356 ? 10.329 7.214 -14.465 1.00 72.31 356 TYR A C 1
ATOM 2962 O O . TYR A 1 356 ? 9.787 7.789 -15.404 1.00 72.31 356 TYR A O 1
ATOM 2970 N N . LYS A 1 357 ? 11.073 7.869 -13.566 1.00 65.94 357 LYS A N 1
ATOM 2971 C CA . LYS A 1 357 ? 11.317 9.317 -13.635 1.00 65.94 357 LYS A CA 1
ATOM 2972 C C . LYS A 1 357 ? 12.557 9.641 -14.487 1.00 65.94 357 LYS A C 1
ATOM 2974 O O . LYS A 1 357 ? 13.606 9.038 -14.252 1.00 65.94 357 LYS A O 1
ATOM 2979 N N . PRO A 1 358 ? 12.498 10.647 -15.383 1.00 61.56 358 PRO A N 1
ATOM 2980 C CA . PRO A 1 358 ? 11.290 11.347 -15.842 1.00 61.56 358 PRO A CA 1
ATOM 2981 C C . PRO A 1 358 ? 10.405 10.403 -16.672 1.00 61.56 358 PRO A C 1
ATOM 2983 O O . PRO A 1 358 ? 10.956 9.525 -17.333 1.00 61.56 358 PRO A O 1
ATOM 2986 N N . CYS A 1 359 ? 9.077 10.608 -16.655 1.00 64.75 359 CYS A N 1
ATOM 2987 C CA . CYS A 1 359 ? 8.026 9.778 -17.288 1.00 64.75 359 CYS A CA 1
ATOM 2988 C C . CYS A 1 359 ? 8.113 9.627 -18.830 1.00 64.75 359 CYS A C 1
ATOM 2990 O O . CYS A 1 359 ? 7.110 9.512 -19.517 1.00 64.75 359 CYS A O 1
ATOM 2992 N N . GLN A 1 360 ? 9.301 9.660 -19.417 1.00 55.81 360 GLN A N 1
ATOM 2993 C CA . GLN A 1 360 ? 9.562 9.682 -20.854 1.00 55.81 360 GLN A CA 1
ATOM 2994 C C . GLN A 1 360 ? 9.912 8.296 -21.409 1.00 55.81 360 GLN A C 1
ATOM 2996 O O . GLN A 1 360 ? 10.321 8.177 -22.563 1.00 55.81 360 GLN A O 1
ATOM 3001 N N . GLN A 1 361 ? 9.820 7.243 -20.595 1.00 61.34 361 GLN A N 1
ATOM 3002 C CA . GLN A 1 361 ? 10.221 5.907 -21.015 1.00 61.34 361 GLN A CA 1
ATOM 3003 C C . GLN A 1 361 ? 9.076 5.179 -21.716 1.00 61.34 361 GLN A C 1
ATOM 3005 O O . GLN A 1 361 ? 7.937 5.167 -21.252 1.00 61.34 361 GLN A O 1
ATOM 3010 N N . LYS A 1 362 ? 9.416 4.531 -22.832 1.00 69.94 362 LYS A N 1
ATOM 3011 C CA . LYS A 1 362 ? 8.565 3.536 -23.482 1.00 69.94 362 LYS A CA 1
ATOM 3012 C C . LYS A 1 362 ? 8.217 2.453 -22.464 1.00 69.94 362 LYS A C 1
ATOM 3014 O O . LYS A 1 362 ? 9.121 1.927 -21.813 1.00 69.94 362 LYS A O 1
ATOM 3019 N N . ILE A 1 363 ? 6.931 2.133 -22.348 1.00 78.50 363 ILE A N 1
ATOM 3020 C CA . ILE A 1 363 ? 6.446 1.182 -21.354 1.00 78.50 363 ILE A CA 1
ATOM 3021 C C . ILE A 1 363 ? 6.399 -0.217 -21.972 1.00 78.50 363 ILE A C 1
ATOM 3023 O O . ILE A 1 363 ? 5.594 -0.521 -22.854 1.00 78.50 363 ILE A O 1
ATOM 3027 N N . GLU A 1 364 ? 7.290 -1.091 -21.518 1.00 84.19 364 GLU A N 1
ATOM 3028 C CA . GLU A 1 364 ? 7.557 -2.372 -22.177 1.00 84.19 364 GLU A CA 1
ATOM 3029 C C . GLU A 1 364 ? 7.051 -3.587 -21.385 1.00 84.19 364 GLU A C 1
ATOM 3031 O O . GLU A 1 364 ? 7.776 -4.556 -21.184 1.00 84.19 364 GLU A O 1
ATOM 3036 N N . TYR A 1 365 ? 5.785 -3.552 -20.960 1.00 87.25 365 TYR A N 1
ATOM 3037 C CA . TYR A 1 365 ? 5.081 -4.730 -20.439 1.00 87.25 365 TYR A CA 1
ATOM 3038 C C . TYR A 1 365 ? 4.391 -5.533 -21.558 1.00 87.25 365 TYR A C 1
ATOM 3040 O O . TYR A 1 365 ? 4.097 -5.000 -22.642 1.00 87.25 365 TYR A O 1
ATOM 3048 N N . LEU A 1 366 ? 4.096 -6.804 -21.270 1.00 84.56 366 LEU A N 1
ATOM 3049 C CA . LEU A 1 366 ? 3.343 -7.708 -22.145 1.00 84.56 366 LEU A CA 1
ATOM 3050 C C . LEU A 1 366 ? 1.922 -7.196 -22.411 1.00 84.56 366 LEU A C 1
ATOM 3052 O O . LEU A 1 366 ? 1.272 -6.628 -21.537 1.00 84.56 366 LEU A O 1
ATOM 3056 N N . ASN A 1 367 ? 1.411 -7.410 -23.624 1.00 83.81 367 ASN A N 1
ATOM 3057 C CA . ASN A 1 367 ? -0.001 -7.132 -23.880 1.00 83.81 367 ASN A CA 1
ATOM 3058 C C . ASN A 1 367 ? -0.895 -8.132 -23.116 1.00 83.81 367 ASN A C 1
ATOM 3060 O O . ASN A 1 367 ? -0.458 -9.213 -22.728 1.00 83.81 367 ASN A O 1
ATOM 3064 N N . GLN A 1 368 ? -2.170 -7.782 -22.944 1.00 81.06 368 GLN A N 1
ATOM 3065 C CA . GLN A 1 368 ? -3.128 -8.569 -22.162 1.00 81.06 368 GLN A CA 1
ATOM 3066 C C . GLN A 1 368 ? -3.290 -10.018 -22.653 1.00 81.06 368 GLN A C 1
ATOM 3068 O O . GLN A 1 368 ? -3.441 -10.919 -21.830 1.00 81.06 368 GLN A O 1
ATOM 3073 N N . ASN A 1 369 ? -3.223 -10.261 -23.967 1.00 82.44 369 ASN A N 1
ATOM 3074 C CA . ASN A 1 369 ? -3.347 -11.609 -24.528 1.00 82.44 369 ASN A CA 1
ATOM 3075 C C . ASN A 1 369 ? -2.145 -12.483 -24.168 1.00 82.44 369 ASN A C 1
ATOM 3077 O O . ASN A 1 369 ? -2.314 -13.663 -23.871 1.00 82.44 369 ASN A O 1
ATOM 3081 N N . ASP A 1 370 ? -0.941 -11.918 -24.175 1.00 84.38 370 ASP A N 1
ATOM 3082 C CA . ASP A 1 370 ? 0.266 -12.651 -23.800 1.00 84.38 370 ASP A CA 1
ATOM 3083 C C . ASP A 1 370 ? 0.349 -12.843 -22.284 1.00 84.38 370 ASP A C 1
ATOM 3085 O O . ASP A 1 370 ? 0.636 -13.947 -21.826 1.00 84.38 370 ASP A O 1
ATOM 3089 N N . SER A 1 371 ? -0.034 -11.837 -21.490 1.00 83.44 371 SER A N 1
ATOM 3090 C CA . SER A 1 371 ? -0.182 -11.998 -20.039 1.00 83.44 371 SER A CA 1
ATOM 3091 C C . SER A 1 371 ? -1.193 -13.092 -19.678 1.00 83.44 371 SER A C 1
ATOM 3093 O O . SER A 1 371 ? -0.965 -13.841 -18.732 1.00 83.44 371 SER A O 1
ATOM 3095 N N . TYR A 1 372 ? -2.291 -13.227 -20.429 1.00 83.75 372 TYR A N 1
ATOM 3096 C CA . TYR A 1 372 ? -3.289 -14.277 -20.207 1.00 83.75 372 TYR A CA 1
ATOM 3097 C C . TYR A 1 372 ? -2.727 -15.690 -20.409 1.00 83.75 372 TYR A C 1
ATOM 3099 O O . TYR A 1 372 ? -3.046 -16.590 -19.637 1.00 83.75 372 TYR A O 1
ATOM 3107 N N . LYS A 1 373 ? -1.854 -15.885 -21.405 1.00 83.81 373 LYS A N 1
ATOM 3108 C CA . LYS A 1 373 ? -1.210 -17.186 -21.654 1.00 83.81 373 LYS A CA 1
ATOM 3109 C C . LYS A 1 373 ? -0.293 -17.607 -20.505 1.00 83.81 373 LYS A C 1
ATOM 3111 O O . LYS A 1 373 ? -0.189 -18.794 -20.223 1.00 83.81 373 LYS A O 1
ATOM 3116 N N . LEU A 1 374 ? 0.361 -16.641 -19.857 1.00 83.06 374 LEU A N 1
ATOM 3117 C CA . LEU A 1 374 ? 1.305 -16.893 -18.764 1.00 83.06 374 LEU A CA 1
ATOM 3118 C C . LEU A 1 374 ? 0.622 -17.011 -17.399 1.00 83.06 374 LEU A C 1
ATOM 3120 O O . LEU A 1 374 ? 1.097 -17.726 -16.521 1.00 83.06 374 LEU A O 1
ATOM 3124 N N . PHE A 1 375 ? -0.497 -16.315 -17.211 1.00 86.62 375 PHE A N 1
ATOM 3125 C CA . PHE A 1 375 ? -1.148 -16.178 -15.916 1.00 86.62 375 PHE A CA 1
ATOM 3126 C C . PHE A 1 375 ? -2.614 -16.594 -15.996 1.00 86.62 375 PHE A C 1
ATOM 3128 O O . PHE A 1 375 ? -3.480 -15.810 -16.390 1.00 86.62 375 PHE A O 1
ATOM 3135 N N . LYS A 1 376 ? -2.882 -17.832 -15.562 1.00 85.94 376 LYS A N 1
ATOM 3136 C CA . LYS A 1 376 ? -4.177 -18.527 -15.688 1.00 85.94 376 LYS A CA 1
ATOM 3137 C C . LYS A 1 376 ? -5.380 -17.786 -15.095 1.00 85.94 376 LYS A C 1
ATOM 3139 O O . LYS A 1 376 ? -6.506 -18.034 -15.515 1.00 85.94 376 LYS A O 1
ATOM 3144 N N . PHE A 1 377 ? -5.159 -16.904 -14.119 1.00 91.38 377 PHE A N 1
ATOM 3145 C CA . PHE A 1 377 ? -6.236 -16.161 -13.463 1.00 91.38 377 PHE A CA 1
ATOM 3146 C C . PHE A 1 377 ? -6.525 -14.800 -14.105 1.00 91.38 377 PHE A C 1
ATOM 3148 O O . PHE A 1 377 ? -7.456 -14.118 -13.685 1.00 91.38 377 PHE A O 1
ATOM 3155 N N . SER A 1 378 ? -5.756 -14.384 -15.111 1.00 90.25 378 SER A N 1
ATOM 3156 C CA . SER A 1 378 ? -5.980 -13.123 -15.822 1.00 90.25 378 SER A CA 1
ATOM 3157 C C . SER A 1 378 ? -7.267 -13.166 -16.650 1.00 90.25 378 SER A C 1
ATOM 3159 O O . SER A 1 378 ? -7.617 -14.185 -17.238 1.00 90.25 378 SER A O 1
ATOM 3161 N N . LYS A 1 379 ? -7.978 -12.042 -16.739 1.00 89.06 379 LYS A N 1
ATOM 3162 C CA . LYS A 1 379 ? -9.184 -11.896 -17.558 1.00 89.06 379 LYS A CA 1
ATOM 3163 C C . LYS A 1 379 ? -8.826 -11.365 -18.946 1.00 89.06 379 LYS A C 1
ATOM 3165 O O . LYS A 1 379 ? -8.365 -10.231 -19.086 1.00 89.06 379 LYS A O 1
ATOM 3170 N N . SER A 1 380 ? -9.075 -12.155 -19.989 1.00 85.75 380 SER A N 1
ATOM 3171 C CA . SER A 1 380 ? -8.737 -11.793 -21.377 1.00 85.75 380 SER A CA 1
ATOM 3172 C C . SER A 1 380 ? -9.599 -10.664 -21.960 1.00 85.75 380 SER A C 1
ATOM 3174 O O . SER A 1 380 ? -9.167 -9.987 -22.884 1.00 85.75 380 SER A O 1
ATOM 3176 N N . ASN A 1 381 ? -10.797 -10.429 -21.413 1.00 87.19 381 ASN A N 1
ATOM 3177 C CA . ASN A 1 381 ? -11.768 -9.445 -21.909 1.00 87.19 381 ASN A CA 1
ATOM 3178 C C . ASN A 1 381 ? -12.043 -8.287 -20.930 1.00 87.19 381 ASN A C 1
ATOM 3180 O O . ASN A 1 381 ? -13.098 -7.655 -20.999 1.00 87.19 381 ASN A O 1
ATOM 3184 N N . TYR A 1 382 ? -11.135 -8.020 -19.989 1.00 92.38 382 TYR A N 1
ATOM 3185 C CA . TYR A 1 382 ? -11.214 -6.815 -19.161 1.00 92.38 382 TYR A CA 1
ATOM 3186 C C . TYR A 1 382 ? -10.989 -5.559 -20.019 1.00 92.38 382 TYR A C 1
ATOM 3188 O O . TYR A 1 382 ? -10.076 -5.547 -20.843 1.00 92.38 382 TYR A O 1
ATOM 3196 N N . SER A 1 383 ? -11.807 -4.521 -19.815 1.00 92.62 383 SER A N 1
ATOM 3197 C CA . SER A 1 383 ? -11.674 -3.217 -20.474 1.00 92.62 383 SER A CA 1
ATOM 3198 C C . SER A 1 383 ? -11.035 -2.222 -19.501 1.00 92.62 383 SER A C 1
ATOM 3200 O O . SER A 1 383 ? -11.742 -1.740 -18.616 1.00 92.62 383 SER A O 1
ATOM 3202 N N . PRO A 1 384 ? -9.732 -1.921 -19.631 1.00 94.31 384 PRO A N 1
ATOM 3203 C CA . PRO A 1 384 ? -9.037 -1.037 -18.703 1.00 94.31 384 PRO A CA 1
ATOM 3204 C C . PRO A 1 384 ? -9.419 0.435 -18.875 1.00 94.31 384 PRO A C 1
ATOM 3206 O O . PRO A 1 384 ? -9.863 0.842 -19.953 1.00 94.31 384 PRO A O 1
ATOM 3209 N N . ALA A 1 385 ? -9.150 1.241 -17.842 1.00 93.94 385 ALA A N 1
ATOM 3210 C CA . ALA A 1 385 ? -9.250 2.702 -17.916 1.00 93.94 385 ALA A CA 1
ATOM 3211 C C . ALA A 1 385 ? -8.344 3.255 -19.028 1.00 93.94 385 ALA A C 1
ATOM 3213 O O . ALA A 1 385 ? -8.748 4.116 -19.810 1.00 93.94 385 ALA A O 1
ATOM 3214 N N . TYR A 1 386 ? -7.140 2.685 -19.141 1.00 90.31 386 TYR A N 1
ATOM 3215 C CA . TYR A 1 386 ? -6.214 2.946 -20.234 1.00 90.31 386 TYR A CA 1
ATOM 3216 C C . TYR A 1 386 ? -5.762 1.632 -20.856 1.00 90.31 386 TYR A C 1
ATOM 3218 O O . TYR A 1 386 ? -5.203 0.775 -20.182 1.00 90.31 386 TYR A O 1
ATOM 3226 N N . ASN A 1 387 ? -5.922 1.471 -22.169 1.00 89.50 387 ASN A N 1
ATOM 3227 C CA . ASN A 1 387 ? -5.167 0.436 -22.878 1.00 89.50 387 ASN A CA 1
ATOM 3228 C C . ASN A 1 387 ? -3.720 0.909 -23.120 1.00 89.50 387 ASN A C 1
ATOM 3230 O O . ASN A 1 387 ? -3.433 2.103 -23.035 1.00 89.50 387 ASN A O 1
ATOM 3234 N N . LYS A 1 388 ? -2.812 -0.016 -23.464 1.00 87.50 388 LYS A N 1
ATOM 3235 C CA . LYS A 1 388 ? -1.382 0.292 -23.659 1.00 87.50 388 LYS A CA 1
ATOM 3236 C C . LYS A 1 388 ? -1.138 1.467 -24.606 1.00 87.50 388 LYS A C 1
ATOM 3238 O O . LYS A 1 388 ? -0.375 2.368 -24.282 1.00 87.50 388 LYS A O 1
ATOM 3243 N N . ARG A 1 389 ? -1.832 1.485 -25.746 1.00 86.62 389 ARG A N 1
ATOM 3244 C CA . ARG A 1 389 ? -1.691 2.538 -26.757 1.00 86.62 389 ARG A CA 1
ATOM 3245 C C . ARG A 1 389 ? -2.181 3.891 -26.243 1.00 86.62 389 ARG A C 1
ATOM 3247 O O . ARG A 1 389 ? -1.516 4.891 -26.470 1.00 86.62 389 ARG A O 1
ATOM 3254 N N . LEU A 1 390 ? -3.338 3.935 -25.580 1.00 86.06 390 LEU A N 1
ATOM 3255 C CA . LEU A 1 390 ? -3.871 5.171 -25.000 1.00 86.06 390 LEU A CA 1
ATOM 3256 C C . LEU A 1 390 ? -2.955 5.696 -23.897 1.00 86.06 390 LEU A C 1
ATOM 3258 O O . LEU A 1 390 ? -2.656 6.880 -23.883 1.00 86.06 390 LEU A O 1
ATOM 3262 N N . LEU A 1 391 ? -2.453 4.813 -23.033 1.00 87.69 391 LEU A N 1
ATOM 3263 C CA . LEU A 1 391 ? -1.501 5.173 -21.988 1.00 87.69 391 LEU A CA 1
ATOM 3264 C C . LEU A 1 391 ? -0.219 5.776 -22.578 1.00 87.69 391 LEU A C 1
ATOM 3266 O O . LEU A 1 391 ? 0.231 6.835 -22.150 1.00 87.69 391 LEU A O 1
ATOM 3270 N N . GLU A 1 392 ? 0.352 5.121 -23.590 1.00 83.88 392 GLU A N 1
ATOM 3271 C CA . GLU A 1 392 ? 1.519 5.633 -24.308 1.00 83.88 392 GLU A CA 1
ATOM 3272 C C . GLU A 1 392 ? 1.227 6.987 -24.962 1.00 83.88 392 GLU A C 1
ATOM 3274 O O . GLU A 1 392 ? 2.069 7.872 -24.889 1.00 83.88 392 GLU A O 1
ATOM 3279 N N . LEU A 1 393 ? 0.050 7.191 -25.559 1.00 81.81 393 LEU A N 1
ATOM 3280 C CA . LEU A 1 393 ? -0.343 8.480 -26.142 1.00 81.81 393 LEU A CA 1
ATOM 3281 C C . LEU A 1 393 ? -0.513 9.580 -25.088 1.00 81.81 393 LEU A C 1
ATOM 3283 O O . LEU A 1 393 ? -0.061 10.700 -25.320 1.00 81.81 393 LEU A O 1
ATOM 3287 N N . GLU A 1 394 ? -1.114 9.276 -23.938 1.00 80.31 394 GLU A N 1
ATOM 3288 C CA . GLU A 1 394 ? -1.268 10.243 -22.846 1.00 80.31 394 GLU A CA 1
ATOM 3289 C C . GLU A 1 394 ? 0.086 10.689 -22.288 1.00 80.31 394 GLU A C 1
ATOM 3291 O O . GLU A 1 394 ? 0.283 11.872 -22.013 1.00 80.31 394 GLU A O 1
ATOM 3296 N N . ILE A 1 395 ? 1.042 9.763 -22.190 1.00 76.69 395 ILE A N 1
ATOM 3297 C CA . ILE A 1 395 ? 2.359 10.029 -21.607 1.00 76.69 395 ILE A CA 1
ATOM 3298 C C . ILE A 1 395 ? 3.325 10.616 -22.642 1.00 76.69 395 ILE A C 1
ATOM 3300 O O . ILE A 1 395 ? 3.981 11.614 -22.375 1.00 76.69 395 ILE A O 1
ATOM 3304 N N . THR A 1 396 ? 3.427 10.018 -23.833 1.00 67.12 396 THR A N 1
ATOM 3305 C CA . THR A 1 396 ? 4.433 10.357 -24.864 1.00 67.12 396 THR A CA 1
ATOM 3306 C C . THR A 1 396 ? 3.925 11.337 -25.920 1.00 67.12 396 THR A C 1
ATOM 3308 O O . THR A 1 396 ? 4.704 12.086 -26.510 1.00 67.12 396 THR A O 1
ATOM 3311 N N . GLY A 1 397 ? 2.610 11.420 -26.141 1.00 62.19 397 GLY A N 1
ATOM 3312 C CA . GLY A 1 397 ? 2.022 12.372 -27.091 1.00 62.19 397 GLY A CA 1
ATOM 3313 C C . GLY A 1 397 ? 2.214 13.835 -26.679 1.00 62.19 397 GLY A C 1
ATOM 3314 O O . GLY A 1 397 ? 1.973 14.744 -27.471 1.00 62.19 397 GLY A O 1
ATOM 3315 N N . ARG A 1 398 ? 2.683 14.071 -25.448 1.00 59.94 398 ARG A N 1
ATOM 3316 C CA . ARG A 1 398 ? 2.836 15.388 -24.825 1.00 59.94 398 ARG A CA 1
ATOM 3317 C C . ARG A 1 398 ? 4.294 15.759 -24.507 1.00 59.94 398 ARG A C 1
ATOM 3319 O O . ARG A 1 398 ? 4.542 16.838 -23.971 1.00 59.94 398 ARG A O 1
ATOM 3326 N N . THR A 1 399 ? 5.265 14.894 -24.831 1.00 56.75 399 THR A N 1
ATOM 3327 C CA . THR A 1 399 ? 6.638 14.959 -24.281 1.00 56.75 399 THR A CA 1
ATOM 3328 C C . THR A 1 399 ? 7.652 15.843 -25.003 1.00 56.75 399 THR A C 1
ATOM 3330 O O . THR A 1 399 ? 8.787 15.923 -24.539 1.00 56.75 399 THR A O 1
ATOM 3333 N N . SER A 1 400 ? 7.323 16.543 -26.089 1.00 55.09 400 SER A N 1
ATOM 3334 C CA . SER A 1 400 ? 8.378 17.245 -26.838 1.00 55.09 400 SER A CA 1
ATOM 3335 C C . SER A 1 400 ? 8.928 18.517 -26.172 1.00 55.09 400 SER A C 1
ATOM 3337 O O . SER A 1 400 ? 9.991 18.960 -26.592 1.00 55.09 400 SER A O 1
ATOM 3339 N N . LEU A 1 401 ? 8.297 19.092 -25.132 1.00 54.94 401 LEU A N 1
ATOM 3340 C CA . LEU A 1 401 ? 8.751 20.368 -24.532 1.00 54.94 401 LEU A CA 1
ATOM 3341 C C . LEU A 1 401 ? 8.474 20.556 -23.021 1.00 54.94 401 LEU A C 1
ATOM 3343 O O . LEU A 1 401 ? 8.659 21.658 -22.504 1.00 54.94 401 LEU A O 1
ATOM 3347 N N . LYS A 1 402 ? 8.036 19.525 -22.290 1.00 65.81 402 LYS A N 1
ATOM 3348 C CA . LYS A 1 402 ? 7.597 19.686 -20.889 1.00 65.81 402 LYS A CA 1
ATOM 3349 C C . LYS A 1 402 ? 8.729 19.575 -19.877 1.00 65.81 402 LYS A C 1
ATOM 3351 O O . LYS A 1 402 ? 9.658 18.780 -20.037 1.00 65.81 402 LYS A O 1
ATOM 3356 N N . ASN A 1 403 ? 8.636 20.358 -18.803 1.00 76.44 403 ASN A N 1
ATOM 3357 C CA . ASN A 1 403 ? 9.547 20.211 -17.669 1.00 76.44 403 ASN A CA 1
ATOM 3358 C C . ASN A 1 403 ? 9.218 18.921 -16.874 1.00 76.44 403 ASN A C 1
ATOM 3360 O O . ASN A 1 403 ? 8.097 18.415 -16.951 1.00 76.44 403 ASN A O 1
ATOM 3364 N N . PRO A 1 404 ? 10.166 18.366 -16.093 1.00 74.44 404 PRO A N 1
ATOM 3365 C CA . PRO A 1 404 ? 9.950 17.114 -15.362 1.00 74.44 404 PRO A CA 1
ATOM 3366 C C . PRO A 1 404 ? 8.740 17.106 -14.413 1.00 74.44 404 PRO A C 1
ATOM 3368 O O . PRO A 1 404 ? 8.143 16.051 -14.225 1.00 74.44 404 PRO A O 1
ATOM 3371 N N . LYS A 1 405 ? 8.360 18.258 -13.839 1.00 74.31 405 LYS A N 1
ATOM 3372 C CA . LYS A 1 405 ? 7.216 18.371 -12.919 1.00 74.31 405 LYS A CA 1
ATOM 3373 C C . LYS A 1 405 ? 5.889 18.203 -13.645 1.00 74.31 405 LYS A C 1
ATOM 3375 O O . LYS A 1 405 ? 5.001 17.523 -13.151 1.00 74.31 405 LYS A O 1
ATOM 3380 N N . GLU A 1 406 ? 5.757 18.802 -14.823 1.00 77.38 406 GLU A N 1
ATOM 3381 C CA . GLU A 1 406 ? 4.565 18.631 -15.656 1.00 77.38 406 GLU A CA 1
ATOM 3382 C C . GLU A 1 406 ? 4.382 17.169 -16.062 1.00 77.38 406 GLU A C 1
ATOM 3384 O O . GLU A 1 406 ? 3.274 16.655 -15.979 1.00 77.38 406 GLU A O 1
ATOM 3389 N N . LEU A 1 407 ? 5.470 16.480 -16.415 1.00 76.25 407 LEU A N 1
ATOM 3390 C CA . LEU A 1 407 ? 5.431 15.051 -16.736 1.00 76.25 407 LEU A CA 1
ATOM 3391 C C . LEU A 1 407 ? 5.034 14.191 -15.529 1.00 76.25 407 LEU A C 1
ATOM 3393 O O . LEU A 1 407 ? 4.258 13.251 -15.670 1.00 76.25 407 LEU A O 1
ATOM 3397 N N . GLU A 1 408 ? 5.543 14.517 -14.340 1.00 80.06 408 GLU A N 1
ATOM 3398 C CA . GLU A 1 408 ? 5.142 13.846 -13.100 1.00 80.06 408 GLU A CA 1
ATOM 3399 C C . GLU A 1 408 ? 3.655 14.067 -12.791 1.00 80.06 408 GLU A C 1
ATOM 3401 O O . GLU A 1 408 ? 2.949 13.110 -12.488 1.00 80.06 408 GLU A O 1
ATOM 3406 N N . ASN A 1 409 ? 3.149 15.292 -12.950 1.00 82.88 409 ASN A N 1
ATOM 3407 C CA . ASN A 1 409 ? 1.730 15.595 -12.760 1.00 82.88 409 ASN A CA 1
ATOM 3408 C C . ASN A 1 409 ? 0.833 14.818 -13.736 1.00 82.88 409 ASN A C 1
ATOM 3410 O O . ASN A 1 409 ? -0.256 14.391 -13.358 1.00 82.88 409 ASN A O 1
ATOM 3414 N N . GLU A 1 410 ? 1.278 14.610 -14.976 1.00 83.00 410 GLU A N 1
ATOM 3415 C CA . GLU A 1 410 ? 0.538 13.808 -15.957 1.00 83.00 410 GLU A CA 1
ATOM 3416 C C . GLU A 1 410 ? 0.482 12.332 -15.562 1.00 83.00 410 GLU A C 1
ATOM 3418 O O . GLU A 1 410 ? -0.600 11.746 -15.553 1.00 83.00 410 GLU A O 1
ATOM 3423 N N . CYS A 1 411 ? 1.611 11.756 -15.141 1.00 85.94 411 CYS A N 1
ATOM 3424 C CA . CYS A 1 411 ? 1.653 10.407 -14.575 1.00 85.94 411 CYS A CA 1
ATOM 3425 C C . CYS A 1 411 ? 0.741 10.273 -13.349 1.00 85.94 411 CYS A C 1
ATOM 3427 O O . CYS A 1 411 ? -0.017 9.308 -13.239 1.00 85.94 411 CYS A O 1
ATOM 3429 N N . ASN A 1 412 ? 0.756 11.265 -12.457 1.00 90.12 412 ASN A N 1
ATOM 3430 C CA . ASN A 1 412 ? -0.100 11.265 -11.276 1.00 90.12 412 ASN A CA 1
ATOM 3431 C C . ASN A 1 412 ? -1.588 11.330 -11.656 1.00 90.12 412 ASN A C 1
ATOM 3433 O O . ASN A 1 412 ? -2.403 10.611 -11.080 1.00 90.12 412 ASN A O 1
ATOM 3437 N N . SER A 1 413 ? -1.934 12.125 -12.674 1.00 90.62 413 SER A N 1
ATOM 3438 C CA . SER A 1 413 ? -3.303 12.225 -13.185 1.00 90.62 413 SER A CA 1
ATOM 3439 C C . SER A 1 413 ? -3.805 10.905 -13.775 1.00 90.62 413 SER A C 1
ATOM 3441 O O . SER A 1 413 ? -4.962 10.553 -13.562 1.00 90.62 413 SER A O 1
ATOM 3443 N N . VAL A 1 414 ? -2.948 10.138 -14.459 1.00 92.50 414 VAL A N 1
ATOM 3444 C CA . VAL A 1 414 ? -3.303 8.798 -14.958 1.00 92.50 414 VAL A CA 1
ATOM 3445 C C . VAL A 1 414 ? -3.677 7.866 -13.804 1.00 92.50 414 VAL A C 1
ATOM 3447 O O . VAL A 1 414 ? -4.707 7.192 -13.874 1.00 92.50 414 VAL A O 1
ATOM 3450 N N . VAL A 1 415 ? -2.881 7.835 -12.728 1.00 95.19 415 VAL A N 1
ATOM 3451 C CA . VAL A 1 415 ? -3.177 7.000 -11.548 1.00 95.19 415 VAL A CA 1
ATOM 3452 C C . VAL A 1 415 ? -4.483 7.433 -10.893 1.00 95.19 415 VAL A C 1
ATOM 3454 O O . VAL A 1 415 ? -5.316 6.585 -10.578 1.00 95.19 415 VAL A O 1
ATOM 3457 N N . GLU A 1 416 ? -4.688 8.740 -10.722 1.00 95.81 416 GLU A N 1
ATOM 3458 C CA . GLU A 1 416 ? -5.913 9.281 -10.137 1.00 95.81 416 GLU A CA 1
ATOM 3459 C C . GLU A 1 416 ? -7.148 8.901 -10.963 1.00 95.81 416 GLU A C 1
ATOM 3461 O O . GLU A 1 416 ? -8.104 8.340 -10.427 1.00 95.81 416 GLU A O 1
ATOM 3466 N N . GLN A 1 417 ? -7.120 9.142 -12.277 1.00 95.62 417 GLN A N 1
ATOM 3467 C CA . GLN A 1 417 ? -8.221 8.804 -13.182 1.00 95.62 417 GLN A CA 1
ATOM 3468 C C . GLN A 1 417 ? -8.504 7.299 -13.187 1.00 95.62 417 GLN A C 1
ATOM 3470 O O . GLN A 1 417 ? -9.664 6.886 -13.171 1.00 95.62 417 GLN A O 1
ATOM 3475 N N . THR A 1 418 ? -7.457 6.476 -13.134 1.00 97.44 418 THR A N 1
ATOM 3476 C CA . THR A 1 418 ? -7.578 5.016 -13.040 1.00 97.44 418 THR A CA 1
ATOM 3477 C C . THR A 1 418 ? -8.243 4.590 -11.736 1.00 97.44 418 THR A C 1
ATOM 3479 O O . THR A 1 418 ? -9.177 3.788 -11.751 1.00 97.44 418 THR A O 1
ATOM 3482 N N . LEU A 1 419 ? -7.812 5.147 -10.601 1.00 97.88 419 LEU A N 1
ATOM 3483 C CA . LEU A 1 419 ? -8.397 4.851 -9.297 1.00 97.88 419 LEU A CA 1
ATOM 3484 C C . LEU A 1 419 ? -9.875 5.254 -9.256 1.00 97.88 419 LEU A C 1
ATOM 3486 O O . LEU A 1 419 ? -10.720 4.451 -8.860 1.00 97.88 419 LEU A O 1
ATOM 3490 N N . ARG A 1 420 ? -10.206 6.457 -9.739 1.00 96.81 420 ARG A N 1
ATOM 3491 C CA . ARG A 1 420 ? -11.595 6.919 -9.866 1.00 96.81 420 ARG A CA 1
ATOM 3492 C C . ARG A 1 420 ? -12.410 6.002 -10.770 1.00 96.81 420 ARG A C 1
ATOM 3494 O O . ARG A 1 420 ? -13.537 5.663 -10.422 1.00 96.81 420 ARG A O 1
ATOM 3501 N N . HIS A 1 421 ? -11.864 5.570 -11.906 1.00 96.81 421 HIS A N 1
ATOM 3502 C CA . HIS A 1 421 ? -12.538 4.638 -12.809 1.00 96.81 421 HIS A CA 1
ATOM 3503 C C . HIS A 1 421 ? -12.852 3.302 -12.120 1.00 96.81 421 HIS A C 1
ATOM 3505 O O . HIS A 1 421 ? -13.995 2.841 -12.182 1.00 96.81 421 HIS A O 1
ATOM 3511 N N . ILE A 1 422 ? -11.879 2.713 -11.415 1.00 97.69 422 ILE A N 1
ATOM 3512 C CA . ILE A 1 422 ? -12.063 1.464 -10.666 1.00 97.69 422 ILE A CA 1
ATOM 3513 C C . ILE A 1 422 ? -13.150 1.634 -9.601 1.00 97.69 422 ILE A C 1
ATOM 3515 O O . ILE A 1 422 ? -14.083 0.834 -9.551 1.00 97.69 422 ILE A O 1
ATOM 3519 N N . LEU A 1 423 ? -13.076 2.678 -8.774 1.00 96.00 423 LEU A N 1
ATOM 3520 C CA . LEU A 1 423 ? -14.048 2.899 -7.698 1.00 96.00 423 LEU A CA 1
ATOM 3521 C C . LEU A 1 423 ? -15.458 3.166 -8.248 1.00 96.00 423 LEU A C 1
ATOM 3523 O O . LEU A 1 423 ? -16.438 2.601 -7.763 1.00 96.00 423 LEU A O 1
ATOM 3527 N N . ASN A 1 424 ? -15.574 3.965 -9.312 1.00 94.31 424 ASN A N 1
ATOM 3528 C CA . ASN A 1 424 ? -16.861 4.303 -9.919 1.00 94.31 424 ASN A CA 1
ATOM 3529 C C . ASN A 1 424 ? -17.515 3.131 -10.659 1.00 94.31 424 ASN A C 1
ATOM 3531 O O . ASN A 1 424 ? -18.742 3.024 -10.652 1.00 94.31 424 ASN A O 1
ATOM 3535 N N . THR A 1 425 ? -16.722 2.250 -11.268 1.00 95.69 425 THR A N 1
ATOM 3536 C CA . THR A 1 425 ? -17.230 1.047 -11.948 1.00 95.69 425 THR A CA 1
ATOM 3537 C C . THR A 1 425 ? -17.647 -0.030 -10.944 1.00 95.69 425 THR A C 1
ATOM 3539 O O . THR A 1 425 ? -18.523 -0.841 -11.231 1.00 95.69 425 THR A O 1
ATOM 3542 N N . ASN A 1 426 ? -17.088 0.001 -9.731 1.00 95.94 426 ASN A N 1
ATOM 3543 C CA . ASN A 1 426 ? -17.282 -1.025 -8.708 1.00 95.94 426 ASN A CA 1
ATOM 3544 C C . ASN A 1 426 ? -17.926 -0.484 -7.427 1.00 95.94 426 ASN A C 1
ATOM 3546 O O . ASN A 1 426 ? -17.579 -0.911 -6.329 1.00 95.94 426 ASN A O 1
ATOM 3550 N N . LYS A 1 427 ? -18.905 0.422 -7.542 1.00 93.19 427 LYS A N 1
ATOM 3551 C CA . LYS A 1 427 ? -19.588 1.042 -6.384 1.00 93.19 427 LYS A CA 1
ATOM 3552 C C . LYS A 1 427 ? -20.208 0.042 -5.403 1.00 93.19 427 LYS A C 1
ATOM 3554 O O . LYS A 1 427 ? -20.357 0.359 -4.231 1.00 93.19 427 LYS A O 1
ATOM 3559 N N . ASN A 1 428 ? -20.566 -1.148 -5.886 1.00 94.62 428 ASN A N 1
ATOM 3560 C CA . ASN A 1 428 ? -21.191 -2.200 -5.084 1.00 94.62 428 ASN A CA 1
ATOM 3561 C C . ASN A 1 428 ? -20.197 -3.260 -4.583 1.00 94.62 428 ASN A C 1
ATOM 3563 O O . ASN A 1 428 ? -20.597 -4.152 -3.838 1.00 94.62 428 ASN A O 1
ATOM 3567 N N . ALA A 1 429 ? -18.929 -3.203 -5.005 1.00 96.50 429 ALA A N 1
ATOM 3568 C CA . ALA A 1 429 ? -17.909 -4.120 -4.513 1.00 96.50 429 ALA A CA 1
ATOM 3569 C C . ALA A 1 429 ? -17.577 -3.773 -3.060 1.00 96.50 429 ALA A C 1
ATOM 3571 O O . ALA A 1 429 ? -17.326 -2.613 -2.738 1.00 96.50 429 ALA A O 1
ATOM 3572 N N . LYS A 1 430 ? -17.541 -4.772 -2.183 1.00 96.94 430 LYS A N 1
ATOM 3573 C CA . LYS A 1 430 ? -17.176 -4.599 -0.776 1.00 96.94 430 LYS A CA 1
ATOM 3574 C C . LYS A 1 430 ? -15.669 -4.667 -0.577 1.00 96.94 430 LYS A C 1
ATOM 3576 O O . LYS A 1 430 ? -15.155 -3.986 0.302 1.00 96.94 430 LYS A O 1
ATOM 3581 N N . HIS A 1 431 ? -14.959 -5.452 -1.382 1.00 98.12 431 HIS A N 1
ATOM 3582 C CA . HIS A 1 431 ? -13.522 -5.672 -1.268 1.00 98.12 431 HIS A CA 1
ATOM 3583 C C . HIS A 1 431 ? -12.847 -5.579 -2.638 1.00 98.12 431 HIS A C 1
ATOM 3585 O O . HIS A 1 431 ? -13.028 -6.438 -3.503 1.00 98.12 431 HIS A O 1
ATOM 3591 N N . ILE A 1 432 ? -12.039 -4.534 -2.812 1.00 98.62 432 ILE A N 1
ATOM 3592 C CA . ILE A 1 432 ? -11.233 -4.295 -4.010 1.00 98.62 432 ILE A CA 1
ATOM 3593 C C . ILE A 1 432 ? -9.759 -4.438 -3.638 1.00 98.62 432 ILE A C 1
ATOM 3595 O O . ILE A 1 432 ? -9.300 -3.848 -2.660 1.00 98.62 432 ILE A O 1
ATOM 3599 N N . VAL A 1 433 ? -9.005 -5.200 -4.424 1.00 98.81 433 VAL A N 1
ATOM 3600 C CA . VAL A 1 433 ? -7.565 -5.414 -4.239 1.00 98.81 433 VAL A CA 1
ATOM 3601 C C . VAL A 1 433 ? -6.799 -4.808 -5.412 1.00 98.81 433 VAL A C 1
ATOM 3603 O O . VAL A 1 433 ? -7.090 -5.122 -6.562 1.00 98.81 433 VAL A O 1
ATOM 3606 N N . LEU A 1 434 ? -5.806 -3.961 -5.141 1.00 98.75 434 LEU A N 1
ATOM 3607 C CA . LEU A 1 434 ? -4.918 -3.371 -6.144 1.00 98.75 434 LEU A CA 1
ATOM 3608 C C . LEU A 1 434 ? -3.476 -3.824 -5.898 1.00 98.75 434 LEU A C 1
ATOM 3610 O O . LEU A 1 434 ? -2.917 -3.570 -4.831 1.00 98.75 434 LEU A O 1
ATOM 3614 N N . VAL A 1 435 ? -2.853 -4.443 -6.900 1.00 98.69 435 VAL A N 1
ATOM 3615 C CA . VAL A 1 435 ? -1.448 -4.869 -6.866 1.00 98.69 435 VAL A CA 1
ATOM 3616 C C . VAL A 1 435 ? -0.610 -3.987 -7.792 1.00 98.69 435 VAL A C 1
ATOM 3618 O O . VAL A 1 435 ? -0.770 -4.009 -9.014 1.00 98.69 435 VAL A O 1
ATOM 3621 N N . SER A 1 436 ? 0.294 -3.189 -7.227 1.00 97.88 436 SER A N 1
ATOM 3622 C CA . SER A 1 436 ? 1.043 -2.170 -7.973 1.00 97.88 436 SER A CA 1
ATOM 3623 C C . SER A 1 436 ? 2.478 -1.984 -7.440 1.00 97.88 436 SER A C 1
ATOM 3625 O O . SER A 1 436 ? 3.079 -2.895 -6.860 1.00 97.88 436 SER A O 1
ATOM 3627 N N . HIS A 1 437 ? 3.068 -0.821 -7.708 1.00 95.50 437 HIS A N 1
ATOM 3628 C CA . HIS A 1 437 ? 4.466 -0.466 -7.474 1.00 95.50 437 HIS A CA 1
ATOM 3629 C C . HIS A 1 437 ? 4.586 0.580 -6.375 1.00 95.50 437 HIS A C 1
ATOM 3631 O O . HIS A 1 437 ? 3.608 1.219 -5.994 1.00 95.50 437 HIS A O 1
ATOM 3637 N N . LEU A 1 438 ? 5.809 0.794 -5.894 1.00 92.12 438 LEU A N 1
ATOM 3638 C CA . LEU A 1 438 ? 6.070 1.687 -4.768 1.00 92.12 438 LEU A CA 1
ATOM 3639 C C . LEU A 1 438 ? 5.521 3.106 -4.979 1.00 92.12 438 LEU A C 1
ATOM 3641 O O . LEU A 1 438 ? 4.794 3.605 -4.126 1.00 92.12 438 LEU A O 1
ATOM 3645 N N . GLY A 1 439 ? 5.865 3.737 -6.107 1.00 90.56 439 GLY A N 1
ATOM 3646 C CA . GLY A 1 439 ? 5.465 5.118 -6.394 1.00 90.56 439 GLY A CA 1
ATOM 3647 C C . GLY A 1 439 ? 3.958 5.272 -6.594 1.00 90.56 439 GLY A C 1
ATOM 3648 O O . GLY A 1 439 ? 3.368 6.214 -6.081 1.00 90.56 439 GLY A O 1
ATOM 3649 N N . VAL A 1 440 ? 3.325 4.310 -7.271 1.00 95.12 440 VAL A N 1
ATOM 3650 C CA . VAL A 1 440 ? 1.872 4.316 -7.505 1.00 95.12 440 VAL A CA 1
ATOM 3651 C C . VAL A 1 440 ? 1.112 4.137 -6.197 1.00 95.12 440 VAL A C 1
ATOM 3653 O O . VAL A 1 440 ? 0.172 4.875 -5.932 1.00 95.12 440 VAL A O 1
ATOM 3656 N N . ILE A 1 441 ? 1.529 3.195 -5.345 1.00 96.19 441 ILE A N 1
ATOM 3657 C CA . ILE A 1 441 ? 0.891 2.992 -4.040 1.00 96.19 441 ILE A CA 1
ATOM 3658 C C . ILE A 1 441 ? 1.036 4.244 -3.183 1.00 96.19 441 ILE A C 1
ATOM 3660 O O . ILE A 1 441 ? 0.054 4.677 -2.589 1.00 96.19 441 ILE A O 1
ATOM 3664 N N . ALA A 1 442 ? 2.223 4.846 -3.141 1.00 92.56 442 ALA A N 1
ATOM 3665 C CA . ALA A 1 442 ? 2.449 6.043 -2.346 1.00 92.56 442 ALA A CA 1
ATOM 3666 C C . ALA A 1 442 ? 1.600 7.236 -2.813 1.00 92.56 442 ALA A C 1
ATOM 3668 O O . ALA A 1 442 ? 1.052 7.948 -1.972 1.00 92.56 442 ALA A O 1
ATOM 3669 N N . LEU A 1 443 ? 1.403 7.384 -4.126 1.00 94.50 443 LEU A N 1
ATOM 3670 C CA . LEU A 1 443 ? 0.463 8.354 -4.680 1.00 94.50 443 LEU A CA 1
ATOM 3671 C C . LEU A 1 443 ? -0.989 8.031 -4.309 1.00 94.50 443 LEU A C 1
ATOM 3673 O O . LEU A 1 443 ? -1.739 8.931 -3.957 1.00 94.50 443 LEU A O 1
ATOM 3677 N N . ILE A 1 444 ? -1.409 6.763 -4.352 1.00 97.19 444 ILE A N 1
ATOM 3678 C CA . ILE A 1 444 ? -2.770 6.389 -3.937 1.00 97.19 444 ILE A CA 1
ATOM 3679 C C . ILE A 1 444 ? -2.982 6.689 -2.444 1.00 97.19 444 ILE A C 1
ATOM 3681 O O . ILE A 1 444 ? -4.050 7.172 -2.077 1.00 97.19 444 ILE A O 1
ATOM 3685 N N . HIS A 1 445 ? -1.979 6.464 -1.585 1.00 95.38 445 HIS A N 1
ATOM 3686 C CA . HIS A 1 445 ? -2.031 6.929 -0.192 1.00 95.38 445 HIS A CA 1
ATOM 3687 C C . HIS A 1 445 ? -2.277 8.440 -0.138 1.00 95.38 445 HIS A C 1
ATOM 3689 O O . HIS A 1 445 ? -3.243 8.863 0.489 1.00 95.38 445 HIS A O 1
ATOM 3695 N N . GLU A 1 446 ? -1.502 9.241 -0.873 1.00 92.94 446 GLU A N 1
ATOM 3696 C CA . GLU A 1 446 ? -1.668 10.701 -0.896 1.00 92.94 446 GLU A CA 1
ATOM 3697 C C . GLU A 1 446 ? -3.063 11.124 -1.386 1.00 92.94 446 GLU A C 1
ATOM 3699 O O . GLU A 1 446 ? -3.717 11.980 -0.785 1.00 92.94 446 GLU A O 1
ATOM 3704 N N . LEU A 1 447 ? -3.570 10.484 -2.439 1.00 93.94 447 LEU A N 1
ATOM 3705 C CA . LEU A 1 447 ? -4.897 10.760 -2.980 1.00 93.94 447 LEU A CA 1
ATOM 3706 C C . LEU A 1 447 ? -6.008 10.456 -1.964 1.00 93.94 447 LEU A C 1
ATOM 3708 O O . LEU A 1 447 ? -6.942 11.250 -1.835 1.00 93.94 447 LEU A O 1
ATOM 3712 N N . LEU A 1 448 ? -5.900 9.361 -1.209 1.00 92.31 448 LEU A N 1
ATOM 3713 C CA . LEU A 1 448 ? -6.934 8.937 -0.260 1.00 92.31 448 LEU A CA 1
ATOM 3714 C C . LEU A 1 448 ? -6.834 9.652 1.096 1.00 92.31 448 LEU A C 1
ATOM 3716 O O . LEU A 1 448 ? -7.855 10.042 1.654 1.00 92.31 448 LEU A O 1
ATOM 3720 N N . THR A 1 449 ? -5.627 9.863 1.627 1.00 85.12 449 THR A N 1
ATOM 3721 C CA . THR A 1 449 ? -5.414 10.359 3.004 1.00 85.12 449 THR A CA 1
ATOM 3722 C C . THR A 1 449 ? -4.741 11.722 3.080 1.00 85.12 449 THR A C 1
ATOM 3724 O O . THR A 1 449 ? -4.718 12.326 4.147 1.00 85.12 449 THR A O 1
ATOM 3727 N N . GLY A 1 450 ? -4.191 12.222 1.972 1.00 83.81 450 GLY A N 1
ATOM 3728 C CA . GLY A 1 450 ? -3.343 13.415 1.960 1.00 83.81 450 GLY A CA 1
ATOM 3729 C C . GLY A 1 450 ? -1.891 13.155 2.375 1.00 83.81 450 GLY A C 1
ATOM 3730 O O . GLY A 1 450 ? -1.125 14.109 2.488 1.00 83.81 450 GLY A O 1
ATOM 3731 N N . GLU A 1 451 ? -1.490 11.898 2.598 1.00 82.12 451 GLU A N 1
ATOM 3732 C CA . GLU A 1 451 ? -0.123 11.546 2.996 1.00 82.12 451 GLU A CA 1
ATOM 3733 C C . GLU A 1 451 ? 0.550 10.606 1.993 1.00 82.12 451 GLU A C 1
ATOM 3735 O O . GLU A 1 451 ? 0.048 9.526 1.706 1.00 82.12 451 GLU A O 1
ATOM 3740 N N . TRP A 1 452 ? 1.738 10.972 1.509 1.00 86.06 452 TRP A N 1
ATOM 3741 C CA . TRP A 1 452 ? 2.567 10.090 0.686 1.00 86.06 452 TRP A CA 1
ATOM 3742 C C . TRP A 1 452 ? 3.249 9.021 1.549 1.00 86.06 452 TRP A C 1
ATOM 3744 O O . TRP A 1 452 ? 4.108 9.340 2.375 1.00 86.06 452 TRP A O 1
ATOM 3754 N N . VAL A 1 453 ? 2.915 7.743 1.342 1.00 83.81 453 VAL A N 1
ATOM 3755 C CA . VAL A 1 453 ? 3.450 6.632 2.152 1.00 83.81 453 VAL A CA 1
ATOM 3756 C C . VAL A 1 453 ? 4.064 5.549 1.272 1.00 83.81 453 VAL A C 1
ATOM 3758 O O . VAL A 1 453 ? 3.372 4.881 0.507 1.00 83.81 453 VAL A O 1
ATOM 3761 N N . SER A 1 454 ? 5.372 5.322 1.418 1.00 83.94 454 SER A N 1
ATOM 3762 C CA . SER A 1 454 ? 6.067 4.223 0.742 1.00 83.94 454 SER A CA 1
ATOM 3763 C C . SER A 1 454 ? 5.930 2.913 1.532 1.00 83.94 454 SER A C 1
ATOM 3765 O O . SER A 1 454 ? 5.973 2.911 2.762 1.00 83.94 454 SER A O 1
ATOM 3767 N N . VAL A 1 455 ? 5.733 1.791 0.828 1.00 88.69 455 VAL A N 1
ATOM 3768 C CA . VAL A 1 455 ? 5.430 0.482 1.435 1.00 88.69 455 VAL A CA 1
ATOM 3769 C C . VAL A 1 455 ? 6.416 -0.611 1.009 1.00 88.69 455 VAL A C 1
ATOM 3771 O O . VAL A 1 455 ? 7.021 -0.565 -0.070 1.00 88.69 455 VAL A O 1
ATOM 3774 N N . GLY A 1 456 ? 6.590 -1.619 1.863 1.00 90.19 456 GLY A N 1
ATOM 3775 C CA . GLY A 1 456 ? 7.477 -2.751 1.593 1.00 90.19 456 GLY A CA 1
ATOM 3776 C C . GLY A 1 456 ? 6.928 -3.717 0.537 1.00 90.19 456 GLY A C 1
ATOM 3777 O O . GLY A 1 456 ? 5.743 -3.676 0.201 1.00 90.19 456 GLY A O 1
ATOM 3778 N N . GLN A 1 457 ? 7.785 -4.586 0.003 1.00 94.56 457 GLN A N 1
ATOM 3779 C CA . GLN A 1 457 ? 7.384 -5.656 -0.925 1.00 94.56 457 GLN A CA 1
ATOM 3780 C C . GLN A 1 457 ? 6.338 -6.577 -0.296 1.00 94.56 457 GLN A C 1
ATOM 3782 O O . GLN A 1 457 ? 6.459 -6.930 0.871 1.00 94.56 457 GLN A O 1
ATOM 3787 N N . THR A 1 458 ? 5.302 -6.931 -1.055 1.00 96.69 458 THR A N 1
ATOM 3788 C CA . THR A 1 458 ? 4.194 -7.798 -0.605 1.00 96.69 458 THR A CA 1
ATOM 3789 C C . THR A 1 458 ? 3.507 -7.340 0.687 1.00 96.69 458 THR A C 1
ATOM 3791 O O . THR A 1 458 ? 2.790 -8.109 1.316 1.00 96.69 458 THR A O 1
ATOM 3794 N N . THR A 1 459 ? 3.685 -6.086 1.104 1.00 95.06 459 THR A N 1
ATOM 3795 C CA . THR A 1 459 ? 2.961 -5.541 2.258 1.00 95.06 459 THR A CA 1
ATOM 3796 C C . THR A 1 459 ? 1.585 -5.033 1.841 1.00 95.06 459 THR A C 1
ATOM 3798 O O . THR A 1 459 ? 1.373 -4.679 0.678 1.00 95.06 459 THR A O 1
ATOM 3801 N N . VAL A 1 460 ? 0.653 -4.994 2.793 1.00 97.06 460 VAL A N 1
ATOM 3802 C CA . VAL A 1 460 ? -0.748 -4.625 2.557 1.00 97.06 460 VAL A CA 1
ATOM 3803 C C . VAL A 1 460 ? -1.077 -3.312 3.261 1.00 97.06 460 VAL A C 1
ATOM 3805 O O . VAL A 1 460 ? -0.873 -3.169 4.467 1.00 97.06 460 VAL A O 1
ATOM 3808 N N . SER A 1 461 ? -1.648 -2.357 2.536 1.00 97.50 461 SER A N 1
ATOM 3809 C CA . SER A 1 461 ? -2.345 -1.211 3.126 1.00 97.50 461 SER A CA 1
ATOM 3810 C C . SER A 1 461 ? -3.849 -1.398 2.965 1.00 97.50 461 SER A C 1
ATOM 3812 O O . SER A 1 461 ? -4.307 -1.752 1.881 1.00 97.50 461 SER A O 1
ATOM 3814 N N . LYS A 1 462 ? -4.617 -1.166 4.030 1.00 97.12 462 LYS A N 1
ATOM 3815 C CA . LYS A 1 462 ? -6.076 -1.313 4.041 1.00 97.12 462 LYS A CA 1
ATOM 3816 C C . LYS A 1 462 ? -6.737 0.035 4.273 1.00 97.12 462 LYS A C 1
ATOM 3818 O O . LYS A 1 462 ? -6.467 0.695 5.276 1.00 97.12 462 LYS A O 1
ATOM 3823 N N . PHE A 1 463 ? -7.654 0.383 3.385 1.00 96.50 463 PHE A N 1
ATOM 3824 C CA . PHE A 1 463 ? -8.488 1.570 3.472 1.00 96.50 463 PHE A CA 1
ATOM 3825 C C . PHE A 1 463 ? -9.950 1.158 3.537 1.00 96.50 463 PHE A C 1
ATOM 3827 O O . PHE A 1 463 ? -10.364 0.216 2.862 1.00 96.50 463 PHE A O 1
ATOM 3834 N N . VAL A 1 464 ? -10.732 1.861 4.343 1.00 93.62 464 VAL A N 1
ATOM 3835 C CA . VAL A 1 464 ? -12.136 1.544 4.581 1.00 93.62 464 VAL A CA 1
ATOM 3836 C C . VAL A 1 464 ? -12.986 2.778 4.334 1.00 93.62 464 VAL A C 1
ATOM 3838 O O . VAL A 1 464 ? -12.727 3.848 4.883 1.00 93.62 464 VAL A O 1
ATOM 3841 N N . GLN A 1 465 ? -14.007 2.607 3.504 1.00 91.25 465 GLN A N 1
ATOM 3842 C CA . GLN A 1 465 ? -15.109 3.538 3.361 1.00 91.25 465 GLN A CA 1
ATOM 3843 C C . GLN A 1 465 ? -16.226 3.140 4.322 1.00 91.25 465 GLN A C 1
ATOM 3845 O O . GLN A 1 465 ? -16.705 2.002 4.341 1.00 91.25 465 GLN A O 1
ATOM 3850 N N . TYR A 1 466 ? -16.667 4.120 5.089 1.00 85.06 466 TYR A N 1
ATOM 3851 C CA . TYR A 1 466 ? -17.688 4.000 6.111 1.00 85.06 466 TYR A CA 1
ATOM 3852 C C . TYR A 1 466 ? -19.012 4.594 5.607 1.00 85.06 466 TYR A C 1
ATOM 3854 O O . TYR A 1 466 ? -19.018 5.600 4.902 1.00 85.06 466 TYR A O 1
ATOM 3862 N N . ALA A 1 467 ? -20.139 3.972 5.950 1.00 80.56 467 ALA A N 1
ATOM 3863 C CA . ALA A 1 467 ? -21.473 4.510 5.719 1.00 80.56 467 ALA A CA 1
ATOM 3864 C C . ALA A 1 467 ? -21.679 5.627 6.738 1.00 80.56 467 ALA A C 1
ATOM 3866 O O . ALA A 1 467 ? -21.987 5.368 7.903 1.00 80.56 467 ALA A O 1
ATOM 3867 N N . GLU A 1 468 ? -21.418 6.863 6.338 1.00 72.31 468 GLU A N 1
ATOM 3868 C CA . GLU A 1 468 ? -21.638 8.007 7.216 1.00 72.31 468 GLU A CA 1
ATOM 3869 C C . GLU A 1 468 ? -23.141 8.289 7.355 1.00 72.31 468 GLU A C 1
ATOM 3871 O O . GLU A 1 468 ? -23.883 8.253 6.373 1.00 72.31 468 GLU A O 1
ATOM 3876 N N . LYS A 1 469 ? -23.589 8.573 8.587 1.00 52.09 469 LYS A N 1
ATOM 3877 C CA . LYS A 1 469 ? -24.934 9.111 8.866 1.00 52.09 469 LYS A CA 1
ATOM 3878 C C . LYS A 1 469 ? -25.047 10.602 8.507 1.00 52.09 469 LYS A C 1
ATOM 3880 O O . LYS A 1 469 ? -26.151 11.077 8.263 1.00 52.09 469 LYS A O 1
ATOM 3885 N N . ASP A 1 470 ? -23.917 11.305 8.417 1.00 45.16 470 ASP A N 1
ATOM 3886 C CA . ASP A 1 470 ? -23.825 12.763 8.245 1.00 45.16 470 ASP A CA 1
ATOM 3887 C C . ASP A 1 470 ? -23.576 13.176 6.786 1.00 45.16 470 ASP A C 1
ATOM 3889 O O . ASP A 1 470 ? -22.871 14.141 6.485 1.00 45.16 470 ASP A O 1
ATOM 3893 N N . SER A 1 471 ? -24.194 12.451 5.852 1.00 44.59 471 SER A N 1
ATOM 3894 C CA . SER A 1 471 ? -24.135 12.651 4.399 1.00 44.59 471 SER A CA 1
ATOM 3895 C C . SER A 1 471 ? -24.768 13.964 3.904 1.00 44.59 471 SER A C 1
ATOM 3897 O O . SER A 1 471 ? -25.281 14.019 2.789 1.00 44.59 471 SER A O 1
ATOM 3899 N N . GLN A 1 472 ? -24.750 15.030 4.707 1.00 44.59 472 GLN A N 1
ATOM 3900 C CA . GLN A 1 472 ? -25.200 16.359 4.297 1.00 44.59 472 GLN A CA 1
ATOM 3901 C C . GLN A 1 472 ? -24.068 17.345 3.990 1.00 44.59 472 GLN A C 1
ATOM 3903 O O . GLN A 1 472 ? -24.362 18.363 3.378 1.00 44.59 472 GLN A O 1
ATOM 3908 N N . ASN A 1 473 ? -22.797 17.060 4.317 1.00 45.50 473 ASN A N 1
ATOM 3909 C CA . ASN A 1 473 ? -21.724 18.052 4.113 1.00 45.50 473 ASN A CA 1
ATOM 3910 C C . ASN A 1 473 ? -20.510 17.627 3.282 1.00 45.50 473 ASN A C 1
ATOM 3912 O O . ASN A 1 473 ? -19.626 18.449 3.048 1.00 45.50 473 ASN A O 1
ATOM 3916 N N . VAL A 1 474 ? -20.475 16.413 2.733 1.00 53.25 474 VAL A N 1
ATOM 3917 C CA . VAL A 1 474 ? -19.446 16.071 1.744 1.00 53.25 474 VAL A CA 1
ATOM 3918 C C . VAL A 1 474 ? -20.039 16.245 0.347 1.00 53.25 474 VAL A C 1
ATOM 3920 O O . VAL A 1 474 ? -20.396 15.279 -0.321 1.00 53.25 474 VAL A O 1
ATOM 3923 N N . ASN A 1 475 ? -20.050 17.491 -0.145 1.00 57.31 475 ASN A N 1
ATOM 3924 C CA . ASN A 1 475 ? -20.051 17.827 -1.586 1.00 57.31 475 ASN A CA 1
ATOM 3925 C C . ASN A 1 475 ? -18.778 17.291 -2.301 1.00 57.31 475 ASN A C 1
ATOM 3927 O O . ASN A 1 475 ? -18.297 17.864 -3.274 1.00 57.31 475 ASN A O 1
ATOM 3931 N N . GLY A 1 476 ? -18.165 16.236 -1.762 1.00 65.19 476 GLY A N 1
ATOM 3932 C CA . GLY A 1 476 ? -16.736 15.995 -1.794 1.00 65.19 476 GLY A CA 1
ATOM 3933 C C . GLY A 1 476 ? -16.371 14.684 -2.471 1.00 65.19 476 GLY A C 1
ATOM 3934 O O . GLY A 1 476 ? -17.022 13.643 -2.320 1.00 65.19 476 GLY A O 1
ATOM 3935 N N . ASP A 1 477 ? -15.312 14.826 -3.249 1.00 83.44 477 ASP A N 1
ATOM 3936 C CA . ASP A 1 477 ? -14.459 13.826 -3.869 1.00 83.44 477 ASP A CA 1
ATOM 3937 C C . ASP A 1 477 ? -14.580 12.401 -3.289 1.00 83.44 477 ASP A C 1
ATOM 3939 O O . ASP A 1 477 ? -14.340 12.167 -2.102 1.00 83.44 477 ASP A O 1
ATOM 3943 N N . GLU A 1 478 ? -14.907 11.425 -4.144 1.00 85.19 478 GLU A N 1
ATOM 3944 C CA . GLU A 1 478 ? -14.999 10.010 -3.779 1.00 85.19 478 GLU A CA 1
ATOM 3945 C C . GLU A 1 478 ? -13.715 9.435 -3.164 1.00 85.19 478 GLU A C 1
ATOM 3947 O O . GLU A 1 478 ? -13.798 8.526 -2.337 1.00 85.19 478 GLU A O 1
ATOM 3952 N N . LEU A 1 479 ? -12.544 9.986 -3.497 1.00 89.38 479 LEU A N 1
ATOM 3953 C CA . LEU A 1 479 ? -11.262 9.541 -2.949 1.00 89.38 479 LEU A CA 1
ATOM 3954 C C . LEU A 1 479 ? -11.123 9.893 -1.464 1.00 89.38 479 LEU A C 1
ATOM 3956 O O . LEU A 1 479 ? -10.496 9.152 -0.710 1.00 89.38 479 LEU A O 1
ATOM 3960 N N . LYS A 1 480 ? -11.769 10.973 -1.010 1.00 87.38 480 LYS A N 1
ATOM 3961 C CA . LYS A 1 480 ? -11.702 11.447 0.383 1.00 87.38 480 LYS A CA 1
ATOM 3962 C C . LYS A 1 480 ? -12.663 10.725 1.329 1.00 87.38 480 LYS A C 1
ATOM 3964 O O . LYS A 1 480 ? -12.737 11.059 2.506 1.00 87.38 480 LYS A O 1
ATOM 3969 N N . ARG A 1 481 ? -13.385 9.714 0.837 1.00 86.62 481 ARG A N 1
ATOM 3970 C CA . ARG A 1 481 ? -14.323 8.897 1.631 1.00 86.62 481 ARG A CA 1
ATOM 3971 C C . ARG A 1 481 ? -13.654 7.714 2.329 1.00 86.62 481 ARG A C 1
ATOM 3973 O O . ARG A 1 481 ? -14.294 7.027 3.126 1.00 86.62 481 ARG A O 1
ATOM 3980 N N . PHE A 1 482 ? -12.391 7.450 2.011 1.00 90.88 482 PHE A N 1
ATOM 3981 C CA . PHE A 1 482 ? -11.629 6.340 2.561 1.00 90.88 482 PHE A CA 1
ATOM 3982 C C . PHE A 1 482 ? -10.797 6.778 3.760 1.00 90.88 482 PHE A C 1
ATOM 3984 O O . PHE A 1 482 ? -10.149 7.820 3.745 1.00 90.88 482 PHE A O 1
ATOM 3991 N N . ARG A 1 483 ? -10.759 5.930 4.786 1.00 87.81 483 ARG A N 1
ATOM 3992 C CA . ARG A 1 483 ? -9.886 6.084 5.952 1.00 87.81 483 ARG A CA 1
ATOM 3993 C C . ARG A 1 483 ? -8.857 4.963 5.958 1.00 87.81 483 ARG A C 1
ATOM 3995 O O . ARG A 1 483 ? -9.200 3.810 5.704 1.00 87.81 483 ARG A O 1
ATOM 4002 N N . LEU A 1 484 ? -7.600 5.290 6.236 1.00 88.19 484 LEU A N 1
ATOM 4003 C CA . LEU A 1 484 ? -6.533 4.300 6.368 1.00 88.19 484 LEU A CA 1
ATOM 4004 C C . LEU A 1 484 ? -6.674 3.552 7.701 1.00 88.19 484 LEU A C 1
ATOM 4006 O O . LEU A 1 484 ? -6.562 4.157 8.762 1.00 88.19 484 LEU A O 1
ATOM 4010 N N . GLU A 1 485 ? -6.868 2.235 7.650 1.00 84.69 485 GLU A N 1
ATOM 4011 C CA . GLU A 1 485 ? -6.880 1.375 8.844 1.00 84.69 485 GLU A CA 1
ATOM 4012 C C . GLU A 1 485 ? -5.459 0.984 9.255 1.00 84.69 485 GLU A C 1
ATOM 4014 O O . GLU A 1 485 ? -5.076 1.064 10.423 1.00 84.69 485 GLU A O 1
ATOM 4019 N N . TYR A 1 486 ? -4.658 0.559 8.278 1.00 85.25 486 TYR A N 1
ATOM 4020 C CA . TYR A 1 486 ? -3.241 0.273 8.458 1.00 85.25 486 TYR A CA 1
ATOM 4021 C C . TYR A 1 486 ? -2.495 0.372 7.130 1.00 85.25 486 TYR A C 1
ATOM 4023 O O . TYR A 1 486 ? -3.058 0.170 6.055 1.00 85.25 486 TYR A O 1
ATOM 4031 N N . SER A 1 487 ? -1.195 0.652 7.216 1.00 90.25 487 SER A N 1
ATOM 4032 C CA . SER A 1 487 ? -0.279 0.682 6.078 1.00 90.25 487 SER A CA 1
ATOM 4033 C C . SER A 1 487 ? 0.907 -0.235 6.329 1.00 90.25 487 SER A C 1
ATOM 4035 O O . SER A 1 487 ? 1.383 -0.297 7.464 1.00 90.25 487 SER A O 1
ATOM 4037 N N . SER A 1 488 ? 1.400 -0.876 5.265 1.00 89.12 488 SER A N 1
ATOM 4038 C CA . SER A 1 488 ? 2.545 -1.794 5.296 1.00 89.12 488 SER A CA 1
ATOM 4039 C C . SER A 1 488 ? 2.374 -2.985 6.249 1.00 89.12 488 SER A C 1
ATOM 4041 O O . SER A 1 488 ? 3.338 -3.404 6.886 1.00 89.12 488 SER A O 1
ATOM 4043 N N . GLY A 1 489 ? 1.158 -3.527 6.361 1.00 88.81 489 GLY A N 1
ATOM 4044 C CA . GLY A 1 489 ? 0.906 -4.764 7.100 1.00 88.81 489 GLY A CA 1
ATOM 4045 C C . GLY A 1 489 ? 1.708 -5.917 6.496 1.00 88.81 489 GLY A C 1
ATOM 4046 O O . GLY A 1 489 ? 1.711 -6.082 5.273 1.00 88.81 489 GLY A O 1
ATOM 4047 N N . MET A 1 490 ? 2.419 -6.659 7.345 1.00 91.81 490 MET A N 1
ATOM 4048 C CA . MET A 1 490 ? 3.343 -7.722 6.931 1.00 91.81 490 MET A CA 1
ATOM 4049 C C . MET A 1 490 ? 3.246 -8.995 7.776 1.00 91.81 490 MET A C 1
ATOM 4051 O O . MET A 1 490 ? 4.053 -9.888 7.568 1.00 91.81 490 MET A O 1
ATOM 4055 N N . SER A 1 491 ? 2.268 -9.110 8.684 1.00 87.25 491 SER A N 1
ATOM 4056 C CA . SER A 1 491 ? 2.074 -10.290 9.552 1.00 87.25 491 SER A CA 1
ATOM 4057 C C . SER A 1 491 ? 1.929 -11.604 8.797 1.00 87.25 491 SER A C 1
ATOM 4059 O O . SER A 1 491 ? 2.110 -12.667 9.381 1.00 87.25 491 SER A O 1
ATOM 4061 N N . HIS A 1 492 ? 1.550 -11.549 7.521 1.00 93.56 492 HIS A N 1
ATOM 4062 C CA . HIS A 1 492 ? 1.435 -12.725 6.669 1.00 93.56 492 HIS A CA 1
ATOM 4063 C C . HIS A 1 492 ? 2.779 -13.252 6.168 1.00 93.56 492 HIS A C 1
ATOM 4065 O O . HIS A 1 492 ? 2.825 -14.388 5.712 1.00 93.56 492 HIS A O 1
ATOM 4071 N N . LEU A 1 493 ? 3.851 -12.461 6.224 1.00 93.50 493 LEU A N 1
ATOM 4072 C CA . LEU A 1 493 ? 5.153 -12.854 5.697 1.00 93.50 493 LEU A CA 1
ATOM 4073 C C . LEU A 1 493 ? 5.945 -13.637 6.743 1.00 93.50 493 LEU A C 1
ATOM 4075 O O . LEU A 1 493 ? 6.068 -13.215 7.889 1.00 93.50 493 LEU A O 1
ATOM 4079 N N . SER A 1 494 ? 6.531 -14.768 6.345 1.00 92.12 494 SER A N 1
ATOM 4080 C CA . SER A 1 494 ? 7.406 -15.534 7.251 1.00 92.12 494 SER A CA 1
ATOM 4081 C C . SER A 1 494 ? 8.791 -14.902 7.420 1.00 92.12 494 SER A C 1
ATOM 4083 O O . SER A 1 494 ? 9.471 -15.141 8.417 1.00 92.12 494 SER A O 1
ATOM 4085 N N . GLU A 1 495 ? 9.207 -14.085 6.452 1.00 88.25 495 GLU A N 1
ATOM 4086 C CA . GLU A 1 495 ? 10.494 -13.400 6.411 1.00 88.25 495 GLU A CA 1
ATOM 4087 C C . GLU A 1 495 ? 10.261 -11.890 6.264 1.00 88.25 495 GLU A C 1
ATOM 4089 O O . GLU A 1 495 ? 9.687 -11.424 5.279 1.00 88.25 495 GLU A O 1
ATOM 4094 N N . HIS A 1 496 ? 10.716 -11.117 7.254 1.00 82.88 496 HIS A N 1
ATOM 4095 C CA . HIS A 1 496 ? 10.599 -9.651 7.265 1.00 82.88 496 HIS A CA 1
ATOM 4096 C C . HIS A 1 496 ? 11.872 -8.938 6.793 1.00 82.88 496 HIS A C 1
ATOM 4098 O O . HIS A 1 496 ? 11.882 -7.717 6.604 1.00 82.88 496 HIS A O 1
ATOM 4104 N N . ASP A 1 497 ? 12.951 -9.693 6.605 1.00 67.81 497 ASP A N 1
ATOM 4105 C CA . ASP A 1 497 ? 14.200 -9.165 6.089 1.00 67.81 497 ASP A CA 1
ATOM 4106 C C . ASP A 1 497 ? 14.022 -8.810 4.603 1.00 67.81 497 ASP A C 1
ATOM 4108 O O . ASP A 1 497 ? 13.339 -9.498 3.850 1.00 67.81 497 ASP A O 1
ATOM 4112 N N . TYR A 1 498 ? 14.635 -7.712 4.157 1.00 67.31 498 TYR A N 1
ATOM 4113 C CA . TYR A 1 498 ? 14.665 -7.298 2.743 1.00 67.31 498 TYR A CA 1
ATOM 4114 C C . TYR A 1 498 ? 13.355 -6.799 2.112 1.00 67.31 498 TYR A C 1
ATOM 4116 O O . TYR A 1 498 ? 13.248 -6.749 0.888 1.00 67.31 498 TYR A O 1
ATOM 4124 N N . LEU A 1 499 ? 12.418 -6.253 2.889 1.00 69.25 499 LEU A N 1
ATOM 4125 C CA . LEU A 1 499 ? 11.190 -5.643 2.345 1.00 69.25 499 LEU A CA 1
ATOM 4126 C C . LEU A 1 499 ? 11.398 -4.332 1.549 1.00 69.25 499 LEU A C 1
ATOM 4128 O O . LEU A 1 499 ? 10.411 -3.692 1.187 1.00 69.25 499 LEU A O 1
ATOM 4132 N N . ARG A 1 500 ? 12.656 -3.927 1.281 1.00 64.31 500 ARG A N 1
ATOM 4133 C CA . ARG A 1 500 ? 13.118 -2.679 0.625 1.00 64.31 500 ARG A CA 1
ATOM 4134 C C . ARG A 1 500 ? 12.029 -1.600 0.513 1.00 64.31 500 ARG A C 1
ATOM 4136 O O . ARG A 1 500 ? 11.472 -1.415 -0.575 1.00 64.31 500 ARG A O 1
ATOM 4143 N N . PRO A 1 501 ? 11.715 -0.864 1.591 1.00 53.53 501 PRO A N 1
ATOM 4144 C CA . PRO A 1 501 ? 10.966 0.376 1.464 1.00 53.53 501 PRO A CA 1
ATOM 4145 C C . PRO A 1 501 ? 11.931 1.399 0.852 1.00 53.53 501 PRO A C 1
ATOM 4147 O O . PRO A 1 501 ? 12.688 2.020 1.598 1.00 53.53 501 PRO A O 1
ATOM 4150 N N . HIS A 1 502 ? 12.011 1.482 -0.484 1.00 43.75 502 HIS A N 1
ATOM 4151 C CA . HIS A 1 502 ? 12.894 2.469 -1.120 1.00 43.75 502 HIS A CA 1
ATOM 4152 C C . HIS A 1 502 ? 12.565 3.887 -0.639 1.00 43.75 502 HIS A C 1
ATOM 4154 O O . HIS A 1 502 ? 11.385 4.170 -0.297 1.00 43.75 502 HIS A O 1
#

Radius of gyration: 26.02 Å; chains: 1; bounding box: 62×62×72 Å

Foldseek 3Di:
DDPVVVVVVVVVVVVVVVVVCCVVVVVVVVVVVVVVVVVPDPPDDPDDPVVVVVVVLVVVLCVVLVVLVVVLVVQLVVLVVVLVVVVVCVLVVVDPPVVNPQSVLSNVLSVLLVVLLVLLLVLLVLVLCCDDVSVVVVVVLQVVQVVVVFHDPPVVSVVSSVVSVVSNVVSLVVSVVSLVVNVVVCVVPVVPDPDDDPVDHPVSSVVSSVVSVVSSVVDDDDDDPPPPVCSVVPPTPPPQFAFQAKEKEWEFFAFLLLDPPCHLVVLVCCVVVVVVSVQQDPPQPDPSVLADSVLTAHTPLRLVLLLLLLVVCVPPDAPAEEEELRNRLLSSVLSNCPPDPPLYAYEHANLQADQDPLNQDQDGGDAQVVSCVRRVRHDSPHDYPDHSVRVCCQQNVPPPDDRSVVSVVSSLVSLVSRVVVVCVVPSNTHYYYYYHHQQSVQSLCCQQPVGRDGEFHRFMWMWTAGNDPPVPPPPDDPSPRIDTPDTHHDPSPPDPPSSPSD

InterPro domains:
  IPR001345 Phosphoglycerate/bisphosphoglycerate mutase, active site [PS00175] (249-258)
  IPR013078 Histidine phosphatase superfamily, clade-1 [PF00300] (294-450)
  IPR013078 Histidine phosphatase superfamily, clade-1 [SM00855] (246-444)
  IPR013078 Histidine phosphatase superfamily, clade-1 [cd07067] (246-354)
  IPR029033 Histidine phosphatase superfamily [G3DSA:3.40.50.1240] (237-499)
  IPR029033 Histidine phosphatase superfamily [SSF53254] (246-462)
  IPR051710 Phosphatase and SH3 domain-containing protein [PTHR16469] (242-473)

Secondary structure (DSSP, 8-state):
--HHHHHHHHHHHHHHHHHHHHHHHHHHHHHHHHHHHTTS-TTS----HHHHHHHHHHHHHHHHHHHHHHHHHHHHHHHHHHHHHHHHHHHTTSS-GGGSHHHHHHHHHHHHHHHHHHHHHHHHHHHHHTSTHHHHHHHHHHHHHHHTT----HHHHHHHHHHHHHHHHHHHHHHHHHHHHHHHHHHHHTTT---------HHHHHHHHHHHHHHHTT---------GGGTTS---S--PPPEEEEEEEEE---BGGGSTTTGGGHHHHHHHSHHHHHTTS-SS---GGG--TTSPPBPHHHHHHHHHHHHHHTTS--SEEEE-SSHHHHHHHHHHHTT--S---EEE-GGG---PSSS-S---PPPHHHHHHH-TTB-TT---SS-HHHHHHHHHTTTTS--HHHHHHHHHHHHHHHHHHHHHHTTT-SEEEEEE-HHHHHHHHHHHHS------TT-EEEEEEE--S-TTS----GGGGEEEEEEEE-TT-S--TT----

pLDDT: mean 73.03, std 18.83, range [26.42, 98.81]